Protein AF-A0A970QQC2-F1 (afdb_monomer)

Secondary structure (DSSP, 8-state):
--HHHHHHHHHHHHTT-------------TT-EEE--SS--HHHHHHHHHHHHHHHHHHHTTTEEEEEEEEEEEEEEEETTEEEEEEEEEEEEEE-S-GGGSHHHHHHHHHGGG---HHHHHHHHHHHHHHHHHHHHHTBT-EEEEEEEEEEEEE-S-GGGS-GGG---EEEEEEE-SSS-EEEEE--S----------SSSPPPP--TTEEEE----SS----EEE-TT--EEE--TT--EEEETTEEPTT---EEETTEEE-SBHHHHHHHTT-EEEEETTTTEEEEE-SS-EEEEETT-SEEEETTEEEE-SS--EEETTEEE--HHHHHHHTT-EEEEE-S--TTS--SSTTS-EEEEE---TTPPPPPHHHHHHHHHHHHHHHHHHHHSS--PPPTT----TT-HHHHHHHHHHS----EE-SSEEEEESSSEEEEETTT--EEEEEESSSEEEEE--TTSTTTT----

Solvent-accessible surface area (backbone atoms only — not comparable to full-atom values): 27345 Å² total; per-residue (Å²): 139,67,60,79,61,53,56,55,53,55,57,56,57,63,77,68,68,78,82,75,81,70,87,72,80,87,72,99,54,100,78,41,70,44,76,67,44,90,61,53,46,73,63,34,51,49,47,55,48,51,55,54,49,51,49,50,43,62,54,40,46,88,45,29,46,76,45,79,68,30,39,35,36,35,81,65,44,79,55,97,82,24,43,33,34,34,36,38,39,34,29,31,42,20,37,65,53,55,61,69,72,34,60,68,46,46,50,60,59,56,54,47,76,76,47,83,51,68,66,62,36,48,56,52,50,54,52,53,49,52,50,37,50,49,45,48,73,71,39,46,76,38,74,40,88,42,76,48,49,30,32,36,38,31,75,73,91,53,64,68,80,47,58,50,88,72,68,67,70,50,48,22,46,42,45,75,78,49,100,86,44,72,48,75,45,79,59,72,86,83,69,66,57,65,77,76,50,80,57,70,82,52,80,75,78,62,62,40,44,54,26,35,38,38,83,59,91,59,95,70,92,59,78,33,33,36,34,39,60,86,68,50,75,46,81,50,59,98,79,52,44,48,39,29,49,54,67,15,65,51,77,91,42,71,44,43,78,57,94,96,36,59,26,30,38,50,57,51,68,57,37,45,75,70,70,19,49,71,46,78,39,81,90,76,41,31,41,38,38,39,45,98,87,37,42,37,38,40,30,58,80,34,40,60,28,27,52,69,85,42,80,44,78,47,94,56,59,21,38,78,55,97,94,22,54,25,37,49,46,62,62,55,38,48,65,67,73,24,49,77,49,78,45,82,32,72,70,82,89,56,61,67,93,54,82,73,44,27,29,39,41,38,40,68,77,53,93,84,67,70,61,63,51,74,67,55,48,50,47,53,53,35,56,39,51,47,48,25,41,34,75,78,73,38,86,85,69,71,62,56,100,86,60,75,58,54,96,87,34,66,70,45,42,50,30,48,50,58,69,66,66,52,75,79,43,58,47,102,52,31,40,31,32,72,69,99,44,37,33,35,27,32,32,68,82,61,49,49,29,39,37,41,87,58,79,56,30,36,29,32,64,62,52,37,82,46,95,54,55,81,60,74,87,127

Mean predicted aligned error: 17.83 Å

pLDDT: mean 73.66, std 17.45, range [25.41, 96.31]

Foldseek 3Di:
DPQLVVLVVVVVVVVVPDPPPPPDDDDPDPPLEAEPDPLADPLLQVVVVVVVVVLCCLACVVFWDKADKHKHWDDWDDDPQKTKIKIKIKIWIAGADQPCNPLLLVVLLVCLVVDPDPVVSVVSVVVSVVVSVVCCVPGHRDTDIDMFIKMKIARDDCRHVDDSVPGDIWIWRWDCPDPPDIDTHTDDDDDRPPPPSVCLPDQDDAFAAFKKWQQDDDPDDDFGWIQGPVRDIDTDDNQDAWEAESNYTDPPQVWDDDPNFTWGLDPQSVLVSLSWDWDADPVQQWIWIDHSPWIKIAHAPAQWIDISNHIDGHPDGFHQDPNGTIDGSCVSLVSSVKDKDWDPLPPPQADDDAHNHTYIYIYDTNPPFAFDDQVRLLVLVLVLLQLLLCVAPNHQDADDPPDDDDPPCLNNLSSPCSVDWGFPHDDPFWTWTDDLFTWTQGRRPRFIWTWDRPSMTTIHGQDSPDNCSVVRDD

Structure (mmCIF, N/CA/C/O backbone):
data_AF-A0A970QQC2-F1
#
_entry.id   AF-A0A970QQC2-F1
#
loop_
_atom_site.group_PDB
_atom_site.id
_atom_site.type_symbol
_atom_site.label_atom_id
_atom_site.label_alt_id
_atom_site.label_comp_id
_atom_site.label_asym_id
_atom_site.label_entity_id
_atom_site.label_seq_id
_atom_site.pdbx_PDB_ins_code
_atom_site.Cartn_x
_atom_site.Cartn_y
_atom_site.Cartn_z
_atom_site.occupancy
_atom_site.B_iso_or_equiv
_atom_site.auth_seq_id
_atom_site.auth_comp_id
_atom_site.auth_asym_id
_atom_site.auth_atom_id
_atom_site.pdbx_PDB_model_num
ATOM 1 N N . MET A 1 1 ? -35.175 1.188 -4.633 1.00 39.47 1 MET A N 1
ATOM 2 C CA . MET A 1 1 ? -35.489 2.617 -4.401 1.00 39.47 1 MET A CA 1
ATOM 3 C C . MET A 1 1 ? -35.553 3.059 -2.930 1.00 39.47 1 MET A C 1
ATOM 5 O O . MET A 1 1 ? -35.596 4.253 -2.715 1.00 39.47 1 MET A O 1
ATOM 9 N N . SER A 1 2 ? -35.462 2.190 -1.910 1.00 32.16 2 SER A N 1
ATOM 10 C CA . SER A 1 2 ? -35.438 2.630 -0.490 1.00 32.16 2 SER A CA 1
ATOM 11 C C . SER A 1 2 ? -34.073 2.454 0.217 1.00 32.16 2 SER A C 1
ATOM 13 O O . SER A 1 2 ? -33.828 3.091 1.236 1.00 32.16 2 SER A O 1
ATOM 15 N N . ASN A 1 3 ? -33.134 1.686 -0.360 1.00 29.58 3 ASN A N 1
ATOM 16 C CA . ASN A 1 3 ? -31.903 1.265 0.335 1.00 29.58 3 ASN A CA 1
ATOM 17 C C . ASN A 1 3 ? -30.687 2.206 0.179 1.00 29.58 3 ASN A C 1
ATOM 19 O O . ASN A 1 3 ? -29.822 2.189 1.044 1.00 29.58 3 ASN A O 1
ATOM 23 N N . LYS A 1 4 ? -30.632 3.066 -0.854 1.00 31.12 4 LYS A N 1
ATOM 24 C CA . LYS A 1 4 ? -29.569 4.093 -1.019 1.00 31.12 4 LYS A CA 1
ATOM 25 C C . LYS A 1 4 ? -29.758 5.311 -0.095 1.00 31.12 4 LYS A C 1
ATOM 27 O O . LYS A 1 4 ? -28.847 6.108 0.124 1.00 31.12 4 LYS A O 1
ATOM 32 N N . ILE A 1 5 ? -30.975 5.494 0.419 1.00 30.55 5 ILE A N 1
ATOM 33 C CA . ILE A 1 5 ? -31.318 6.621 1.291 1.00 30.55 5 ILE A CA 1
ATOM 34 C C . ILE A 1 5 ? -31.060 6.243 2.756 1.00 30.55 5 ILE A C 1
ATOM 36 O O . ILE A 1 5 ? -30.467 7.044 3.475 1.00 30.55 5 ILE A O 1
ATOM 40 N N . LEU A 1 6 ? -31.382 5.001 3.150 1.00 26.06 6 LEU A N 1
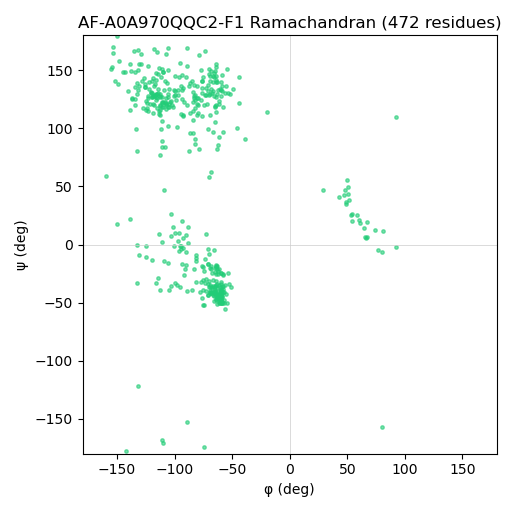ATOM 41 C CA . LEU A 1 6 ? -31.102 4.464 4.488 1.00 26.06 6 LEU A CA 1
ATOM 42 C C . LEU A 1 6 ? -29.601 4.277 4.769 1.00 26.06 6 LEU A C 1
ATOM 44 O O . LEU A 1 6 ? -29.173 4.531 5.890 1.00 26.06 6 LEU A O 1
ATOM 48 N N . SER A 1 7 ? -28.798 3.882 3.771 1.00 27.86 7 SER A N 1
ATOM 49 C CA . SER A 1 7 ? -27.346 3.709 3.942 1.00 27.86 7 SER A CA 1
ATOM 50 C C . SER A 1 7 ? -26.635 5.023 4.282 1.00 27.86 7 SER A C 1
ATOM 52 O O . SER A 1 7 ? -25.765 5.031 5.143 1.00 27.86 7 SER A O 1
ATOM 54 N N . LEU A 1 8 ? -27.062 6.151 3.700 1.00 27.84 8 LEU A N 1
ATOM 55 C CA . LEU A 1 8 ? -26.509 7.465 4.051 1.00 27.84 8 LEU A CA 1
ATOM 56 C C . LEU A 1 8 ? -26.993 7.960 5.424 1.00 27.84 8 LEU A C 1
ATOM 58 O O . LEU A 1 8 ? -26.246 8.628 6.122 1.00 27.84 8 LEU A O 1
ATOM 62 N N . ALA A 1 9 ? -28.224 7.629 5.834 1.00 25.84 9 ALA A N 1
ATOM 63 C CA . ALA A 1 9 ? -28.755 8.050 7.134 1.00 25.84 9 ALA A CA 1
ATOM 64 C C . ALA A 1 9 ? -28.073 7.327 8.314 1.00 25.84 9 ALA A C 1
ATOM 66 O O . ALA A 1 9 ? -27.912 7.906 9.384 1.00 25.84 9 ALA A O 1
ATOM 67 N N . VAL A 1 10 ? -27.629 6.079 8.122 1.00 25.73 10 VAL A N 1
ATOM 68 C CA . VAL A 1 10 ? -26.916 5.305 9.158 1.00 25.73 10 VAL A CA 1
ATOM 69 C C . VAL A 1 10 ? -25.456 5.761 9.307 1.00 25.73 10 VAL A C 1
ATOM 71 O O . VAL A 1 10 ? -24.944 5.779 10.425 1.00 25.73 10 VAL A O 1
ATOM 74 N N . VAL A 1 11 ? -24.815 6.215 8.222 1.00 27.03 11 VAL A N 1
ATOM 75 C CA . VAL A 1 11 ? -23.474 6.839 8.258 1.00 27.03 11 VAL A CA 1
ATOM 76 C C . VAL A 1 11 ? -23.502 8.186 9.001 1.00 27.03 11 VAL A C 1
ATOM 78 O O . VAL A 1 11 ? -22.584 8.488 9.759 1.00 27.03 11 VAL A O 1
ATOM 81 N N . VAL A 1 12 ? -24.592 8.950 8.865 1.00 30.00 12 VAL A N 1
ATOM 82 C CA . VAL A 1 12 ? -24.794 10.249 9.539 1.00 30.00 12 VAL A CA 1
ATOM 83 C C . VAL A 1 12 ? -25.028 10.102 11.054 1.00 30.00 12 VAL A C 1
ATOM 85 O O . VAL A 1 12 ? -24.527 10.909 11.830 1.00 30.00 12 VAL A O 1
ATOM 88 N N . ILE A 1 13 ? -25.690 9.032 11.517 1.00 25.97 13 ILE A N 1
ATOM 89 C CA . ILE A 1 13 ? -25.919 8.806 12.961 1.00 25.97 13 ILE A CA 1
ATOM 90 C C . ILE A 1 13 ? -24.630 8.390 13.698 1.00 25.97 13 ILE A C 1
ATOM 92 O O . ILE A 1 13 ? -24.466 8.720 14.871 1.00 25.97 13 ILE A O 1
ATOM 96 N N . MET A 1 14 ? -23.684 7.712 13.035 1.00 26.39 14 MET A N 1
ATOM 97 C CA . MET A 1 14 ? -22.466 7.204 13.692 1.00 26.39 14 MET A CA 1
ATOM 98 C C . MET A 1 14 ? -21.341 8.242 13.828 1.00 26.39 14 MET A C 1
ATOM 100 O O . MET A 1 14 ? -20.512 8.112 14.726 1.00 26.39 14 MET A O 1
ATOM 104 N N . LEU A 1 15 ? -21.347 9.305 13.013 1.00 28.41 15 LEU A N 1
ATOM 105 C CA . LEU A 1 15 ? -20.484 10.480 13.216 1.00 28.41 15 LEU A CA 1
ATOM 106 C C . LEU A 1 15 ? -20.951 11.365 14.392 1.00 28.41 15 LEU A C 1
ATOM 108 O O . LEU A 1 15 ? -20.189 12.211 14.850 1.00 28.41 15 LEU A O 1
ATOM 112 N N . MET A 1 16 ? -22.163 11.147 14.921 1.00 30.88 16 MET A N 1
ATOM 113 C CA . MET A 1 16 ? -22.750 11.941 16.012 1.00 30.88 16 MET A CA 1
ATOM 114 C C . MET A 1 16 ? -22.733 11.293 17.401 1.00 30.88 16 MET A C 1
ATOM 116 O O . MET A 1 16 ? -23.296 11.859 18.337 1.00 30.88 16 MET A O 1
ATOM 120 N N . THR A 1 17 ? -22.084 10.148 17.613 1.00 29.73 17 THR A N 1
ATOM 121 C CA . THR A 1 17 ? -22.030 9.567 18.965 1.00 29.73 17 THR A CA 1
ATOM 122 C C . THR A 1 17 ? -20.630 9.141 19.356 1.00 29.73 17 THR A C 1
ATOM 124 O O . THR A 1 17 ? -20.325 7.960 19.315 1.00 29.73 17 THR A O 1
ATOM 127 N N . PHE A 1 18 ? -19.815 10.105 19.784 1.00 29.45 18 PHE A N 1
ATOM 128 C CA . PHE A 1 18 ? -19.012 10.003 21.010 1.00 29.45 18 PHE A CA 1
ATOM 129 C C . PHE A 1 18 ? -18.600 11.404 21.490 1.00 29.45 18 PHE A C 1
ATOM 131 O O . PHE A 1 18 ? -17.430 11.699 21.690 1.00 29.45 18 PHE A O 1
ATOM 138 N N . SER A 1 19 ? -19.579 12.271 21.764 1.00 26.47 19 SER A N 1
ATOM 139 C CA . SER A 1 19 ? -19.379 13.284 22.803 1.00 26.47 19 SER A CA 1
ATOM 140 C C . SER A 1 19 ? -19.585 12.588 24.146 1.00 26.47 19 SER A C 1
ATOM 142 O O . SER A 1 19 ? -20.672 12.628 24.722 1.00 26.47 19 SER A O 1
ATOM 144 N N . PHE A 1 20 ? -18.563 11.900 24.658 1.00 25.41 20 PHE A N 1
ATOM 145 C CA . PHE A 1 20 ? -18.519 11.722 26.104 1.00 25.41 20 PHE A CA 1
ATOM 146 C C . PHE A 1 20 ? -18.179 13.086 26.689 1.00 25.41 20 PHE A C 1
ATOM 148 O O . PHE A 1 20 ? -17.023 13.497 26.718 1.00 25.41 20 PHE A O 1
ATOM 155 N N . SER A 1 21 ? -19.202 13.797 27.161 1.00 26.61 21 SER A N 1
ATOM 156 C CA . SER A 1 21 ? -19.009 14.859 28.138 1.00 26.61 21 SER A CA 1
ATOM 157 C C . SER A 1 21 ? -18.439 14.223 29.405 1.00 26.61 21 SER A C 1
ATOM 159 O O . SER A 1 21 ? -19.175 13.845 30.315 1.00 26.61 21 SER A O 1
ATOM 161 N N . VAL A 1 22 ? -17.119 14.069 29.472 1.00 28.17 22 VAL A N 1
ATOM 162 C CA . VAL A 1 22 ? -16.445 13.971 30.761 1.00 28.17 22 VAL A CA 1
ATOM 163 C C . VAL A 1 22 ? -16.396 15.394 31.290 1.00 28.17 22 VAL A C 1
ATOM 165 O O . VAL A 1 22 ? -15.722 16.258 30.737 1.00 28.17 22 VAL A O 1
ATOM 168 N N . SER A 1 23 ? -17.174 15.649 32.339 1.00 27.31 23 SER A N 1
ATOM 169 C CA . SER A 1 23 ? -17.044 16.852 33.154 1.00 27.31 23 SER A CA 1
ATOM 170 C C . SER A 1 23 ? -15.618 16.891 33.708 1.00 27.31 23 SER A C 1
ATOM 172 O O . SER A 1 23 ? -15.297 16.214 34.682 1.00 27.31 23 SER A O 1
ATOM 174 N N . ALA A 1 24 ? -14.739 17.639 33.044 1.00 29.94 24 ALA A N 1
ATOM 175 C CA . ALA A 1 24 ? -13.429 17.965 33.570 1.00 29.94 24 ALA A CA 1
ATOM 176 C C . ALA A 1 24 ? -13.592 19.178 34.487 1.00 29.94 24 ALA A C 1
ATOM 178 O O . ALA A 1 24 ? -13.980 20.264 34.062 1.00 29.94 24 ALA A O 1
ATOM 179 N N . GLN A 1 25 ? -13.337 18.965 35.771 1.00 27.36 25 GLN A N 1
ATOM 180 C CA . GLN A 1 25 ? -13.273 20.023 36.762 1.00 27.36 25 GLN A CA 1
ATOM 181 C C . GLN A 1 25 ? -12.079 20.930 36.420 1.00 27.36 25 GLN A C 1
ATOM 183 O O . GLN A 1 25 ? -10.937 20.463 36.368 1.00 27.36 25 GLN A O 1
ATOM 188 N N . GLU A 1 26 ? -12.347 22.209 36.145 1.00 28.22 26 GLU A N 1
ATOM 189 C CA . GLU A 1 26 ? -11.313 23.224 35.939 1.00 28.22 26 GLU A CA 1
ATOM 190 C C . GLU A 1 26 ? -10.425 23.306 37.185 1.00 28.22 26 GLU A C 1
ATOM 192 O O . GLU A 1 26 ? -10.877 23.625 38.286 1.00 28.22 26 GLU A O 1
ATOM 197 N N . THR A 1 27 ? -9.139 23.017 37.009 1.00 29.89 27 THR A N 1
ATOM 198 C CA . THR A 1 27 ? -8.111 23.296 38.008 1.00 29.89 27 THR A CA 1
ATOM 199 C C . THR A 1 27 ? -7.208 24.382 37.448 1.00 29.89 27 THR A C 1
ATOM 201 O O . THR A 1 27 ? -6.496 24.146 36.473 1.00 29.89 27 THR A O 1
ATOM 204 N N . ASN A 1 28 ? -7.278 25.560 38.069 1.00 31.02 28 ASN A N 1
ATOM 205 C CA . ASN A 1 28 ? -6.446 26.735 37.817 1.00 31.02 28 ASN A CA 1
ATOM 206 C C . ASN A 1 28 ? -4.970 26.444 38.132 1.00 31.02 28 ASN A C 1
ATOM 208 O O . ASN A 1 28 ? -4.497 26.796 39.211 1.00 31.02 28 ASN A O 1
ATOM 212 N N . ASP A 1 29 ? -4.245 25.823 37.204 1.00 36.22 29 ASP A N 1
ATOM 213 C CA . ASP A 1 29 ? -2.783 25.810 37.238 1.00 36.22 29 ASP A CA 1
ATOM 214 C C . ASP A 1 29 ? -2.238 26.371 35.920 1.00 36.22 29 ASP A C 1
ATOM 216 O O . ASP A 1 29 ? -2.509 25.863 34.830 1.00 36.22 29 ASP A O 1
ATOM 220 N N . SER A 1 30 ? -1.522 27.488 36.021 1.00 38.56 30 SER A N 1
ATOM 221 C CA . SER A 1 30 ? -1.182 28.415 34.933 1.00 38.56 30 SER A CA 1
ATOM 222 C C . SER A 1 30 ? -0.128 27.893 33.947 1.00 38.56 30 SER A C 1
ATOM 224 O O . SER A 1 30 ? 0.330 28.644 33.088 1.00 38.56 30 SER A O 1
ATOM 226 N N . SER A 1 31 ? 0.245 26.615 34.044 1.00 49.06 31 SER A N 1
ATOM 227 C CA . SER A 1 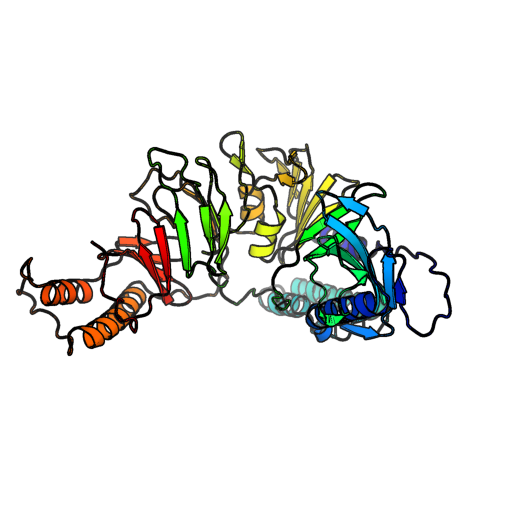31 ? 1.166 25.934 33.127 1.00 49.06 31 SER A CA 1
ATOM 228 C C . SER A 1 31 ? 0.473 24.965 32.163 1.00 49.06 31 SER A C 1
ATOM 230 O O . SER A 1 31 ? 1.083 24.566 31.177 1.00 49.06 31 SER A O 1
ATOM 232 N N . GLY A 1 32 ? -0.784 24.576 32.418 1.00 63.88 32 GLY A N 1
ATOM 233 C CA . GLY A 1 32 ? -1.499 23.587 31.601 1.00 63.88 32 GLY A CA 1
ATOM 234 C C . GLY A 1 32 ? -0.940 22.155 31.676 1.00 63.88 32 GLY A C 1
ATOM 235 O O . GLY A 1 32 ? -1.424 21.299 30.939 1.00 63.88 32 GLY A O 1
ATOM 236 N N . ILE A 1 33 ? 0.037 21.880 32.553 1.00 70.88 33 ILE A N 1
ATOM 237 C CA . ILE A 1 33 ? 0.703 20.576 32.708 1.00 70.88 33 ILE A CA 1
ATOM 238 C C . ILE A 1 33 ? 0.188 19.865 33.964 1.00 70.88 33 ILE A C 1
ATOM 240 O O . ILE A 1 33 ? 0.357 20.350 35.082 1.00 70.88 33 ILE A O 1
ATOM 244 N N . LYS A 1 34 ? -0.357 18.659 33.802 1.00 87.94 34 LYS A N 1
ATOM 245 C CA . LYS A 1 34 ? -0.690 17.726 34.886 1.00 87.94 34 LYS A CA 1
ATOM 246 C C . LYS A 1 34 ? 0.246 16.524 34.825 1.00 87.94 34 LYS A C 1
ATOM 248 O O . LYS A 1 34 ? -0.043 15.537 34.160 1.00 87.94 34 LYS A O 1
ATOM 253 N N . ASN A 1 35 ? 1.391 16.601 35.493 1.00 87.06 35 ASN A N 1
ATOM 254 C CA . ASN A 1 35 ? 2.381 15.525 35.469 1.00 87.06 35 ASN A CA 1
ATOM 255 C C . ASN A 1 35 ? 2.264 14.618 36.705 1.00 87.06 35 ASN A C 1
ATOM 257 O O . ASN A 1 35 ? 2.757 14.969 37.777 1.00 87.06 35 ASN A O 1
ATOM 261 N N . ALA A 1 36 ? 1.638 13.446 36.560 1.00 88.19 36 ALA A N 1
ATOM 262 C CA . ALA A 1 36 ? 1.589 12.429 37.614 1.00 88.19 36 ALA A CA 1
ATOM 263 C C . ALA A 1 36 ? 2.723 11.383 37.519 1.00 88.19 36 ALA A C 1
ATOM 265 O O . ALA A 1 36 ? 2.727 10.420 38.290 1.00 88.19 36 ALA A O 1
ATOM 266 N N . SER A 1 37 ? 3.678 11.546 36.593 1.00 84.56 37 SER A N 1
ATOM 267 C CA . SER A 1 37 ? 4.794 10.612 36.408 1.00 84.56 37 SER A CA 1
ATOM 268 C C . SER A 1 37 ? 5.804 10.680 37.560 1.00 84.56 37 SER A C 1
ATOM 270 O O . SER A 1 37 ? 6.211 11.753 38.023 1.00 84.56 37 SER A O 1
ATOM 272 N N . LYS A 1 38 ? 6.263 9.507 38.006 1.00 84.88 38 LYS A N 1
ATOM 273 C CA . LYS A 1 38 ? 7.371 9.369 38.961 1.00 84.88 38 LYS A CA 1
ATOM 274 C C . LYS A 1 38 ? 8.719 9.272 38.250 1.00 84.88 38 LYS A C 1
ATOM 276 O O . LYS A 1 38 ? 9.731 9.577 38.883 1.00 84.88 38 LYS A O 1
ATOM 281 N N . SER A 1 39 ? 8.739 8.964 36.958 1.00 84.19 39 SER A N 1
ATOM 282 C CA . SER A 1 39 ? 9.966 8.875 36.157 1.00 84.19 39 SER A CA 1
ATOM 283 C C . SER A 1 39 ? 10.333 10.161 35.409 1.00 84.19 39 SER A C 1
ATOM 285 O O . SER A 1 39 ? 11.496 10.332 35.059 1.00 84.19 39 SER A O 1
ATOM 287 N N . LEU A 1 40 ? 9.407 11.113 35.234 1.00 84.38 40 LEU A N 1
ATOM 288 C CA . LEU A 1 40 ? 9.659 12.362 34.500 1.00 84.38 40 LEU A CA 1
ATOM 289 C C . LEU A 1 40 ? 9.545 13.630 35.347 1.00 84.38 40 LEU A C 1
ATOM 291 O O . LEU A 1 40 ? 8.656 13.776 36.192 1.00 84.38 40 LEU A O 1
ATOM 295 N N . THR A 1 41 ? 10.437 14.591 35.095 1.00 85.81 41 THR A N 1
ATOM 296 C CA . THR A 1 41 ? 10.318 15.963 35.614 1.00 85.81 41 THR A CA 1
ATOM 297 C C . THR A 1 41 ? 9.320 16.783 34.788 1.00 85.81 41 THR A C 1
ATOM 299 O O . THR A 1 41 ? 8.985 16.422 33.663 1.00 85.81 41 THR A O 1
ATOM 302 N N . ASN A 1 42 ? 8.849 17.915 35.324 1.00 84.06 42 ASN A N 1
ATOM 303 C CA . ASN A 1 42 ? 7.966 18.816 34.570 1.00 84.06 42 ASN A CA 1
ATOM 304 C C . ASN A 1 42 ? 8.657 19.421 33.339 1.00 84.06 42 ASN A C 1
ATOM 306 O O . ASN A 1 42 ? 7.995 19.656 32.338 1.00 84.06 42 ASN A O 1
ATOM 310 N N . GLU A 1 43 ? 9.975 19.634 33.388 1.00 80.00 43 GLU A N 1
ATOM 311 C CA . GLU A 1 43 ? 10.745 20.128 32.240 1.00 80.00 43 GLU A CA 1
ATOM 312 C C . GLU A 1 43 ? 10.812 19.082 31.119 1.00 80.00 43 GLU A C 1
ATOM 314 O O . GLU A 1 43 ? 10.595 19.412 29.959 1.00 80.00 43 GLU A O 1
ATOM 319 N N . GLN A 1 44 ? 11.022 17.807 31.458 1.00 81.25 44 GLN A N 1
ATOM 320 C CA . GLN A 1 44 ? 10.989 16.704 30.488 1.00 81.25 44 GLN A CA 1
ATOM 321 C C . GLN A 1 44 ? 9.594 16.499 29.905 1.00 81.25 44 GLN A C 1
ATOM 323 O O . GLN A 1 44 ? 9.431 16.363 28.697 1.00 81.25 44 GLN A O 1
ATOM 328 N N . ALA A 1 45 ? 8.575 16.528 30.763 1.00 84.94 45 ALA A N 1
ATOM 329 C CA . ALA A 1 45 ? 7.185 16.447 30.343 1.00 84.94 45 ALA A CA 1
ATOM 330 C C . ALA A 1 45 ? 6.825 17.594 29.373 1.00 84.94 45 ALA A C 1
ATOM 332 O O . ALA A 1 45 ? 6.104 17.368 28.406 1.00 84.94 45 ALA A O 1
ATOM 333 N N . GLN A 1 46 ? 7.378 18.796 29.578 1.00 79.94 46 GLN A N 1
ATOM 334 C CA . GLN A 1 46 ? 7.185 19.941 28.684 1.00 79.94 46 GLN A CA 1
ATOM 335 C C . GLN A 1 46 ? 7.830 19.745 27.302 1.00 79.94 46 GLN A C 1
ATOM 337 O O . GLN A 1 46 ? 7.244 20.177 26.310 1.00 79.94 46 GLN A O 1
ATOM 342 N N . VAL A 1 47 ? 9.002 19.104 27.224 1.00 76.06 47 VAL A N 1
ATOM 343 C CA . VAL A 1 47 ? 9.643 18.757 25.940 1.00 76.06 47 VAL A CA 1
ATOM 344 C C . VAL A 1 47 ? 8.759 17.782 25.162 1.00 76.06 47 VAL A C 1
ATOM 346 O O . VAL A 1 47 ? 8.357 18.084 24.044 1.00 76.06 47 VAL A O 1
ATOM 349 N N . ILE A 1 48 ? 8.334 16.690 25.806 1.00 80.88 48 ILE A N 1
ATOM 350 C CA . ILE A 1 48 ? 7.449 15.678 25.203 1.00 80.88 48 ILE A CA 1
ATOM 351 C C . ILE A 1 48 ? 6.128 16.302 24.737 1.00 80.88 48 ILE A C 1
ATOM 353 O O . ILE A 1 48 ? 5.628 16.003 23.655 1.00 80.88 48 ILE A O 1
ATOM 357 N N . PHE A 1 49 ? 5.552 17.195 25.543 1.00 83.00 49 PHE A N 1
ATOM 358 C CA . PHE A 1 49 ? 4.361 17.937 25.149 1.00 83.00 49 PHE A CA 1
ATOM 359 C C . PHE A 1 49 ? 4.596 18.783 23.894 1.00 83.00 49 PHE A C 1
ATOM 361 O O . PHE A 1 49 ? 3.731 18.803 23.019 1.00 83.00 49 PHE A O 1
ATOM 368 N N . GLY A 1 50 ? 5.738 19.469 23.800 1.00 70.81 50 GLY A N 1
ATOM 369 C CA . GLY A 1 50 ? 6.128 20.243 22.621 1.00 70.81 50 GLY A CA 1
ATOM 370 C C . GLY A 1 50 ? 6.156 19.384 21.361 1.00 70.81 50 GLY A C 1
ATOM 371 O O . GLY A 1 50 ? 5.487 19.728 20.386 1.00 70.81 50 GLY A O 1
ATOM 372 N N . ASP A 1 51 ? 6.826 18.237 21.433 1.00 74.31 51 ASP A N 1
ATOM 373 C CA . ASP A 1 51 ? 6.970 17.304 20.315 1.00 74.31 51 ASP A CA 1
ATOM 374 C C . ASP A 1 51 ? 5.606 16.774 19.844 1.00 74.31 51 ASP A C 1
ATOM 376 O O . ASP A 1 51 ? 5.262 16.856 18.665 1.00 74.31 51 ASP A O 1
ATOM 380 N N . ILE A 1 52 ? 4.770 16.277 20.762 1.00 80.62 52 ILE A N 1
ATOM 381 C CA . ILE A 1 52 ? 3.451 15.725 20.405 1.00 80.62 52 ILE A CA 1
ATOM 382 C C . ILE A 1 52 ? 2.502 16.840 19.933 1.00 80.62 52 ILE A C 1
ATOM 384 O O . ILE A 1 52 ? 1.705 16.642 19.013 1.00 80.62 52 ILE A O 1
ATOM 388 N N . LYS A 1 53 ? 2.575 18.039 20.522 1.00 78.88 53 LYS A N 1
ATOM 389 C CA . LYS A 1 53 ? 1.805 19.196 20.050 1.00 78.88 53 LYS A CA 1
ATOM 390 C C . LYS A 1 53 ? 2.184 19.550 18.614 1.00 78.88 53 LYS A C 1
ATOM 392 O O . LYS A 1 53 ? 1.292 19.789 17.803 1.00 78.88 53 LYS A O 1
ATOM 397 N N . GLU A 1 54 ? 3.474 19.585 18.296 1.00 70.94 54 GLU A N 1
ATOM 398 C CA . GLU A 1 54 ? 3.946 19.822 16.933 1.00 70.94 54 GLU A CA 1
ATOM 399 C C . GLU A 1 54 ? 3.412 18.750 15.976 1.00 70.94 54 GLU A C 1
ATOM 401 O O . GLU A 1 54 ? 2.884 19.098 14.921 1.00 70.94 54 GLU A O 1
ATOM 406 N N . GLN A 1 55 ? 3.400 17.476 16.381 1.00 69.25 55 GLN A N 1
ATOM 407 C CA . GLN A 1 55 ? 2.788 16.398 15.593 1.00 69.25 55 GLN A CA 1
ATOM 408 C C . GLN A 1 55 ? 1.298 16.626 15.320 1.00 69.25 55 GLN A C 1
ATOM 410 O O . GLN A 1 55 ? 0.850 16.465 14.185 1.00 69.25 55 GLN A O 1
ATOM 415 N N . ILE A 1 56 ? 0.522 17.032 16.329 1.00 70.12 56 ILE A N 1
ATOM 416 C CA . ILE A 1 56 ? -0.908 17.348 16.167 1.00 70.12 56 ILE A CA 1
ATOM 417 C C . ILE A 1 56 ? -1.088 18.490 15.160 1.00 70.12 56 ILE A C 1
ATOM 419 O O . ILE A 1 56 ? -1.948 18.408 14.282 1.00 70.12 56 ILE A O 1
ATOM 423 N N . LEU A 1 57 ? -0.268 19.537 15.255 1.00 68.56 57 LEU A N 1
ATOM 424 C CA . LEU A 1 57 ? -0.333 20.686 14.351 1.00 68.56 57 LEU A CA 1
ATOM 425 C C . LEU A 1 57 ? 0.087 20.324 12.924 1.00 68.56 57 LEU A C 1
ATOM 427 O O . LEU A 1 57 ? -0.585 20.734 11.983 1.00 68.56 57 LEU A O 1
ATOM 431 N N . ILE A 1 58 ? 1.137 19.521 12.749 1.00 61.22 58 ILE A N 1
ATOM 432 C CA . ILE A 1 58 ? 1.549 19.007 11.436 1.00 61.22 58 ILE A CA 1
ATOM 433 C C . ILE A 1 58 ? 0.429 18.163 10.818 1.00 61.22 58 ILE A C 1
ATOM 435 O O . ILE A 1 58 ? 0.159 18.272 9.625 1.00 61.22 58 ILE A O 1
ATOM 439 N N . LYS A 1 59 ? -0.231 17.332 11.629 1.00 61.69 59 LYS A N 1
ATOM 440 C CA . LYS A 1 59 ? -1.247 16.377 11.181 1.00 61.69 59 LYS A CA 1
ATOM 441 C C . LYS A 1 59 ? -2.593 17.019 10.844 1.00 61.69 59 LYS A C 1
ATOM 443 O O . LYS A 1 59 ? -3.257 16.589 9.906 1.00 61.69 59 LYS A O 1
ATOM 448 N N . TYR A 1 60 ? -3.020 18.009 11.622 1.00 68.12 60 TYR A N 1
ATOM 449 C CA . TYR A 1 60 ? -4.387 18.538 11.560 1.00 68.12 60 TYR A CA 1
ATOM 450 C C . TYR A 1 60 ? -4.460 20.051 11.319 1.00 68.12 60 TYR A C 1
ATOM 452 O O . TYR A 1 60 ? -5.548 20.562 11.053 1.00 68.12 60 TYR A O 1
ATOM 460 N N . GLY A 1 61 ? -3.343 20.778 11.401 1.00 66.38 61 GLY A N 1
ATOM 461 C CA . GLY A 1 61 ? -3.308 22.245 11.407 1.00 66.38 61 GLY A CA 1
ATOM 462 C C . GLY A 1 61 ? -3.713 22.918 10.094 1.00 66.38 61 GLY A C 1
ATOM 463 O O . GLY A 1 61 ? -4.087 24.086 10.103 1.00 66.38 61 GLY A O 1
ATOM 464 N N . GLU A 1 62 ? -3.700 22.199 8.968 1.00 66.06 62 GLU A N 1
ATOM 465 C CA . GLU A 1 62 ? -4.252 22.714 7.704 1.00 66.06 62 GLU A CA 1
ATOM 466 C C . GLU A 1 62 ? -5.790 22.717 7.688 1.00 66.06 62 GLU A C 1
ATOM 468 O O . GLU A 1 62 ? -6.417 23.469 6.941 1.00 66.06 62 GLU A O 1
ATOM 473 N N . ILE A 1 63 ? -6.415 21.873 8.515 1.00 60.72 63 ILE A N 1
ATOM 474 C CA . ILE A 1 63 ? -7.865 21.643 8.525 1.00 60.72 63 ILE A CA 1
ATOM 475 C C . ILE A 1 63 ? -8.513 22.331 9.730 1.00 60.72 63 ILE A C 1
ATOM 477 O O . ILE A 1 63 ? -9.610 22.892 9.616 1.00 60.72 63 ILE A O 1
ATOM 481 N N . TYR A 1 64 ? -7.834 22.296 10.874 1.00 72.94 64 TYR A N 1
ATOM 482 C CA . TYR A 1 64 ? -8.339 22.748 12.159 1.00 72.94 64 TYR A CA 1
ATOM 483 C C . TYR A 1 64 ? -7.448 23.830 12.767 1.00 72.94 64 TYR A C 1
ATOM 485 O O . TYR A 1 64 ? -6.223 23.738 12.750 1.00 72.94 64 TYR A O 1
ATOM 493 N N . LEU A 1 65 ? -8.085 24.832 13.370 1.00 69.25 65 LEU A N 1
ATOM 494 C CA . LEU A 1 65 ? -7.431 25.729 14.315 1.00 69.25 65 LEU A CA 1
ATOM 495 C C . LEU A 1 65 ? -7.452 25.088 15.699 1.00 69.25 65 LEU A C 1
ATOM 497 O O . LEU A 1 65 ? -8.455 24.485 16.089 1.00 69.25 65 LEU A O 1
ATOM 501 N N . PHE A 1 66 ? -6.359 25.250 16.436 1.00 77.44 66 PHE A N 1
ATOM 502 C CA . PHE A 1 66 ? -6.214 24.707 17.777 1.00 77.44 66 PHE A CA 1
ATOM 503 C C . PHE A 1 66 ? -5.954 25.804 18.799 1.00 77.44 66 PHE A C 1
ATOM 505 O O . PHE A 1 66 ? -5.024 26.591 18.627 1.00 77.44 66 PHE A O 1
ATOM 512 N N . ASP A 1 67 ? -6.706 25.775 19.897 1.00 75.38 67 ASP A N 1
ATOM 513 C CA . ASP A 1 67 ? -6.586 26.717 21.008 1.00 75.38 67 ASP A CA 1
ATOM 514 C C . ASP A 1 67 ? -6.526 25.997 22.362 1.00 75.38 67 ASP A C 1
ATOM 516 O O . ASP A 1 67 ? -7.042 24.892 22.535 1.00 75.38 67 ASP A O 1
ATOM 520 N N . ASN A 1 68 ? -5.919 26.663 23.350 1.00 79.06 68 ASN A N 1
ATOM 521 C CA . ASN A 1 68 ? -5.844 26.240 24.756 1.00 79.06 68 ASN A CA 1
ATOM 522 C C . ASN A 1 68 ? -5.386 24.789 24.954 1.00 79.06 68 ASN A C 1
ATOM 524 O O . ASN A 1 68 ? -6.063 23.994 25.609 1.00 79.06 68 ASN A O 1
ATOM 528 N N . PHE A 1 69 ? -4.220 24.453 24.401 1.00 81.31 69 PHE A N 1
ATOM 529 C CA . PHE A 1 69 ? -3.620 23.156 24.673 1.00 81.31 69 PHE A CA 1
ATOM 530 C C . PHE A 1 69 ? -3.337 22.978 26.171 1.00 81.31 69 PHE A C 1
ATOM 532 O O . PHE A 1 69 ? -2.735 23.849 26.803 1.00 81.31 69 PHE A O 1
ATOM 539 N N . SER A 1 70 ? -3.704 21.823 26.709 1.00 81.50 70 SER A N 1
ATOM 540 C CA . SER A 1 70 ? -3.261 21.341 28.013 1.00 81.50 70 SER A CA 1
ATOM 541 C C . SER A 1 70 ? -2.864 19.874 27.925 1.00 81.50 70 SER A C 1
ATOM 543 O O . SER A 1 70 ? -3.096 19.203 26.918 1.00 81.50 70 SER A O 1
ATOM 545 N N . PHE A 1 71 ? -2.193 19.385 28.955 1.00 86.12 71 PHE A N 1
ATOM 546 C CA . PHE A 1 71 ? -1.426 18.158 28.862 1.00 86.12 71 PHE A CA 1
ATOM 547 C C . PHE A 1 71 ? -1.396 17.420 30.192 1.00 86.12 71 PHE A C 1
ATOM 549 O O . PHE A 1 71 ? -1.242 18.030 31.248 1.00 86.12 71 PHE A O 1
ATOM 556 N N . GLU A 1 72 ? -1.541 16.100 30.145 1.00 90.94 72 GLU A N 1
ATOM 557 C CA . GLU A 1 72 ? -1.585 15.236 31.319 1.00 90.94 72 GLU A CA 1
ATOM 558 C C . GLU A 1 72 ? -0.752 13.970 31.101 1.00 90.94 72 GLU A C 1
ATOM 560 O O . GLU A 1 72 ? -0.998 13.234 30.147 1.00 90.94 72 GLU A O 1
ATOM 565 N N . LEU A 1 73 ? 0.181 13.691 32.016 1.00 89.56 73 LEU A N 1
ATOM 566 C CA . LEU A 1 73 ? 0.835 12.386 32.152 1.00 89.56 73 LEU A CA 1
ATOM 567 C C . LEU A 1 73 ? 0.171 11.618 33.281 1.00 89.56 73 LEU A C 1
ATOM 569 O O . LEU A 1 73 ? 0.045 12.143 34.392 1.00 89.56 73 LEU A O 1
ATOM 573 N N . LYS A 1 74 ? -0.176 10.360 33.032 1.00 90.00 74 LYS A N 1
ATOM 574 C CA . LYS A 1 74 ? -0.790 9.471 34.022 1.00 90.00 74 LYS A CA 1
ATOM 575 C C . LYS A 1 74 ? -0.438 8.007 33.774 1.00 90.00 74 LYS A C 1
ATOM 577 O O . LYS A 1 74 ? 0.278 7.682 32.835 1.00 90.00 74 LYS A O 1
ATOM 582 N N . ASN A 1 75 ? -0.953 7.135 34.643 1.00 87.50 75 ASN A N 1
ATOM 583 C CA . ASN A 1 75 ? -0.914 5.675 34.491 1.00 87.50 75 ASN A CA 1
ATOM 584 C C . ASN A 1 75 ? 0.482 5.109 34.174 1.00 87.50 75 ASN A C 1
ATOM 586 O O . ASN A 1 75 ? 0.640 4.245 33.310 1.00 87.50 75 ASN A O 1
ATOM 590 N N . GLU A 1 76 ? 1.495 5.613 34.881 1.00 90.25 76 GLU A N 1
ATOM 591 C CA . GLU A 1 76 ? 2.857 5.106 34.762 1.00 90.25 76 GLU A CA 1
ATOM 592 C C . GLU A 1 76 ? 2.932 3.646 35.219 1.00 90.25 76 GLU A C 1
ATOM 594 O O . GLU A 1 76 ? 2.472 3.300 36.314 1.00 90.25 76 GLU A O 1
ATOM 599 N N . ARG A 1 77 ? 3.526 2.801 34.379 1.00 88.81 77 ARG A N 1
ATOM 600 C CA . ARG A 1 77 ? 3.661 1.362 34.607 1.00 88.81 77 ARG A CA 1
ATOM 601 C C . ARG A 1 77 ? 4.946 0.829 33.990 1.00 88.81 77 ARG A C 1
ATOM 603 O O . ARG A 1 77 ? 5.505 1.435 33.083 1.00 88.81 77 ARG A O 1
ATOM 610 N N . ILE A 1 78 ? 5.409 -0.308 34.496 1.00 85.44 78 ILE A N 1
ATOM 611 C CA . ILE A 1 78 ? 6.605 -0.984 33.993 1.00 85.44 78 ILE A CA 1
ATOM 612 C C . ILE A 1 78 ? 6.157 -2.236 33.244 1.00 85.44 78 ILE A C 1
ATOM 614 O O . ILE A 1 78 ? 5.541 -3.113 33.847 1.00 85.44 78 ILE A O 1
ATOM 618 N N . GLU A 1 79 ? 6.495 -2.331 31.961 1.00 81.00 79 GLU A N 1
ATOM 619 C CA . GLU A 1 79 ? 6.253 -3.512 31.120 1.00 81.00 79 GLU A CA 1
ATOM 620 C C . GLU A 1 79 ? 7.523 -3.809 30.313 1.00 81.00 79 GLU A C 1
ATOM 622 O O . GLU A 1 79 ? 8.175 -2.893 29.812 1.00 81.00 79 GLU A O 1
ATOM 627 N N . ASP A 1 80 ? 7.929 -5.079 30.241 1.00 75.12 80 ASP A N 1
ATOM 628 C CA . ASP A 1 80 ? 9.098 -5.543 29.473 1.00 75.12 80 ASP A CA 1
ATOM 629 C C . ASP A 1 80 ? 10.401 -4.746 29.706 1.00 75.12 80 ASP A C 1
ATOM 631 O O . ASP A 1 80 ? 11.205 -4.516 28.800 1.00 75.12 80 ASP A O 1
ATOM 635 N N . GLY A 1 81 ? 10.623 -4.310 30.952 1.00 75.81 81 GLY A N 1
ATOM 636 C CA . GLY A 1 81 ? 11.809 -3.539 31.345 1.00 75.81 81 GLY A CA 1
ATOM 637 C C . GLY A 1 81 ? 11.804 -2.080 30.877 1.00 75.81 81 GLY A C 1
ATOM 638 O O . GLY A 1 81 ? 12.838 -1.414 30.945 1.00 75.81 81 GLY A O 1
ATOM 639 N N . ARG A 1 82 ? 10.659 -1.577 30.408 1.00 83.25 82 ARG A N 1
ATOM 640 C CA . ARG A 1 82 ? 10.441 -0.188 29.999 1.00 83.25 82 ARG A CA 1
ATOM 641 C C . ARG A 1 82 ? 9.413 0.466 30.909 1.00 83.25 82 ARG A C 1
ATOM 643 O O . ARG A 1 82 ? 8.468 -0.181 31.356 1.00 83.25 82 ARG A O 1
ATOM 650 N N . THR A 1 83 ? 9.578 1.761 31.138 1.00 87.31 83 THR A N 1
ATOM 651 C CA . THR A 1 83 ? 8.588 2.575 31.839 1.00 87.31 83 THR A CA 1
ATOM 652 C C . THR A 1 83 ? 7.660 3.208 30.812 1.00 87.31 83 THR A C 1
ATOM 654 O O . THR A 1 83 ? 8.079 4.056 30.023 1.00 87.31 83 THR A O 1
ATOM 657 N N . LEU A 1 84 ? 6.407 2.763 30.809 1.00 88.81 84 LEU A N 1
ATOM 658 C CA . LEU A 1 84 ? 5.320 3.284 29.989 1.00 88.81 84 LEU A CA 1
ATOM 659 C C . LEU A 1 84 ? 4.555 4.355 30.753 1.00 88.81 84 LEU A C 1
ATOM 661 O O . LEU A 1 84 ? 4.207 4.159 31.918 1.00 88.81 84 LEU A O 1
ATOM 665 N N . ILE A 1 85 ? 4.264 5.472 30.094 1.00 90.69 85 ILE A N 1
ATOM 666 C CA . ILE A 1 85 ? 3.490 6.573 30.670 1.00 90.69 85 ILE A CA 1
ATOM 667 C C . ILE A 1 85 ? 2.422 6.995 29.670 1.00 90.69 85 ILE A C 1
ATOM 669 O O . ILE A 1 85 ? 2.719 7.258 28.506 1.00 90.69 85 ILE A O 1
ATOM 673 N N . ASP A 1 86 ? 1.180 7.083 30.128 1.00 91.75 86 ASP A N 1
ATOM 674 C CA . ASP A 1 86 ? 0.068 7.547 29.310 1.00 91.75 86 ASP A CA 1
ATOM 675 C C . ASP A 1 86 ? 0.063 9.069 29.249 1.00 91.75 86 ASP A C 1
ATOM 677 O O . ASP A 1 86 ? 0.212 9.753 30.262 1.00 91.75 86 ASP A O 1
ATOM 681 N N . VAL A 1 87 ? -0.162 9.593 28.052 1.00 89.88 87 VAL A N 1
ATOM 682 C CA . VAL A 1 87 ? -0.154 11.016 27.749 1.00 89.88 87 VAL A CA 1
ATOM 683 C C . VAL A 1 87 ? -1.495 11.408 27.138 1.00 89.88 87 VAL A C 1
ATOM 685 O O . VAL A 1 87 ? -1.937 10.819 26.155 1.00 89.88 87 VAL A O 1
ATOM 688 N N . ASN A 1 88 ? -2.153 12.414 27.702 1.00 88.44 88 ASN A N 1
ATOM 689 C CA . ASN A 1 88 ? -3.331 13.040 27.114 1.00 88.44 88 ASN A CA 1
ATOM 690 C C . ASN A 1 88 ? -3.025 14.500 26.784 1.00 88.44 88 ASN A C 1
ATOM 692 O O . ASN A 1 88 ? -2.621 15.258 27.664 1.00 88.44 88 ASN A O 1
ATOM 696 N N . ILE A 1 89 ? -3.270 14.902 25.539 1.00 82.38 89 ILE A N 1
ATOM 697 C CA . ILE A 1 89 ? -3.292 16.306 25.130 1.00 82.38 89 ILE A CA 1
ATOM 698 C C . ILE A 1 89 ? -4.733 16.727 24.922 1.00 82.38 89 ILE A C 1
ATOM 700 O O . ILE A 1 89 ? -5.465 16.101 24.164 1.00 82.38 89 ILE A O 1
ATOM 704 N N . TYR A 1 90 ? -5.124 17.811 25.568 1.00 82.12 90 TYR A N 1
ATOM 705 C CA . TYR A 1 90 ? -6.432 18.417 25.416 1.00 82.12 90 TYR A CA 1
ATOM 706 C C . TYR A 1 90 ? -6.285 19.702 24.616 1.00 82.12 90 TYR A C 1
ATOM 708 O O . TYR A 1 90 ? -5.345 20.455 24.852 1.00 82.12 90 TYR A O 1
ATOM 716 N N . ALA A 1 91 ? -7.197 19.973 23.693 1.00 80.19 91 ALA A N 1
ATOM 717 C CA . ALA A 1 91 ? -7.239 21.241 22.972 1.00 80.19 91 ALA A CA 1
ATOM 718 C C . ALA A 1 91 ? -8.657 21.524 22.486 1.00 80.19 91 ALA A C 1
ATOM 720 O O . ALA A 1 91 ? -9.422 20.597 22.209 1.00 80.19 91 ALA A O 1
ATOM 721 N N . TYR A 1 92 ? -8.993 22.800 22.321 1.00 73.31 92 TYR A N 1
ATOM 722 C CA . TYR A 1 92 ? -10.128 23.158 21.481 1.00 73.31 92 TYR A CA 1
ATOM 723 C C . TYR A 1 92 ? -9.707 23.036 20.028 1.00 73.31 92 TYR A C 1
ATOM 725 O O . TYR A 1 92 ? -8.735 23.659 19.607 1.00 73.31 92 TYR A O 1
ATOM 733 N N . MET A 1 93 ? -10.448 22.239 19.276 1.00 79.19 93 MET A N 1
ATOM 734 C CA . MET A 1 93 ? -10.252 22.017 17.857 1.00 79.19 93 MET A CA 1
ATOM 735 C C . MET A 1 93 ? -11.421 22.657 17.109 1.00 79.19 93 MET A C 1
ATOM 737 O O . MET A 1 93 ? -12.579 22.327 17.351 1.00 79.19 93 MET A O 1
ATOM 741 N N . THR A 1 94 ? -11.131 23.594 16.211 1.00 70.75 94 THR A N 1
ATOM 742 C CA . THR A 1 94 ? -12.145 24.320 15.436 1.00 70.75 94 THR A CA 1
ATOM 743 C C . THR A 1 94 ? -11.947 24.040 13.959 1.00 70.75 94 THR A C 1
ATOM 745 O O . THR A 1 94 ? -10.892 24.356 13.411 1.00 70.75 94 THR A O 1
ATOM 748 N N . LEU A 1 95 ? -12.955 23.477 13.288 1.00 74.06 95 LEU A N 1
ATOM 749 C CA . LEU A 1 95 ? -12.883 23.240 11.846 1.00 74.06 95 LEU A CA 1
ATOM 750 C C . LEU A 1 95 ? -12.782 24.580 11.102 1.00 74.06 95 LEU A C 1
ATOM 752 O O . LEU A 1 95 ? -13.716 25.388 11.129 1.00 74.06 95 LEU A O 1
ATOM 756 N N . ALA A 1 96 ? -11.642 24.804 10.449 1.00 75.75 96 ALA A N 1
ATOM 757 C CA . ALA A 1 96 ? -11.297 26.052 9.771 1.00 75.75 96 ALA A CA 1
ATOM 758 C C . ALA A 1 96 ? -11.573 25.985 8.268 1.00 75.75 96 ALA A C 1
ATOM 760 O O . ALA A 1 96 ? -12.003 26.970 7.659 1.00 75.75 96 ALA A O 1
ATOM 761 N N . ARG A 1 97 ? -11.363 24.803 7.680 1.00 77.50 97 ARG A N 1
ATOM 762 C CA . ARG A 1 97 ? -11.700 24.511 6.288 1.00 77.50 97 ARG A CA 1
ATOM 763 C C . ARG A 1 97 ? -13.216 24.459 6.124 1.00 77.50 97 ARG A C 1
ATOM 765 O O . ARG A 1 97 ? -13.900 23.758 6.866 1.00 77.50 97 ARG A O 1
ATOM 772 N N . HIS A 1 98 ? -13.736 25.195 5.146 1.00 85.44 98 HIS A N 1
ATOM 773 C CA . HIS A 1 98 ? -15.155 25.146 4.817 1.00 85.44 98 HIS A CA 1
ATOM 774 C C . HIS A 1 98 ? -15.550 23.716 4.406 1.00 85.44 98 HIS A C 1
ATOM 776 O O . HIS A 1 98 ? -14.777 23.079 3.684 1.00 85.44 98 HIS A O 1
ATOM 782 N N . PRO A 1 99 ? -16.716 23.179 4.811 1.00 75.88 99 PRO A N 1
ATOM 783 C CA . PRO A 1 99 ? -17.081 21.805 4.470 1.00 75.88 99 PRO A CA 1
ATOM 784 C C . PRO A 1 99 ? -17.107 21.568 2.960 1.00 75.88 99 PRO A C 1
ATOM 786 O O . PRO A 1 99 ? -16.579 20.559 2.506 1.00 75.88 99 PRO A O 1
ATOM 789 N N . SER A 1 100 ? -17.582 22.535 2.165 1.00 78.50 100 SER A N 1
ATOM 790 C CA . SER A 1 100 ? -17.539 22.451 0.693 1.00 78.50 100 SER A CA 1
ATOM 791 C C . SER A 1 100 ? -16.129 22.388 0.097 1.00 78.50 100 SER A C 1
ATOM 793 O O . SER A 1 100 ? -15.956 21.918 -1.025 1.00 78.50 100 SER A O 1
ATOM 795 N N . ASP A 1 101 ? -15.119 22.872 0.823 1.00 76.50 101 ASP A N 1
ATOM 796 C CA . ASP A 1 101 ? -13.723 22.798 0.399 1.00 76.50 101 ASP A CA 1
ATOM 797 C C . ASP A 1 101 ? -13.079 21.448 0.693 1.00 76.50 101 ASP A C 1
ATOM 799 O O . ASP A 1 101 ? -11.978 21.187 0.197 1.00 76.50 101 ASP A O 1
ATOM 803 N N . SER A 1 102 ? -13.772 20.589 1.445 1.00 70.75 102 SER A N 1
ATOM 804 C CA . SER A 1 102 ? -13.371 19.209 1.667 1.00 70.75 102 SER A CA 1
ATOM 805 C C . SER A 1 102 ? -13.217 18.480 0.327 1.00 70.75 102 SER A C 1
ATOM 807 O O . SER A 1 102 ? -14.148 18.498 -0.487 1.00 70.75 102 SER A O 1
ATOM 809 N N . PRO A 1 103 ? -12.091 17.781 0.105 1.00 54.53 103 PRO A N 1
ATOM 810 C CA . PRO A 1 103 ? -11.894 16.938 -1.072 1.00 54.53 103 PRO A CA 1
ATOM 811 C C . PRO A 1 103 ? -13.049 15.953 -1.304 1.00 54.53 103 PRO A C 1
ATOM 813 O O . PRO A 1 103 ? -13.469 15.762 -2.440 1.00 54.53 103 PRO A O 1
ATOM 816 N N . PHE A 1 104 ? -13.636 15.416 -0.228 1.00 57.28 104 PHE A N 1
ATOM 817 C CA . PHE A 1 104 ? -14.805 14.533 -0.290 1.00 57.28 104 PHE A CA 1
ATOM 818 C C . PHE A 1 104 ? -16.032 15.215 -0.916 1.00 57.28 104 PHE A C 1
ATOM 820 O O . PHE A 1 104 ? -16.664 14.661 -1.813 1.00 57.28 104 PHE A O 1
ATOM 827 N N . ILE A 1 105 ? -16.351 16.448 -0.497 1.00 69.88 105 ILE A N 1
ATOM 828 C CA . ILE A 1 105 ? -17.466 17.204 -1.087 1.00 69.88 105 ILE A CA 1
ATOM 829 C C . ILE A 1 105 ? -17.169 17.545 -2.546 1.00 69.88 105 ILE A C 1
ATOM 831 O O . ILE A 1 105 ? -18.051 17.426 -3.393 1.00 69.88 105 ILE A O 1
ATOM 835 N N . LYS A 1 106 ? -15.928 17.929 -2.860 1.00 67.94 106 LYS A N 1
ATOM 836 C CA . LYS A 1 106 ? -15.514 18.226 -4.238 1.00 67.94 106 LYS A CA 1
ATOM 837 C C . LYS A 1 106 ? -15.662 17.007 -5.151 1.00 67.94 106 LYS A C 1
ATOM 839 O O . LYS A 1 106 ? -16.167 17.169 -6.260 1.00 67.94 106 LYS A O 1
ATOM 844 N N . GLY A 1 107 ? -15.311 15.812 -4.672 1.00 56.75 107 GLY A N 1
ATOM 845 C CA . GLY A 1 107 ? -15.543 14.545 -5.373 1.00 56.75 107 GLY A CA 1
ATOM 846 C C . GLY A 1 107 ? -17.028 14.294 -5.641 1.00 56.75 107 GLY A C 1
ATOM 847 O O . GLY A 1 107 ? -17.427 14.108 -6.790 1.00 56.75 107 GLY A O 1
ATOM 848 N N . MET A 1 108 ? -17.879 14.421 -4.616 1.00 65.94 108 MET A N 1
ATOM 849 C CA . MET A 1 108 ? -19.335 14.282 -4.783 1.00 65.94 108 MET A CA 1
ATOM 850 C C . MET A 1 108 ? -19.935 15.315 -5.748 1.00 65.94 108 MET A C 1
ATOM 852 O O . MET A 1 108 ? -20.858 15.009 -6.496 1.00 65.94 108 MET A O 1
ATOM 856 N N . VAL A 1 109 ? -19.434 16.552 -5.753 1.00 72.06 109 VAL A N 1
ATOM 857 C CA . VAL A 1 109 ? -19.893 17.582 -6.698 1.00 72.06 109 VAL A CA 1
ATOM 858 C C . VAL A 1 109 ? -19.429 17.263 -8.123 1.00 72.06 109 VAL A C 1
ATOM 860 O O . VAL A 1 109 ? -20.184 17.494 -9.067 1.00 72.06 109 VAL A O 1
ATOM 863 N N . LYS A 1 110 ? -18.222 16.710 -8.297 1.00 71.50 110 LYS A N 1
ATOM 864 C CA . LYS A 1 110 ? -17.688 16.283 -9.600 1.00 71.50 110 LYS A CA 1
ATOM 865 C C . LYS A 1 110 ? -18.519 15.141 -10.199 1.00 71.50 110 LYS A C 1
ATOM 867 O O . LYS A 1 110 ? -18.857 15.220 -11.381 1.00 71.50 110 LYS A O 1
ATOM 872 N N . SER A 1 111 ? -18.925 14.154 -9.396 1.00 71.62 111 SER A N 1
ATOM 873 C CA . SER A 1 111 ? -19.726 13.009 -9.866 1.00 71.62 111 SER A CA 1
ATOM 874 C C . SER A 1 111 ? -21.123 13.391 -10.371 1.00 71.62 111 SER A C 1
ATOM 876 O O . SER A 1 111 ? -21.690 12.691 -11.205 1.00 71.62 111 SER A O 1
ATOM 878 N N . LEU A 1 112 ? -21.659 14.560 -9.992 1.00 72.56 112 LEU A N 1
ATOM 879 C CA . LEU A 1 112 ? -22.896 15.090 -10.588 1.00 72.56 112 LEU A CA 1
ATOM 880 C C . LEU A 1 112 ? -22.791 15.278 -12.111 1.00 72.56 112 LEU A C 1
ATOM 882 O O . LEU A 1 112 ? -23.814 15.292 -12.795 1.00 72.56 112 LEU A O 1
ATOM 886 N N . SER A 1 113 ? -21.581 15.469 -12.651 1.00 73.38 113 SER A N 1
ATOM 887 C CA . SER A 1 113 ? -21.362 15.609 -14.097 1.00 73.38 113 SER A CA 1
ATOM 888 C C . SER A 1 113 ? -21.559 14.309 -14.883 1.00 73.38 113 SER A C 1
ATOM 890 O O . SER A 1 113 ? -21.774 14.376 -16.089 1.00 73.38 113 SER A O 1
ATOM 892 N N . GLU A 1 114 ? -21.559 13.163 -14.200 1.00 78.62 114 GLU A N 1
ATOM 893 C CA . GLU A 1 114 ? -21.716 11.822 -14.778 1.00 78.62 114 GLU A CA 1
ATOM 894 C C . GLU A 1 114 ? -23.175 11.334 -14.738 1.00 78.62 114 GLU A C 1
ATOM 896 O O . GLU A 1 114 ? -23.498 10.262 -15.245 1.00 78.62 114 GLU A O 1
ATOM 901 N N . ILE A 1 115 ? -24.072 12.121 -14.133 1.00 81.56 115 ILE A N 1
ATOM 902 C CA . ILE A 1 115 ? -25.504 11.828 -14.061 1.00 81.56 115 ILE A CA 1
ATOM 903 C C . ILE A 1 115 ? -26.208 12.500 -15.244 1.00 81.56 115 ILE A C 1
ATOM 905 O O . ILE A 1 115 ? -26.333 13.728 -15.284 1.00 81.56 115 ILE A O 1
ATOM 909 N N . ASP A 1 116 ? -26.696 11.680 -16.177 1.00 79.94 116 ASP A N 1
ATOM 910 C CA . ASP A 1 116 ? -27.444 12.129 -17.360 1.00 79.94 116 ASP A CA 1
ATOM 911 C C . ASP A 1 116 ? -28.889 12.551 -17.031 1.00 79.94 116 ASP A C 1
ATOM 913 O O . ASP A 1 116 ? -29.456 13.421 -17.694 1.00 79.94 116 ASP A O 1
ATOM 917 N N . ASP A 1 117 ? -29.508 11.940 -16.014 1.00 90.50 117 ASP A N 1
ATOM 918 C CA . ASP A 1 117 ? -30.876 12.267 -15.604 1.00 90.50 117 ASP A CA 1
ATOM 919 C C . ASP A 1 117 ? -30.906 13.531 -14.729 1.00 90.50 117 ASP A C 1
ATOM 921 O O . ASP A 1 117 ? -30.453 13.545 -13.583 1.00 90.50 117 ASP A O 1
ATOM 925 N N . GLU A 1 118 ? -31.467 14.615 -15.268 1.00 88.19 118 GLU A N 1
ATOM 926 C CA . GLU A 1 118 ? -31.502 15.925 -14.602 1.00 88.19 118 GLU A CA 1
ATOM 927 C C . GLU A 1 118 ? -32.323 15.936 -13.299 1.00 88.19 118 GLU A C 1
ATOM 929 O O . GLU A 1 118 ? -32.055 16.739 -12.401 1.00 88.19 118 GLU A O 1
ATOM 934 N N . VAL A 1 119 ? -33.303 15.037 -13.149 1.00 81.69 119 VAL A N 1
ATOM 935 C CA . VAL A 1 119 ? -34.100 14.939 -11.917 1.00 81.69 119 VAL A CA 1
ATOM 936 C C . VAL A 1 119 ? -33.290 14.247 -10.820 1.00 81.69 119 VAL A C 1
ATOM 938 O O . VAL A 1 119 ? -33.229 14.742 -9.692 1.00 81.69 119 VAL A O 1
ATOM 941 N N . GLU A 1 120 ? -32.621 13.141 -11.142 1.00 69.44 120 GLU A N 1
ATOM 942 C CA . GLU A 1 120 ? -31.717 12.430 -10.234 1.00 69.44 120 GLU A CA 1
ATOM 943 C C . GLU A 1 120 ? -30.542 13.317 -9.812 1.00 69.44 120 GLU A C 1
ATOM 945 O O . GLU A 1 120 ? -30.244 13.431 -8.620 1.00 69.44 120 GLU A O 1
ATOM 950 N N . LYS A 1 121 ? -29.938 14.032 -10.762 1.00 75.94 121 LYS A N 1
ATOM 951 C CA . LYS A 1 121 ? -28.864 14.997 -10.507 1.00 75.94 121 LYS A CA 1
ATOM 952 C C . LYS A 1 121 ? -29.289 16.100 -9.538 1.00 75.94 121 LYS A C 1
ATOM 954 O O . LYS A 1 121 ? -28.522 16.455 -8.641 1.00 75.94 121 LYS A O 1
ATOM 959 N N . GLY A 1 122 ? -30.517 16.607 -9.676 1.00 77.81 122 GLY A N 1
ATOM 960 C CA . GLY A 1 122 ? -31.107 17.568 -8.741 1.00 77.81 122 GLY A CA 1
ATOM 961 C C . GLY A 1 122 ? -31.209 17.019 -7.315 1.00 77.81 122 GLY A C 1
ATOM 962 O O . GLY A 1 122 ? -30.742 17.659 -6.374 1.00 77.81 122 GLY A O 1
ATOM 963 N N . LEU A 1 123 ? -31.725 15.797 -7.152 1.00 71.81 123 LEU A N 1
ATOM 964 C CA . LEU A 1 123 ? -31.875 15.157 -5.837 1.00 71.81 123 LEU A CA 1
ATOM 965 C C . LEU A 1 123 ? -30.530 14.871 -5.153 1.00 71.81 123 LEU A C 1
ATOM 967 O O . LEU A 1 123 ? -30.405 15.033 -3.936 1.00 71.81 123 LEU A O 1
ATOM 971 N N . VAL A 1 124 ? -29.516 14.444 -5.911 1.00 65.62 124 VAL A N 1
ATOM 972 C CA . VAL A 1 124 ? -28.167 14.209 -5.370 1.00 65.62 124 VAL A CA 1
ATOM 973 C C . VAL A 1 124 ? -27.524 15.530 -4.951 1.00 65.62 124 VAL A C 1
ATOM 975 O O . VAL A 1 124 ? -26.937 15.607 -3.870 1.00 65.62 124 VAL A O 1
ATOM 978 N N . LYS A 1 125 ? -27.694 16.591 -5.745 1.00 82.94 125 LYS A N 1
ATOM 979 C CA . LYS A 1 125 ? -27.205 17.931 -5.405 1.00 82.94 125 LYS A CA 1
ATOM 980 C C . LYS A 1 125 ? -27.825 18.458 -4.109 1.00 82.94 125 LYS A C 1
ATOM 982 O O . LYS A 1 125 ? -27.091 18.937 -3.247 1.00 82.94 125 LYS A O 1
ATOM 987 N N . ASP A 1 126 ? -29.138 18.321 -3.936 1.00 81.50 126 ASP A N 1
ATOM 988 C CA . ASP A 1 126 ? -29.825 18.736 -2.705 1.00 81.50 126 ASP A CA 1
ATOM 989 C C . ASP A 1 126 ? -29.318 17.963 -1.481 1.00 81.50 126 ASP A C 1
ATOM 991 O O . ASP A 1 126 ? -29.174 18.525 -0.396 1.00 81.50 126 ASP A O 1
ATOM 995 N N . ARG A 1 127 ? -28.970 16.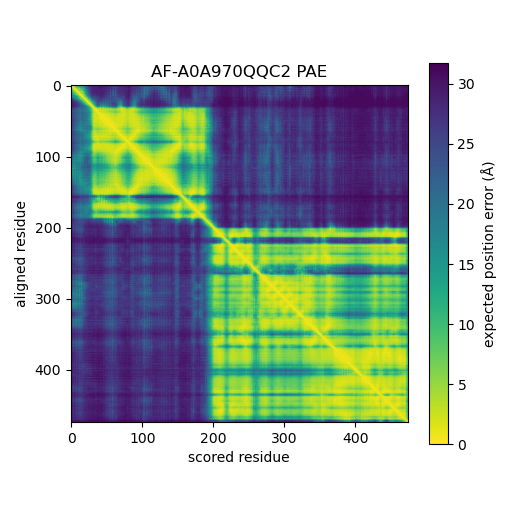684 -1.656 1.00 73.19 127 ARG A N 1
ATOM 996 C CA . ARG A 1 127 ? -28.396 15.854 -0.593 1.00 73.19 127 ARG A CA 1
ATOM 997 C C . ARG A 1 127 ? -26.985 16.282 -0.195 1.00 73.19 127 ARG A C 1
ATOM 999 O O . ARG A 1 127 ? -26.682 16.312 0.994 1.00 73.19 127 ARG A O 1
ATOM 1006 N N . ILE A 1 128 ? -26.141 16.612 -1.174 1.00 73.12 128 ILE A N 1
ATOM 1007 C CA . ILE A 1 128 ? -24.795 17.149 -0.931 1.00 73.12 128 ILE A CA 1
ATOM 1008 C C . ILE A 1 128 ? -24.900 18.477 -0.178 1.00 73.12 128 ILE A C 1
ATOM 1010 O O . ILE A 1 128 ? -24.217 18.656 0.827 1.00 73.12 128 ILE A O 1
ATOM 1014 N N . ASN A 1 129 ? -25.790 19.370 -0.617 1.00 84.12 129 ASN A N 1
ATOM 1015 C CA . ASN A 1 129 ? -26.020 20.649 0.054 1.00 84.12 129 ASN A CA 1
ATOM 1016 C C . ASN A 1 129 ? -26.508 20.449 1.492 1.00 84.12 129 ASN A C 1
ATOM 1018 O O . ASN A 1 129 ? -25.938 21.033 2.402 1.00 84.12 129 ASN A O 1
ATOM 1022 N N . GLY A 1 130 ? -27.477 19.556 1.718 1.00 77.44 130 GLY A N 1
ATOM 1023 C CA . GLY A 1 130 ? -27.957 19.258 3.069 1.00 77.44 130 GLY A CA 1
ATOM 1024 C C . GLY A 1 130 ? -26.862 18.725 4.001 1.00 77.44 130 GLY A C 1
ATOM 1025 O O . GLY A 1 130 ? -26.857 19.043 5.185 1.00 77.44 130 GLY A O 1
ATOM 1026 N N . TYR A 1 131 ? -25.904 17.960 3.472 1.00 69.31 131 TYR A N 1
ATOM 1027 C CA . TYR A 1 131 ? -24.754 17.481 4.242 1.00 69.31 131 TYR A CA 1
ATOM 1028 C C . TYR A 1 131 ? -23.739 18.594 4.552 1.00 69.31 131 TYR A C 1
ATOM 1030 O O . TYR A 1 131 ? -23.216 18.661 5.664 1.00 69.31 131 TYR A O 1
ATOM 1038 N N . ILE A 1 132 ? -23.480 19.492 3.594 1.00 76.12 132 ILE A N 1
ATOM 1039 C CA . ILE A 1 132 ? -22.676 20.700 3.830 1.00 76.12 132 ILE A CA 1
ATOM 1040 C C . ILE A 1 132 ? -23.331 21.538 4.934 1.00 76.12 132 ILE A C 1
ATOM 1042 O O . ILE A 1 132 ? -22.662 21.859 5.915 1.00 76.12 132 ILE A O 1
ATOM 1046 N N . ASP A 1 133 ? -24.635 21.799 4.824 1.00 84.44 133 ASP A N 1
ATOM 1047 C CA . ASP A 1 133 ? -25.412 22.581 5.790 1.00 84.44 133 ASP A CA 1
ATOM 1048 C C . ASP A 1 133 ? -25.379 21.955 7.192 1.00 84.44 133 ASP A C 1
ATOM 1050 O O . ASP A 1 133 ? -25.259 22.665 8.192 1.00 84.44 133 ASP A O 1
ATOM 1054 N N . GLU A 1 134 ? -25.458 20.626 7.293 1.00 74.75 134 GLU A N 1
ATOM 1055 C CA . GLU A 1 134 ? -25.372 19.902 8.563 1.00 74.75 134 GLU A CA 1
ATOM 1056 C C . GLU A 1 134 ? -23.998 20.079 9.224 1.00 74.75 134 GLU A C 1
ATOM 1058 O O . GLU A 1 134 ? -23.923 20.439 10.403 1.00 74.75 134 GLU A O 1
ATOM 1063 N N . ILE A 1 135 ? -22.905 19.904 8.473 1.00 70.00 135 ILE A N 1
ATOM 1064 C CA . ILE A 1 135 ? -21.550 20.102 9.008 1.00 70.00 135 ILE A CA 1
ATOM 1065 C C . ILE A 1 135 ? -21.314 21.566 9.365 1.00 70.00 135 ILE A C 1
ATOM 1067 O O . ILE A 1 135 ? -20.724 21.858 10.409 1.00 70.00 135 ILE A O 1
ATOM 1071 N N . GLU A 1 136 ? -21.772 22.492 8.528 1.00 80.25 136 GLU A N 1
ATOM 1072 C CA . GLU A 1 136 ? -21.686 23.919 8.814 1.00 80.25 136 GLU A CA 1
ATOM 1073 C C . GLU A 1 136 ? -22.415 24.273 10.105 1.00 80.25 136 GLU A C 1
ATOM 1075 O O . GLU A 1 136 ? -21.888 24.980 10.967 1.00 80.25 136 GLU A O 1
ATOM 1080 N N . THR A 1 137 ? -23.611 23.717 10.266 1.00 76.75 137 THR A N 1
ATOM 1081 C CA . THR A 1 137 ? -24.456 23.956 11.428 1.00 76.75 137 THR A CA 1
ATOM 1082 C C . THR A 1 137 ? -23.872 23.337 12.685 1.00 76.75 137 THR A C 1
ATOM 1084 O O . THR A 1 137 ? -24.036 23.918 13.755 1.00 76.75 137 THR A O 1
ATOM 1087 N N . LEU A 1 138 ? -23.210 22.185 12.620 1.00 67.31 138 LEU A N 1
ATOM 1088 C CA . LEU A 1 138 ? -22.789 21.457 13.819 1.00 67.31 138 LEU A CA 1
ATOM 1089 C C . LEU A 1 138 ? -21.320 21.664 14.193 1.00 67.31 138 LEU A C 1
ATOM 1091 O O . LEU A 1 138 ? -21.022 21.717 15.385 1.00 67.31 138 LEU A O 1
ATOM 1095 N N . TYR A 1 139 ? -20.429 21.849 13.218 1.00 69.88 139 TYR A N 1
ATOM 1096 C CA . TYR A 1 139 ? -18.981 21.735 13.433 1.00 69.88 139 TYR A CA 1
ATOM 1097 C C . TYR A 1 139 ? -18.156 22.888 12.843 1.00 69.88 139 TYR A C 1
ATOM 1099 O O . TYR A 1 139 ? -17.121 23.253 13.404 1.00 69.88 139 TYR A O 1
ATOM 1107 N N . TYR A 1 140 ? -18.567 23.483 11.719 1.00 77.94 140 TYR A N 1
ATOM 1108 C CA . TYR A 1 140 ? -17.767 24.528 11.072 1.00 77.94 140 TYR A CA 1
ATOM 1109 C C . TYR A 1 140 ? -17.661 25.781 11.943 1.00 77.94 140 TYR A C 1
ATOM 1111 O O . TYR A 1 140 ? -18.669 26.324 12.396 1.00 77.94 140 TYR A O 1
ATOM 1119 N N . LYS A 1 141 ? -16.429 26.257 12.173 1.00 81.69 141 LYS A N 1
ATOM 1120 C CA . LYS A 1 141 ? -16.134 27.398 13.061 1.00 81.69 141 LYS A CA 1
ATOM 1121 C C . LYS A 1 141 ? -16.691 27.256 14.484 1.00 81.69 141 LYS A C 1
ATOM 1123 O O . LYS A 1 141 ? -16.820 28.255 15.192 1.00 81.69 141 LYS A O 1
ATOM 1128 N N . LYS A 1 142 ? -17.003 26.033 14.915 1.00 75.62 142 LYS A N 1
ATOM 1129 C CA . LYS A 1 142 ? -17.432 25.736 16.279 1.00 75.62 142 LYS A CA 1
ATOM 1130 C C . LYS A 1 142 ? -16.295 25.018 17.004 1.00 75.62 142 LYS A C 1
ATOM 1132 O O . LYS A 1 142 ? -15.864 23.972 16.526 1.00 75.62 142 LYS A O 1
ATOM 1137 N N . PRO A 1 143 ? -15.776 25.583 18.105 1.00 72.81 143 PRO A N 1
ATOM 1138 C CA . PRO A 1 143 ? -14.730 24.931 18.875 1.00 72.81 143 PRO A CA 1
ATOM 1139 C C . PRO A 1 143 ? -15.297 23.699 19.579 1.00 72.81 143 PRO A C 1
ATOM 1141 O O . PRO A 1 143 ? -16.311 23.798 20.273 1.00 72.81 143 PRO A O 1
ATOM 1144 N N . ASP A 1 144 ? -14.621 22.564 19.426 1.00 69.94 144 ASP A N 1
ATOM 1145 C CA . ASP A 1 144 ? -14.931 21.323 20.130 1.00 69.94 144 ASP A CA 1
ATOM 1146 C C . ASP A 1 144 ? -13.759 20.900 21.018 1.00 69.94 144 ASP A C 1
ATOM 1148 O O . ASP A 1 144 ? -12.594 20.982 20.620 1.00 69.94 144 ASP A O 1
ATOM 1152 N N . TYR A 1 145 ? -14.055 20.473 22.241 1.00 73.62 145 TYR A N 1
ATOM 1153 C CA . TYR A 1 145 ? -13.026 20.107 23.208 1.00 73.62 145 TYR A CA 1
ATOM 1154 C C . TYR A 1 145 ? -12.579 18.666 22.969 1.00 73.62 145 TYR A C 1
ATOM 1156 O O . TYR A 1 145 ? -13.304 17.715 23.256 1.00 73.62 145 TYR A O 1
ATOM 1164 N N . SER A 1 146 ? -11.374 18.514 22.428 1.00 74.88 146 SER A N 1
ATOM 1165 C CA . SER A 1 146 ? -10.838 17.243 21.945 1.00 74.88 146 SER A CA 1
ATOM 1166 C C . SER A 1 146 ? -9.710 16.730 22.830 1.00 74.88 146 SER A C 1
ATOM 1168 O O . SER A 1 146 ? -8.936 17.511 23.388 1.00 74.88 146 SER A O 1
ATOM 1170 N N . VAL A 1 147 ? -9.594 15.402 22.919 1.00 78.00 147 VAL A N 1
ATOM 1171 C CA . VAL A 1 147 ? -8.513 14.714 23.637 1.00 78.00 147 VAL A CA 1
ATOM 1172 C C . VAL A 1 147 ? -7.741 13.834 22.665 1.00 78.00 147 VAL A C 1
ATOM 1174 O O . VAL A 1 147 ? -8.322 12.987 21.991 1.00 78.00 147 VAL A O 1
ATOM 1177 N N . PHE A 1 148 ? -6.427 14.010 22.627 1.00 79.12 148 PHE A N 1
ATOM 1178 C CA . PHE A 1 148 ? -5.494 13.169 21.894 1.00 79.12 148 PHE A CA 1
ATOM 1179 C C . PHE A 1 148 ? -4.752 12.279 22.886 1.00 79.12 148 PHE A C 1
ATOM 1181 O O . PHE A 1 148 ? -4.093 12.778 23.802 1.00 79.12 148 PHE A O 1
ATOM 1188 N N . SER A 1 149 ? -4.878 10.967 22.717 1.00 83.44 149 SER A N 1
ATOM 1189 C CA . SER A 1 149 ? -4.336 9.976 23.643 1.00 83.44 149 SER A CA 1
ATOM 1190 C C . SER A 1 149 ? -3.132 9.257 23.049 1.00 83.44 149 SER A C 1
ATOM 1192 O O . SER A 1 149 ? -3.188 8.683 21.962 1.00 83.44 149 SER A O 1
ATOM 1194 N N . TYR A 1 150 ? -2.042 9.285 23.803 1.00 85.88 150 TYR A N 1
ATOM 1195 C CA . TYR A 1 150 ? -0.768 8.666 23.479 1.00 85.88 150 TYR A CA 1
ATOM 1196 C C . TYR A 1 150 ? -0.259 7.866 24.684 1.00 85.88 150 TYR A C 1
ATOM 1198 O O . TYR A 1 150 ? -0.753 8.019 25.809 1.00 85.88 150 TYR A O 1
ATOM 1206 N N . SER A 1 151 ? 0.750 7.037 24.453 1.00 88.81 151 SER A N 1
ATOM 1207 C CA . SER A 1 151 ? 1.653 6.557 25.500 1.00 88.81 151 SER A CA 1
ATOM 1208 C C . SER A 1 151 ? 3.088 6.730 25.029 1.00 88.81 151 SER A C 1
ATOM 1210 O O . SER A 1 151 ? 3.372 6.674 23.835 1.00 88.81 151 SER A O 1
ATOM 1212 N N . ILE A 1 152 ? 3.994 6.932 25.973 1.00 88.56 152 ILE A N 1
ATOM 1213 C CA . ILE A 1 152 ? 5.436 6.948 25.735 1.00 88.56 152 ILE A CA 1
ATOM 1214 C C . ILE A 1 152 ? 6.082 5.770 26.452 1.00 88.56 152 ILE A C 1
ATOM 1216 O O . ILE A 1 152 ? 5.632 5.401 27.536 1.00 88.56 152 ILE A O 1
ATOM 1220 N N . ALA A 1 153 ? 7.144 5.209 25.883 1.00 87.38 153 ALA A N 1
ATOM 1221 C CA . ALA A 1 153 ? 7.987 4.221 26.546 1.00 87.38 153 ALA A CA 1
ATOM 1222 C C . ALA A 1 153 ? 9.412 4.757 26.716 1.00 87.38 153 ALA A C 1
ATOM 1224 O O . ALA A 1 153 ? 10.045 5.195 25.755 1.00 87.38 153 ALA A O 1
ATOM 1225 N N . ILE A 1 154 ? 9.929 4.685 27.940 1.00 84.50 154 ILE A N 1
ATOM 1226 C CA . ILE A 1 154 ? 11.271 5.139 28.320 1.00 84.50 154 ILE A CA 1
ATOM 1227 C C . ILE A 1 154 ? 12.078 3.927 28.794 1.00 84.50 154 ILE A C 1
ATOM 1229 O O . ILE A 1 154 ? 11.571 3.075 29.528 1.00 84.50 154 ILE A O 1
ATOM 1233 N N . LYS A 1 155 ? 13.348 3.833 28.389 1.00 69.06 155 LYS A N 1
ATOM 1234 C CA . LYS A 1 155 ? 14.279 2.791 28.860 1.00 69.06 155 LYS A CA 1
ATOM 1235 C C . LYS A 1 155 ? 14.948 3.277 30.157 1.00 69.06 155 LYS A C 1
ATOM 1237 O O . LYS A 1 155 ? 15.681 4.262 30.120 1.00 69.06 155 LYS A O 1
ATOM 1242 N N . ASP A 1 156 ? 14.682 2.637 31.300 1.00 61.25 156 ASP A N 1
ATOM 1243 C CA . ASP A 1 156 ? 15.218 3.073 32.609 1.00 61.25 156 ASP A CA 1
ATOM 1244 C C . ASP A 1 156 ? 16.703 2.694 32.790 1.00 61.25 156 ASP A C 1
ATOM 1246 O O . ASP A 1 156 ? 17.155 1.651 32.321 1.00 61.25 156 ASP A O 1
ATOM 1250 N N . ASN A 1 157 ? 17.551 3.544 33.393 1.00 50.19 157 ASN A N 1
ATOM 1251 C CA . ASN A 1 157 ? 17.589 3.750 34.853 1.00 50.19 157 ASN A CA 1
ATOM 1252 C C . ASN A 1 157 ? 18.029 5.169 35.315 1.00 50.19 157 ASN A C 1
ATOM 1254 O O . ASN A 1 157 ? 18.476 5.332 36.450 1.00 50.19 157 ASN A O 1
ATOM 1258 N N . ILE A 1 158 ? 18.005 6.193 34.447 1.00 53.62 158 ILE A N 1
ATOM 1259 C CA . ILE A 1 158 ? 18.537 7.546 34.764 1.00 53.62 158 ILE A CA 1
ATOM 1260 C C . ILE A 1 158 ? 17.617 8.674 34.234 1.00 53.62 158 ILE A C 1
ATOM 1262 O O . ILE A 1 158 ? 18.048 9.807 34.056 1.00 53.62 158 ILE A O 1
ATOM 1266 N N . SER A 1 159 ? 16.327 8.411 33.991 1.00 59.06 159 SER A N 1
ATOM 1267 C CA . SER A 1 159 ? 15.417 9.371 33.335 1.00 59.06 159 SER A CA 1
ATOM 1268 C C . SER A 1 159 ? 15.375 10.750 34.020 1.00 59.06 159 SER A C 1
ATOM 1270 O O . SER A 1 159 ? 15.653 11.740 33.356 1.00 59.06 159 SER A O 1
ATOM 1272 N N . ARG A 1 160 ? 15.183 10.862 35.344 1.00 60.31 160 ARG A N 1
ATOM 1273 C CA . ARG A 1 160 ? 15.156 12.183 36.032 1.00 60.31 160 ARG A CA 1
ATOM 1274 C C . ARG A 1 160 ? 16.501 12.918 36.144 1.00 60.31 160 ARG A C 1
ATOM 1276 O O . ARG A 1 160 ? 16.485 14.098 36.484 1.00 60.31 160 ARG A O 1
ATOM 1283 N N . ALA A 1 161 ? 17.644 12.255 35.947 1.00 58.56 161 ALA A N 1
ATOM 1284 C CA . ALA A 1 161 ? 18.958 12.906 36.068 1.00 58.56 161 ALA A CA 1
ATOM 1285 C C . ALA A 1 161 ? 19.524 13.385 34.720 1.00 58.56 161 ALA A C 1
ATOM 1287 O O . ALA A 1 161 ? 20.566 14.038 34.695 1.00 58.56 161 ALA A O 1
ATOM 1288 N N . LEU A 1 162 ? 18.843 13.070 33.614 1.00 60.75 162 LEU A N 1
ATOM 1289 C CA . LEU A 1 162 ? 19.124 13.630 32.294 1.00 60.75 162 LEU A CA 1
ATOM 1290 C C . LEU A 1 162 ? 18.575 15.057 32.190 1.00 60.75 162 LEU A C 1
ATOM 1292 O O . LEU A 1 162 ? 17.545 15.378 32.789 1.00 60.75 162 LEU A O 1
ATOM 1296 N N . ASN A 1 163 ? 19.223 15.903 31.386 1.00 65.88 163 ASN A N 1
ATOM 1297 C CA . ASN A 1 163 ? 18.627 17.188 31.027 1.00 65.88 163 ASN A CA 1
ATOM 1298 C C . ASN A 1 163 ? 17.346 16.958 30.219 1.00 65.88 163 ASN A C 1
ATOM 1300 O O . ASN A 1 163 ? 17.199 15.942 29.539 1.00 65.88 163 ASN A O 1
ATOM 1304 N N . ALA A 1 164 ? 16.433 17.930 30.249 1.00 60.84 164 ALA A N 1
ATOM 1305 C CA . ALA A 1 164 ? 15.141 17.817 29.577 1.00 60.84 164 ALA A CA 1
ATOM 1306 C C . ALA A 1 164 ? 15.245 17.516 28.070 1.00 60.84 164 ALA A C 1
ATOM 1308 O O . ALA A 1 164 ? 14.441 16.748 27.559 1.00 60.84 164 ALA A O 1
ATOM 1309 N N . ASN A 1 165 ? 16.261 18.053 27.388 1.00 64.94 165 ASN A N 1
ATOM 1310 C CA . ASN A 1 165 ? 16.472 17.861 25.947 1.00 64.94 165 ASN A CA 1
ATOM 1311 C C . ASN A 1 165 ? 17.162 16.536 25.582 1.00 64.94 165 ASN A C 1
ATOM 1313 O O . ASN A 1 165 ? 17.205 16.181 24.410 1.00 64.94 165 ASN A O 1
ATOM 1317 N N . ASP A 1 166 ? 17.712 15.817 26.564 1.00 65.56 166 ASP A N 1
ATOM 1318 C CA . ASP A 1 166 ? 18.471 14.580 26.335 1.00 65.56 166 ASP A CA 1
ATOM 1319 C C . ASP A 1 166 ? 17.595 13.328 26.529 1.00 65.56 166 ASP A C 1
ATOM 1321 O O . ASP A 1 166 ? 18.082 12.196 26.466 1.00 65.56 166 ASP A O 1
ATOM 1325 N N . ILE A 1 167 ? 16.297 13.511 26.800 1.00 69.25 167 ILE A N 1
ATOM 1326 C CA . ILE A 1 167 ? 15.362 12.407 26.993 1.00 69.25 167 ILE A CA 1
ATOM 1327 C C . ILE A 1 167 ? 15.125 11.655 25.681 1.00 69.25 167 ILE A C 1
ATOM 1329 O O . ILE A 1 167 ? 14.886 12.246 24.634 1.00 69.25 167 ILE A O 1
ATOM 1333 N N . GLN A 1 168 ? 15.179 10.327 25.752 1.00 74.69 168 GLN A N 1
ATOM 1334 C CA . GLN A 1 168 ? 14.865 9.436 24.640 1.00 74.69 168 GLN A CA 1
ATOM 1335 C C . GLN A 1 168 ? 13.629 8.621 25.010 1.00 74.69 168 GLN A C 1
ATOM 1337 O O . GLN A 1 168 ? 13.599 7.982 26.066 1.00 74.69 168 GLN A O 1
ATOM 1342 N N . TYR A 1 169 ? 12.615 8.647 24.151 1.00 79.44 169 TYR A N 1
ATOM 1343 C CA . TYR A 1 169 ? 11.366 7.925 24.351 1.00 79.44 169 TYR A CA 1
ATOM 1344 C C . TYR A 1 169 ? 10.816 7.420 23.016 1.00 79.44 169 TYR A C 1
ATOM 1346 O O . TYR A 1 169 ? 11.021 8.030 21.971 1.00 79.44 169 TYR A O 1
ATOM 1354 N N . GLU A 1 170 ? 10.123 6.287 23.060 1.00 82.12 170 GLU A N 1
ATOM 1355 C CA . GLU A 1 170 ? 9.326 5.774 21.943 1.00 82.12 170 GLU A CA 1
ATOM 1356 C C . GLU A 1 170 ? 7.880 6.256 22.134 1.00 82.12 170 GLU A C 1
ATOM 1358 O O . GLU A 1 170 ? 7.372 6.219 23.257 1.00 82.12 170 GLU A O 1
ATOM 1363 N N . LEU A 1 171 ? 7.221 6.733 21.075 1.00 80.94 171 LEU A N 1
ATOM 1364 C CA . LEU A 1 171 ? 5.866 7.291 21.132 1.00 80.94 171 LEU A CA 1
ATOM 1365 C C . LEU A 1 171 ? 4.855 6.339 20.478 1.00 80.94 171 LEU A C 1
ATOM 1367 O O . LEU A 1 171 ? 5.134 5.739 19.442 1.00 80.94 171 LEU A O 1
ATOM 1371 N N . PHE A 1 172 ? 3.669 6.224 21.072 1.00 75.94 172 PHE A N 1
ATOM 1372 C CA . PHE A 1 172 ? 2.601 5.330 20.631 1.00 75.94 172 PHE A CA 1
ATOM 1373 C C . PHE A 1 172 ? 1.262 6.069 20.590 1.00 75.94 172 PHE A C 1
ATOM 1375 O O . PHE A 1 172 ? 0.938 6.814 21.521 1.00 75.94 172 PHE A O 1
ATOM 1382 N N . TYR A 1 173 ? 0.448 5.826 19.561 1.00 75.69 173 TYR A N 1
ATOM 1383 C CA . TYR A 1 173 ? -0.979 6.136 19.623 1.00 75.69 173 TYR A CA 1
ATOM 1384 C C . TYR A 1 173 ? -1.634 5.198 20.634 1.00 75.69 173 TYR A C 1
ATOM 1386 O O . TYR A 1 173 ? -1.431 3.982 20.576 1.00 75.69 173 TYR A O 1
ATOM 1394 N N . ARG A 1 174 ? -2.424 5.760 21.553 1.00 78.62 174 ARG A N 1
ATOM 1395 C CA . ARG A 1 174 ? -3.110 4.995 22.596 1.00 78.62 174 ARG A CA 1
ATOM 1396 C C . ARG A 1 174 ? -4.601 4.942 22.311 1.00 78.62 174 ARG A C 1
ATOM 1398 O O . ARG A 1 174 ? -5.256 5.981 22.237 1.00 78.62 174 ARG A O 1
ATOM 1405 N N . THR A 1 175 ? -5.135 3.730 22.206 1.00 69.38 175 THR A N 1
ATOM 1406 C CA . THR A 1 175 ? -6.581 3.491 22.151 1.00 69.38 175 THR A CA 1
ATOM 1407 C C . THR A 1 175 ? -7.019 2.749 23.405 1.00 69.38 175 THR A C 1
ATOM 1409 O O . THR A 1 175 ? -6.644 1.595 23.613 1.00 69.38 175 THR A O 1
ATOM 1412 N N . ASP A 1 176 ? -7.842 3.407 24.218 1.00 68.06 176 ASP A N 1
ATOM 1413 C CA . ASP A 1 176 ? -8.441 2.824 25.418 1.00 68.06 176 ASP A CA 1
ATOM 1414 C C . ASP A 1 176 ? -9.704 2.043 24.996 1.00 68.06 176 ASP A C 1
ATOM 1416 O O . ASP A 1 176 ? -10.768 2.628 24.779 1.00 68.06 176 ASP A O 1
ATOM 1420 N N . VAL A 1 177 ? -9.585 0.725 24.797 1.00 52.62 177 VAL A N 1
ATOM 1421 C CA . VAL A 1 177 ? -10.693 -0.134 24.322 1.00 52.62 177 VAL A CA 1
ATOM 1422 C C . VAL A 1 177 ? -11.655 -0.448 25.465 1.00 52.62 177 VAL A C 1
ATOM 1424 O O . VAL A 1 177 ? -12.878 -0.415 25.295 1.00 52.62 177 VAL A O 1
ATOM 1427 N N . THR A 1 178 ? -11.103 -0.724 26.645 1.00 59.66 178 THR A N 1
ATOM 1428 C CA . THR A 1 178 ? -11.831 -0.866 27.910 1.00 59.66 178 THR A CA 1
ATOM 1429 C C . THR A 1 178 ? -11.009 -0.256 29.050 1.00 59.66 178 THR A C 1
ATOM 1431 O O . THR A 1 178 ? -9.926 0.272 28.826 1.00 59.66 178 THR A O 1
ATOM 1434 N N . ALA A 1 179 ? -11.502 -0.335 30.291 1.00 57.97 179 ALA A N 1
ATOM 1435 C CA . ALA A 1 179 ? -10.731 0.100 31.459 1.00 57.97 179 ALA A CA 1
ATOM 1436 C C . ALA A 1 179 ? -9.443 -0.721 31.689 1.00 57.97 179 ALA A C 1
ATOM 1438 O O . ALA A 1 179 ? -8.563 -0.259 32.409 1.00 57.97 179 ALA A O 1
ATOM 1439 N N . GLU A 1 180 ? -9.341 -1.921 31.105 1.00 53.25 180 GLU A N 1
ATOM 1440 C CA . GLU A 1 180 ? -8.222 -2.855 31.305 1.00 53.25 180 GLU A CA 1
ATOM 1441 C C . GLU A 1 180 ? -7.472 -3.182 30.001 1.00 53.25 180 GLU A C 1
ATOM 1443 O O . GLU A 1 180 ? -6.376 -3.733 30.044 1.00 53.25 180 GLU A O 1
ATOM 1448 N N . GLU A 1 181 ? -8.036 -2.832 28.841 1.00 60.94 181 GLU A N 1
ATOM 1449 C CA . GLU A 1 181 ? -7.473 -3.133 27.524 1.00 60.94 181 GLU A CA 1
ATOM 1450 C C . GLU A 1 181 ? -7.054 -1.842 26.816 1.00 60.94 181 GLU A C 1
ATOM 1452 O O . GLU A 1 181 ? -7.896 -1.026 26.424 1.00 60.94 181 GLU A O 1
ATOM 1457 N N . ILE A 1 182 ? -5.741 -1.686 26.643 1.00 65.81 182 ILE A N 1
ATOM 1458 C CA . ILE A 1 182 ? -5.109 -0.561 25.956 1.00 65.81 182 ILE A CA 1
ATOM 1459 C C . ILE A 1 182 ? -4.357 -1.108 24.743 1.00 65.81 182 ILE A C 1
ATOM 1461 O O . ILE A 1 182 ? -3.533 -2.013 24.875 1.00 65.81 182 ILE A O 1
ATOM 1465 N N . ILE A 1 183 ? -4.620 -0.540 23.568 1.00 62.53 183 ILE A N 1
ATOM 1466 C CA . ILE A 1 183 ? -3.868 -0.828 22.343 1.00 62.53 183 ILE A CA 1
ATOM 1467 C C . ILE A 1 183 ? -2.859 0.298 22.122 1.00 62.53 183 ILE A C 1
ATOM 1469 O O . ILE A 1 183 ? -3.233 1.475 22.122 1.00 62.53 183 ILE A O 1
ATOM 1473 N N . LEU A 1 184 ? -1.594 -0.079 21.922 1.00 65.75 184 LEU A N 1
ATOM 1474 C CA . LEU A 1 184 ? -0.491 0.827 21.612 1.00 65.75 184 LEU A CA 1
ATOM 1475 C C . LEU A 1 184 ? 0.000 0.580 20.185 1.00 65.75 184 LEU A C 1
ATOM 1477 O O . LEU A 1 184 ? 0.521 -0.492 19.882 1.00 65.75 184 LEU A O 1
ATOM 1481 N N . GLU A 1 185 ? -0.150 1.578 19.318 1.00 61.94 185 GLU A N 1
ATOM 1482 C CA . GLU A 1 185 ? 0.364 1.544 17.945 1.00 61.94 185 GLU A CA 1
ATOM 1483 C C . GLU A 1 185 ? 1.613 2.442 17.861 1.00 61.94 185 GLU A C 1
ATOM 1485 O O . GLU A 1 185 ? 1.501 3.637 18.148 1.00 61.94 185 GLU A O 1
ATOM 1490 N N . PRO A 1 186 ? 2.807 1.916 17.522 1.00 67.88 186 PRO A N 1
ATOM 1491 C CA . PRO A 1 186 ? 4.031 2.714 17.482 1.00 67.88 186 PRO A CA 1
ATOM 1492 C C . PRO A 1 186 ? 3.949 3.816 16.425 1.00 67.88 186 PRO A C 1
ATOM 1494 O O . PRO A 1 186 ? 3.467 3.599 15.313 1.00 67.88 186 PRO A O 1
ATOM 1497 N N . ILE A 1 187 ? 4.458 4.995 16.771 1.00 65.06 187 ILE A N 1
ATOM 1498 C CA . ILE A 1 187 ? 4.574 6.137 15.867 1.00 65.06 187 ILE A CA 1
ATOM 1499 C C . ILE A 1 187 ? 5.984 6.105 15.264 1.00 65.06 187 ILE A C 1
ATOM 1501 O O . ILE A 1 187 ? 6.967 6.246 15.988 1.00 65.06 187 ILE A O 1
ATOM 1505 N N . GLY A 1 188 ? 6.077 5.849 13.953 1.00 56.16 188 GLY A N 1
ATOM 1506 C CA . GLY A 1 188 ? 7.334 5.907 13.190 1.00 56.16 188 GLY A CA 1
ATOM 1507 C C . GLY A 1 188 ? 7.805 7.342 12.912 1.00 56.16 188 GLY A C 1
ATOM 1508 O O . GLY A 1 188 ? 7.184 8.297 13.382 1.00 56.16 188 GLY A O 1
ATOM 1509 N N . ASP A 1 189 ? 8.881 7.496 12.124 1.00 41.06 189 ASP A N 1
ATOM 1510 C CA . ASP A 1 189 ? 9.323 8.808 11.630 1.00 41.06 189 ASP A CA 1
ATOM 1511 C C . ASP A 1 189 ? 8.160 9.518 10.924 1.00 41.06 189 ASP A C 1
ATOM 1513 O O . ASP A 1 189 ? 7.443 8.933 10.110 1.00 41.06 189 ASP A O 1
ATOM 1517 N N . LEU A 1 190 ? 7.939 10.777 11.301 1.00 38.44 190 LEU A N 1
ATOM 1518 C CA . LEU A 1 190 ? 6.754 11.548 10.944 1.00 38.44 190 LEU A CA 1
ATOM 1519 C C . LEU A 1 190 ? 6.700 11.828 9.441 1.00 38.44 190 LEU A C 1
ATOM 1521 O O . LEU A 1 190 ? 7.234 12.829 8.961 1.00 38.44 190 LEU A O 1
ATOM 1525 N N . GLU A 1 191 ? 5.965 11.008 8.699 1.00 31.66 191 GLU A N 1
ATOM 1526 C CA . GLU A 1 191 ? 5.325 11.498 7.489 1.00 31.66 191 GLU A CA 1
ATOM 1527 C C . GLU A 1 191 ? 4.191 12.436 7.915 1.00 31.66 191 GLU A C 1
ATOM 1529 O O . GLU A 1 191 ? 3.390 12.124 8.806 1.00 31.66 191 GLU A O 1
ATOM 1534 N N . LYS A 1 192 ? 4.129 13.621 7.288 1.00 26.41 192 LYS A N 1
ATOM 1535 C CA . LYS A 1 192 ? 2.911 14.436 7.303 1.00 26.41 192 LYS A CA 1
ATOM 1536 C C . LYS A 1 192 ? 1.740 13.491 7.046 1.00 26.41 192 LYS A C 1
ATOM 1538 O O . LYS A 1 192 ? 1.855 12.594 6.212 1.00 26.41 192 LYS A O 1
ATOM 1543 N N . VAL A 1 193 ? 0.593 13.737 7.677 1.00 33.47 193 VAL A N 1
ATOM 1544 C CA . VAL A 1 193 ? -0.639 13.357 6.992 1.00 33.47 193 VAL A CA 1
ATOM 1545 C C . VAL A 1 193 ? -0.619 14.190 5.719 1.00 33.47 193 VAL A C 1
ATOM 1547 O O . VAL A 1 193 ? -0.996 15.358 5.725 1.00 33.47 193 VAL A O 1
ATOM 1550 N N . GLU A 1 194 ? -0.073 13.611 4.640 1.00 29.19 194 GLU A N 1
ATOM 1551 C CA . GLU A 1 194 ? -0.571 13.911 3.314 1.00 29.19 194 GLU A CA 1
ATOM 1552 C C . GLU A 1 194 ? -2.078 13.861 3.516 1.00 29.19 194 GLU A C 1
ATOM 1554 O O . GLU A 1 194 ? -2.607 12.887 4.064 1.00 29.19 194 GLU A O 1
ATOM 1559 N N . ASP A 1 195 ? -2.747 14.971 3.210 1.00 27.19 195 ASP A N 1
ATOM 1560 C CA . ASP A 1 195 ? -4.167 14.943 2.955 1.00 27.19 195 ASP A CA 1
ATOM 1561 C C . ASP A 1 195 ? -4.319 13.742 2.018 1.00 27.19 195 ASP A C 1
ATOM 1563 O O . ASP A 1 195 ? -4.042 13.838 0.820 1.00 27.19 195 ASP A O 1
ATOM 1567 N N . TYR A 1 196 ? -4.748 12.592 2.548 1.00 34.38 196 TYR A N 1
ATOM 1568 C CA . TYR A 1 196 ? -5.439 11.597 1.761 1.00 34.38 196 TYR A CA 1
ATOM 1569 C C . TYR A 1 196 ? -6.776 12.277 1.427 1.00 34.38 196 TYR A C 1
ATOM 1571 O O . TYR A 1 196 ? -7.861 11.821 1.784 1.00 34.38 196 TYR A O 1
ATOM 1579 N N . THR A 1 197 ? -6.704 13.405 0.696 1.00 29.11 197 THR A N 1
ATOM 1580 C CA . THR A 1 197 ? -7.296 13.468 -0.618 1.00 29.11 197 THR A CA 1
ATOM 1581 C C . THR A 1 197 ? -7.450 12.029 -1.055 1.00 29.11 197 THR A C 1
ATOM 1583 O O . THR A 1 197 ? -6.493 11.260 -1.160 1.00 29.11 197 THR A O 1
ATOM 1586 N N . LEU A 1 198 ? -8.706 11.640 -1.191 1.00 35.69 198 LEU A N 1
ATOM 1587 C CA . LEU A 1 198 ? -9.074 10.773 -2.276 1.00 35.69 198 LEU A CA 1
ATOM 1588 C C . LEU A 1 198 ? -8.267 11.264 -3.480 1.00 35.69 198 LEU A C 1
ATOM 1590 O O . LEU A 1 198 ? -8.663 12.191 -4.184 1.00 35.69 198 LEU A O 1
ATOM 1594 N N . ALA A 1 199 ? -7.077 10.705 -3.658 1.00 37.84 199 ALA A N 1
ATOM 1595 C CA . ALA A 1 199 ? -6.335 10.720 -4.887 1.00 37.84 199 ALA A CA 1
ATOM 1596 C C . ALA A 1 199 ? -7.118 9.799 -5.822 1.00 37.84 199 ALA A C 1
ATOM 1598 O O . ALA A 1 199 ? -6.617 8.796 -6.306 1.00 37.84 199 ALA A O 1
ATOM 1599 N N . GLU A 1 200 ? -8.389 10.128 -6.049 1.00 43.59 200 GLU A N 1
ATOM 1600 C CA . GLU A 1 200 ? -9.231 9.479 -7.040 1.00 43.59 200 GLU A CA 1
ATOM 1601 C C . GLU A 1 200 ? -8.712 9.765 -8.450 1.00 43.59 200 GLU A C 1
ATOM 1603 O O . GLU A 1 200 ? -9.196 9.170 -9.397 1.00 43.59 200 GLU A O 1
ATOM 1608 N N . ASP A 1 201 ? -7.680 10.605 -8.597 1.00 47.56 201 ASP A N 1
ATOM 1609 C CA . ASP A 1 201 ? -7.066 10.914 -9.885 1.00 47.56 201 ASP A CA 1
ATOM 1610 C C . ASP A 1 201 ? -5.525 10.848 -9.897 1.00 47.56 201 ASP A C 1
ATOM 1612 O O . ASP A 1 201 ? -4.934 11.090 -10.951 1.00 47.56 201 ASP A O 1
ATOM 1616 N N . THR A 1 202 ? -4.829 10.544 -8.788 1.00 58.47 202 THR A N 1
ATOM 1617 C CA . THR A 1 202 ? -3.357 10.415 -8.825 1.00 58.47 202 THR A CA 1
ATOM 1618 C C . THR A 1 202 ? -2.926 8.968 -8.656 1.00 58.47 202 THR A C 1
ATOM 1620 O O . THR A 1 202 ? -3.429 8.218 -7.825 1.00 58.47 202 THR A O 1
ATOM 1623 N N . MET A 1 203 ? -2.007 8.549 -9.523 1.00 72.19 203 MET A N 1
ATOM 1624 C CA . MET A 1 203 ? -1.492 7.190 -9.523 1.00 72.19 203 MET A CA 1
ATOM 1625 C C . MET A 1 203 ? -0.843 6.878 -8.166 1.00 72.19 203 MET A C 1
ATOM 1627 O O . MET A 1 203 ? 0.048 7.630 -7.758 1.00 72.19 203 MET A O 1
ATOM 1631 N N . PRO A 1 204 ? -1.213 5.771 -7.493 1.00 69.94 204 PRO A N 1
ATOM 1632 C CA . PRO A 1 204 ? -0.541 5.352 -6.274 1.00 69.94 204 PRO A CA 1
ATOM 1633 C C . PRO A 1 204 ? 0.975 5.272 -6.476 1.00 69.94 204 PRO A C 1
ATOM 1635 O O . PRO A 1 204 ? 1.452 4.657 -7.444 1.00 69.94 204 PRO A O 1
ATOM 1638 N N . LYS A 1 205 ? 1.718 5.906 -5.562 1.00 69.06 205 LYS A N 1
ATOM 1639 C CA . LYS A 1 205 ? 3.177 5.794 -5.491 1.00 69.06 205 LYS A CA 1
ATOM 1640 C C . LYS A 1 205 ? 3.562 4.362 -5.115 1.00 69.06 205 LYS A C 1
ATOM 1642 O O . LYS A 1 205 ? 2.894 3.713 -4.311 1.00 69.06 205 LYS A O 1
ATOM 1647 N N . THR A 1 206 ? 4.664 3.895 -5.681 1.00 79.25 206 THR A N 1
ATOM 1648 C CA . THR A 1 206 ? 5.275 2.603 -5.368 1.00 79.25 206 THR A CA 1
ATOM 1649 C C . THR A 1 206 ? 6.395 2.803 -4.351 1.00 79.25 206 THR A C 1
ATOM 1651 O O . THR A 1 206 ? 7.284 3.629 -4.537 1.00 79.25 206 THR A O 1
ATOM 1654 N N . ASN A 1 207 ? 6.367 2.032 -3.266 1.00 79.88 207 ASN A N 1
ATOM 1655 C CA . ASN A 1 207 ? 7.444 1.962 -2.282 1.00 79.88 207 ASN A CA 1
ATOM 1656 C C . ASN A 1 207 ? 8.075 0.569 -2.343 1.00 79.88 207 ASN A C 1
ATOM 1658 O O . ASN A 1 207 ? 7.750 -0.325 -1.561 1.00 79.88 207 ASN A O 1
ATOM 1662 N N . ILE A 1 208 ? 8.898 0.368 -3.372 1.00 86.50 208 ILE A N 1
ATOM 1663 C CA . ILE A 1 208 ? 9.619 -0.889 -3.607 1.00 86.50 208 ILE A CA 1
ATOM 1664 C C . ILE A 1 208 ? 11.114 -0.671 -3.877 1.00 86.50 208 ILE A C 1
ATOM 1666 O O . ILE A 1 208 ? 11.881 -1.631 -3.880 1.00 86.50 208 ILE A O 1
ATOM 1670 N N . ASP A 1 209 ? 11.538 0.584 -4.056 1.00 86.44 209 ASP A N 1
ATOM 1671 C CA . ASP A 1 209 ? 12.952 0.940 -4.171 1.00 86.44 209 ASP A CA 1
ATOM 1672 C C . ASP A 1 209 ? 13.729 0.503 -2.919 1.00 86.44 209 ASP A C 1
ATOM 1674 O O . ASP A 1 209 ? 13.194 0.510 -1.807 1.00 86.44 209 ASP A O 1
ATOM 1678 N N . LYS A 1 210 ? 14.991 0.111 -3.110 1.00 85.88 210 LYS A N 1
ATOM 1679 C CA . LYS A 1 210 ? 15.912 -0.371 -2.069 1.00 85.88 210 LYS A CA 1
ATOM 1680 C C . LYS A 1 210 ? 15.370 -1.531 -1.232 1.00 85.88 210 LYS A C 1
ATOM 1682 O O . LYS A 1 210 ? 15.802 -1.740 -0.098 1.00 85.88 210 LYS A O 1
ATOM 1687 N N . THR A 1 211 ? 14.454 -2.322 -1.787 1.00 89.56 211 THR A N 1
ATOM 1688 C CA . THR A 1 211 ? 13.934 -3.510 -1.105 1.00 89.56 211 THR A CA 1
ATOM 1689 C C . THR A 1 211 ? 14.880 -4.682 -1.323 1.00 89.56 211 THR A C 1
ATOM 1691 O O . THR A 1 211 ? 15.218 -5.011 -2.459 1.00 89.56 211 THR A O 1
ATOM 1694 N N . SER A 1 212 ? 15.293 -5.336 -0.239 1.00 89.06 212 SER A N 1
ATOM 1695 C CA . SER A 1 212 ? 16.111 -6.550 -0.269 1.00 89.06 212 SER A CA 1
ATOM 1696 C C . SER A 1 212 ? 15.407 -7.681 0.467 1.00 89.06 212 SER A C 1
ATOM 1698 O O . SER A 1 212 ? 15.006 -7.526 1.618 1.00 89.06 212 SER A O 1
ATOM 1700 N N . ILE A 1 213 ? 15.272 -8.828 -0.184 1.00 87.31 213 ILE A N 1
ATOM 1701 C CA . ILE A 1 213 ? 14.612 -10.016 0.354 1.00 87.31 213 ILE A CA 1
ATOM 1702 C C . ILE A 1 213 ? 15.661 -11.117 0.460 1.00 87.31 213 ILE A C 1
ATOM 1704 O O . ILE A 1 213 ? 16.369 -11.407 -0.509 1.00 87.31 213 ILE A O 1
ATOM 1708 N N . PHE A 1 214 ? 15.741 -11.741 1.634 1.00 84.31 214 PHE A N 1
ATOM 1709 C CA . PHE A 1 214 ? 16.710 -12.788 1.954 1.00 84.31 214 PHE A CA 1
ATOM 1710 C C . PHE A 1 214 ? 15.980 -14.134 2.107 1.00 84.31 214 PHE A C 1
ATOM 1712 O O . PHE A 1 214 ? 15.619 -14.512 3.222 1.00 84.31 214 PHE A O 1
ATOM 1719 N N . PRO A 1 215 ? 15.708 -14.858 1.000 1.00 65.69 215 PRO A N 1
ATOM 1720 C CA . PRO A 1 215 ? 14.857 -16.050 1.010 1.00 65.69 215 PRO A CA 1
ATOM 1721 C C . PRO A 1 215 ? 15.613 -17.374 1.264 1.00 65.69 215 PRO A C 1
ATOM 1723 O O . PRO A 1 215 ? 15.039 -18.438 1.041 1.00 65.69 215 PRO A O 1
ATOM 1726 N N . TYR A 1 216 ? 16.907 -17.358 1.610 1.00 61.75 216 TYR A N 1
ATOM 1727 C CA . TYR A 1 216 ? 17.784 -18.508 1.344 1.00 61.75 216 TYR A CA 1
ATOM 1728 C C . TYR A 1 216 ? 17.945 -19.528 2.488 1.00 61.75 216 TYR A C 1
ATOM 1730 O O . TYR A 1 216 ? 18.292 -19.182 3.612 1.00 61.75 216 TYR A O 1
ATOM 1738 N N . GLU A 1 217 ? 17.818 -20.812 2.125 1.00 51.47 217 GLU A N 1
ATOM 1739 C CA . GLU A 1 217 ? 18.183 -22.002 2.907 1.00 51.47 217 GLU A CA 1
ATOM 1740 C C . GLU A 1 217 ? 19.690 -22.325 2.780 1.00 51.47 217 GLU A C 1
ATOM 1742 O O . GLU A 1 217 ? 20.117 -23.080 1.901 1.00 51.47 217 GLU A O 1
ATOM 1747 N N . GLY A 1 218 ? 20.522 -21.778 3.669 1.00 49.38 218 GLY A N 1
ATOM 1748 C CA . GLY A 1 218 ? 21.891 -22.261 3.909 1.00 49.38 218 GLY A CA 1
ATOM 1749 C C . GLY A 1 218 ? 21.957 -23.237 5.091 1.00 49.38 218 GLY A C 1
ATOM 1750 O O . GLY A 1 218 ? 21.094 -23.204 5.963 1.00 49.38 218 GLY A O 1
ATOM 1751 N N . ARG A 1 219 ? 22.977 -24.116 5.138 1.00 47.22 219 ARG A N 1
ATOM 1752 C CA . ARG A 1 219 ? 23.267 -24.937 6.334 1.00 47.22 219 ARG A CA 1
ATOM 1753 C C . ARG A 1 219 ? 23.678 -23.985 7.465 1.00 47.22 219 ARG A C 1
ATOM 1755 O O . ARG A 1 219 ? 24.689 -23.317 7.303 1.00 47.22 219 ARG A O 1
ATOM 1762 N N . ASP A 1 220 ? 22.918 -23.985 8.553 1.00 49.47 220 ASP A N 1
ATOM 1763 C CA . ASP A 1 220 ? 23.046 -23.164 9.770 1.00 49.47 220 ASP A CA 1
ATOM 1764 C C . ASP A 1 220 ? 22.246 -21.845 9.751 1.00 49.47 220 ASP A C 1
ATOM 1766 O O . ASP A 1 220 ? 22.555 -20.914 9.009 1.00 49.47 220 ASP A O 1
ATOM 1770 N N . ASP A 1 221 ? 21.189 -21.821 10.579 1.00 51.03 221 ASP A N 1
ATOM 1771 C CA . ASP A 1 221 ? 20.507 -20.681 11.226 1.00 51.03 221 ASP A CA 1
ATOM 1772 C C . ASP A 1 221 ? 20.521 -19.316 10.507 1.00 51.03 221 ASP A C 1
ATOM 1774 O O . ASP A 1 221 ? 20.755 -18.269 11.113 1.00 51.03 221 ASP A O 1
ATOM 1778 N N . THR A 1 222 ? 20.229 -19.289 9.207 1.00 53.38 222 THR A N 1
ATOM 1779 C CA . THR A 1 222 ? 20.075 -18.034 8.463 1.00 53.38 222 THR A CA 1
ATOM 1780 C C . THR A 1 222 ? 18.685 -17.453 8.724 1.00 53.38 222 THR A C 1
ATOM 1782 O O . THR A 1 222 ? 17.668 -18.043 8.365 1.00 53.38 222 THR A O 1
ATOM 1785 N N . GLU A 1 223 ? 18.633 -16.301 9.400 1.00 62.38 223 GLU A N 1
ATOM 1786 C CA . GLU A 1 223 ? 17.397 -15.541 9.602 1.00 62.38 223 GLU A CA 1
ATOM 1787 C C . GLU A 1 223 ? 16.833 -15.119 8.238 1.00 62.38 223 GLU A C 1
ATOM 1789 O O . GLU A 1 223 ? 17.517 -14.444 7.467 1.00 62.38 223 GLU A O 1
ATOM 1794 N N . TYR A 1 224 ? 15.586 -15.484 7.940 1.00 79.12 224 TYR A N 1
ATOM 1795 C CA . TYR A 1 224 ? 14.868 -14.919 6.802 1.00 79.12 224 TYR A CA 1
ATOM 1796 C C . TYR A 1 224 ? 14.421 -13.509 7.186 1.00 79.12 224 TYR A C 1
ATOM 1798 O O . TYR A 1 224 ? 13.834 -13.313 8.252 1.00 79.12 224 TYR A O 1
ATOM 1806 N N . TYR A 1 225 ? 14.676 -12.514 6.342 1.00 86.31 225 TYR A N 1
ATOM 1807 C CA . TYR A 1 225 ? 14.189 -11.156 6.580 1.00 86.31 225 TYR A CA 1
ATOM 1808 C C . TYR A 1 225 ? 14.020 -10.361 5.287 1.00 86.31 225 TYR A C 1
ATOM 1810 O O . TYR A 1 225 ? 14.546 -10.719 4.228 1.00 86.31 225 TYR A O 1
ATOM 1818 N N . ILE A 1 226 ? 13.289 -9.257 5.400 1.00 87.38 226 ILE A N 1
ATOM 1819 C CA . ILE A 1 226 ? 13.164 -8.221 4.377 1.00 87.38 226 ILE A CA 1
ATOM 1820 C C . ILE A 1 226 ? 13.786 -6.942 4.928 1.00 87.38 226 ILE A C 1
ATOM 1822 O O . ILE A 1 226 ? 13.541 -6.578 6.078 1.00 87.38 226 ILE A O 1
ATOM 1826 N N . ILE A 1 227 ? 14.603 -6.273 4.119 1.00 86.81 227 ILE A N 1
ATOM 1827 C CA . ILE A 1 227 ? 15.006 -4.883 4.339 1.00 86.81 227 ILE A CA 1
ATOM 1828 C C . ILE A 1 227 ? 14.194 -4.028 3.374 1.00 86.81 227 ILE A C 1
ATOM 1830 O O . ILE A 1 227 ? 14.226 -4.263 2.166 1.00 86.81 227 ILE A O 1
ATOM 1834 N N . TYR A 1 228 ? 13.463 -3.056 3.904 1.00 85.50 228 TYR A N 1
ATOM 1835 C CA . TYR A 1 228 ? 12.669 -2.119 3.110 1.00 85.50 228 TYR A CA 1
ATOM 1836 C C . TYR A 1 228 ? 13.482 -0.883 2.721 1.00 85.50 228 TYR A C 1
ATOM 1838 O O . TYR A 1 228 ? 14.557 -0.640 3.268 1.00 85.50 228 TYR A O 1
ATOM 1846 N N . GLY A 1 229 ? 12.947 -0.061 1.813 1.00 76.44 229 GLY A N 1
ATOM 1847 C CA . GLY A 1 229 ? 13.650 1.130 1.332 1.00 76.44 229 GLY A CA 1
ATOM 1848 C C . GLY A 1 229 ? 13.974 2.180 2.401 1.00 76.44 229 GLY A C 1
ATOM 1849 O O . GLY A 1 229 ? 14.924 2.945 2.242 1.00 76.44 229 GLY A O 1
ATOM 1850 N N . ASP A 1 230 ? 13.260 2.170 3.527 1.00 80.31 230 ASP A N 1
ATOM 1851 C CA . ASP A 1 230 ? 13.555 2.981 4.716 1.00 80.31 230 ASP A CA 1
ATOM 1852 C C . ASP A 1 230 ? 14.526 2.299 5.699 1.00 80.31 230 ASP A C 1
ATOM 1854 O O . ASP A 1 230 ? 14.659 2.710 6.846 1.00 80.31 230 ASP A O 1
ATOM 1858 N N . SER A 1 231 ? 15.218 1.246 5.258 1.00 81.12 231 SER A N 1
ATOM 1859 C CA . SER A 1 231 ? 16.198 0.469 6.031 1.00 81.12 231 SER A CA 1
ATOM 1860 C C . SER A 1 231 ? 15.634 -0.317 7.219 1.00 81.12 231 SER A C 1
ATOM 1862 O O . SER A 1 231 ? 16.399 -0.948 7.952 1.00 81.12 231 SER A O 1
ATOM 1864 N N . THR A 1 232 ? 14.313 -0.341 7.414 1.00 81.69 232 THR A N 1
ATOM 1865 C CA . THR A 1 232 ? 13.702 -1.211 8.428 1.00 81.69 232 THR A CA 1
ATOM 1866 C C . THR A 1 232 ? 13.883 -2.683 8.055 1.00 81.69 232 THR A C 1
ATOM 1868 O O . THR A 1 232 ? 13.768 -3.058 6.886 1.00 81.69 232 THR A O 1
ATOM 1871 N N . LY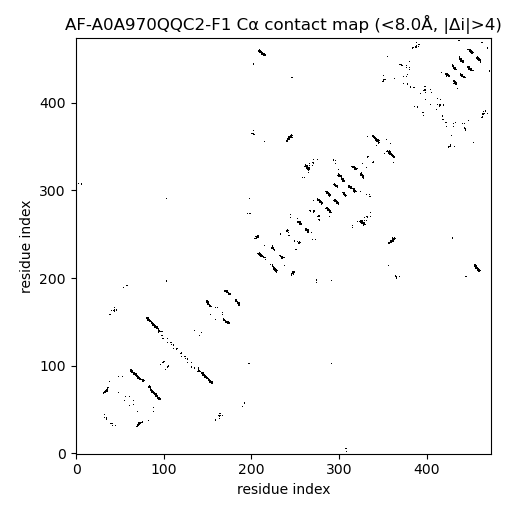S A 1 233 ? 14.174 -3.519 9.060 1.00 84.50 233 LYS A N 1
ATOM 1872 C CA . LYS A 1 233 ? 14.351 -4.971 8.921 1.00 84.50 233 LYS A CA 1
ATOM 1873 C C . LYS A 1 233 ? 13.145 -5.692 9.522 1.00 84.50 233 LYS A C 1
ATOM 1875 O O . LYS A 1 233 ? 12.888 -5.550 10.716 1.00 84.50 233 LYS A O 1
ATOM 1880 N N . GLU A 1 234 ? 12.454 -6.497 8.723 1.00 83.81 234 GLU A N 1
ATOM 1881 C CA . GLU A 1 234 ? 11.375 -7.382 9.174 1.00 83.81 234 GLU A CA 1
ATOM 1882 C C . GLU A 1 234 ? 11.849 -8.835 9.137 1.00 83.81 234 GLU A C 1
ATOM 1884 O O . GLU A 1 234 ? 12.163 -9.333 8.052 1.00 83.81 234 GLU A O 1
ATOM 1889 N N . PRO A 1 235 ? 11.925 -9.529 10.285 1.00 82.81 235 PRO A N 1
ATOM 1890 C CA . PRO A 1 235 ? 12.144 -10.966 10.287 1.00 82.81 235 PRO A CA 1
ATOM 1891 C C . PRO A 1 235 ? 10.919 -11.664 9.688 1.00 82.81 235 PRO A C 1
ATOM 1893 O O . PRO A 1 235 ? 9.786 -11.397 10.083 1.00 82.81 235 PRO A O 1
ATOM 1896 N N . ILE A 1 236 ? 11.150 -12.584 8.759 1.00 81.31 236 ILE A N 1
ATOM 1897 C CA . ILE A 1 236 ? 10.105 -13.394 8.130 1.00 81.31 236 ILE A CA 1
ATOM 1898 C C . ILE A 1 236 ? 10.339 -14.879 8.436 1.00 81.31 236 ILE A C 1
ATOM 1900 O O . ILE A 1 236 ? 11.379 -15.275 8.961 1.00 81.31 236 ILE A O 1
ATOM 1904 N N . SER A 1 237 ? 9.355 -15.725 8.136 1.00 77.50 237 SER A N 1
ATOM 1905 C CA . SER A 1 237 ? 9.482 -17.181 8.253 1.00 77.50 237 SER A CA 1
ATOM 1906 C C . SER A 1 237 ? 9.611 -17.832 6.875 1.00 77.50 237 SER A C 1
ATOM 1908 O O . SER A 1 237 ? 9.339 -17.216 5.846 1.00 77.50 237 SER A O 1
ATOM 1910 N N . LYS A 1 238 ? 9.954 -19.124 6.848 1.00 73.31 238 LYS A N 1
ATOM 1911 C CA . LYS A 1 238 ? 9.956 -19.927 5.615 1.00 73.31 238 LYS A CA 1
ATOM 1912 C C . LYS A 1 238 ? 8.574 -20.010 4.941 1.00 73.31 238 LYS A C 1
ATOM 1914 O O . LYS A 1 238 ? 8.487 -20.243 3.740 1.00 73.31 238 LYS A O 1
ATOM 1919 N N . GLU A 1 239 ? 7.501 -19.835 5.708 1.00 76.19 239 GLU A N 1
ATOM 1920 C CA . GLU A 1 239 ? 6.114 -19.879 5.225 1.00 76.19 239 GLU A CA 1
ATOM 1921 C C . GLU A 1 239 ? 5.553 -18.481 4.921 1.00 76.19 239 GLU A C 1
ATOM 1923 O O . GLU A 1 239 ? 4.353 -18.330 4.695 1.00 76.19 239 GLU A O 1
ATOM 1928 N N . PHE A 1 240 ? 6.404 -17.450 4.924 1.00 82.62 240 PHE A N 1
ATOM 1929 C CA . PHE A 1 240 ? 5.993 -16.077 4.668 1.00 82.62 240 PHE A CA 1
ATOM 1930 C C . PHE A 1 240 ? 5.343 -15.927 3.290 1.00 82.62 240 PHE A C 1
ATOM 1932 O O . PHE A 1 240 ? 5.877 -16.363 2.267 1.00 82.62 240 PHE A O 1
ATOM 1939 N N . ILE A 1 241 ? 4.190 -15.260 3.274 1.00 85.25 241 ILE A N 1
ATOM 1940 C CA . ILE A 1 241 ? 3.494 -14.856 2.058 1.00 85.25 241 ILE A CA 1
ATOM 1941 C C . ILE A 1 241 ? 3.592 -13.337 1.977 1.00 85.25 241 ILE A C 1
ATOM 1943 O O . ILE A 1 241 ? 3.068 -12.636 2.841 1.00 85.25 241 ILE A O 1
ATOM 1947 N N . GLY A 1 242 ? 4.237 -12.829 0.930 1.00 86.38 242 GLY A N 1
ATOM 1948 C CA . GLY A 1 242 ? 4.326 -11.390 0.703 1.00 86.38 242 GLY A CA 1
ATOM 1949 C C . GLY A 1 242 ? 2.962 -10.782 0.380 1.00 86.38 242 GLY A C 1
ATOM 1950 O O . GLY A 1 242 ? 2.144 -11.393 -0.310 1.00 86.38 242 GLY A O 1
ATOM 1951 N N . LEU A 1 243 ? 2.725 -9.555 0.833 1.00 86.44 243 LEU A N 1
ATOM 1952 C CA . LEU A 1 243 ? 1.567 -8.759 0.441 1.00 86.44 243 LEU A CA 1
ATOM 1953 C C . LEU A 1 243 ? 2.037 -7.566 -0.381 1.00 86.44 243 LEU A C 1
ATOM 1955 O O . LEU A 1 243 ? 2.775 -6.724 0.126 1.00 86.44 243 LEU A O 1
ATOM 1959 N N . PHE A 1 244 ? 1.573 -7.473 -1.621 1.00 88.06 244 PHE A N 1
ATOM 1960 C CA . PHE A 1 244 ? 1.810 -6.324 -2.479 1.00 88.06 244 PHE A CA 1
ATOM 1961 C C . PHE A 1 244 ? 0.505 -5.584 -2.737 1.00 88.06 244 PHE A C 1
ATOM 1963 O O . PHE A 1 244 ? -0.476 -6.199 -3.155 1.00 88.06 244 PHE A O 1
ATOM 1970 N N . ILE A 1 245 ? 0.502 -4.269 -2.527 1.00 86.56 245 ILE A N 1
ATOM 1971 C CA . ILE A 1 245 ? -0.630 -3.395 -2.845 1.00 86.56 245 ILE A CA 1
ATOM 1972 C C . ILE A 1 245 ? -0.139 -2.288 -3.762 1.00 86.56 245 ILE A C 1
ATOM 1974 O O . ILE A 1 245 ? 0.813 -1.582 -3.437 1.00 86.56 245 ILE A O 1
ATOM 1978 N N . ASN A 1 246 ? -0.761 -2.165 -4.932 1.00 86.44 246 ASN A N 1
ATOM 1979 C CA . ASN A 1 246 ? -0.434 -1.159 -5.942 1.00 86.44 246 ASN A CA 1
ATOM 1980 C C . ASN A 1 246 ? 1.051 -1.120 -6.356 1.00 86.44 246 ASN A C 1
ATOM 1982 O O . ASN A 1 246 ? 1.524 -0.110 -6.863 1.00 86.44 246 ASN A O 1
ATOM 1986 N N . GLY A 1 247 ? 1.767 -2.241 -6.214 1.00 85.31 247 GLY A N 1
ATOM 1987 C CA . GLY A 1 247 ? 3.193 -2.362 -6.536 1.00 85.31 247 GLY A CA 1
ATOM 1988 C C . GLY A 1 247 ? 4.144 -2.098 -5.363 1.00 85.31 247 GLY A C 1
ATOM 1989 O O . GLY A 1 247 ? 5.345 -2.261 -5.545 1.00 85.31 247 GLY A O 1
ATOM 1990 N N . SER A 1 248 ? 3.627 -1.753 -4.181 1.00 85.69 248 SER A N 1
ATOM 1991 C CA . SER A 1 248 ? 4.384 -1.608 -2.929 1.00 85.69 248 SER A CA 1
ATOM 1992 C C . SER A 1 248 ? 4.299 -2.880 -2.093 1.00 85.69 248 SER A C 1
ATOM 1994 O O . SER A 1 248 ? 3.241 -3.509 -2.049 1.00 85.69 248 SER A O 1
ATOM 1996 N N . ILE A 1 249 ? 5.377 -3.244 -1.400 1.00 86.50 249 ILE A N 1
ATOM 1997 C CA . ILE A 1 249 ? 5.360 -4.339 -0.422 1.00 86.50 249 ILE A CA 1
ATOM 1998 C C . ILE A 1 249 ? 4.855 -3.829 0.933 1.00 86.50 249 ILE A C 1
ATOM 2000 O O . ILE A 1 249 ? 5.310 -2.804 1.436 1.00 86.50 249 ILE A O 1
ATOM 2004 N N . ILE A 1 250 ? 3.903 -4.539 1.534 1.00 83.62 250 ILE A N 1
ATOM 2005 C CA . ILE A 1 250 ? 3.323 -4.170 2.827 1.00 83.62 250 ILE A CA 1
ATOM 2006 C C . ILE A 1 250 ? 4.087 -4.858 3.954 1.00 83.62 250 ILE A C 1
ATOM 2008 O O . ILE A 1 250 ? 4.168 -6.088 4.012 1.00 83.62 250 ILE A O 1
ATOM 2012 N N . LYS A 1 251 ? 4.608 -4.039 4.868 1.00 80.12 251 LYS A N 1
ATOM 2013 C CA . LYS A 1 251 ? 5.305 -4.473 6.082 1.00 80.12 251 LYS A CA 1
ATOM 2014 C C . LYS A 1 251 ? 4.358 -5.104 7.087 1.00 80.12 251 LYS A C 1
ATOM 2016 O O . LYS A 1 251 ? 3.189 -4.716 7.173 1.00 80.12 251 LYS A O 1
ATOM 2021 N N . ASN A 1 252 ? 4.886 -6.023 7.885 1.00 72.69 252 ASN A N 1
ATOM 2022 C CA . ASN A 1 252 ? 4.212 -6.717 8.978 1.00 72.69 252 ASN A CA 1
ATOM 2023 C C . ASN A 1 252 ? 2.856 -7.285 8.546 1.00 72.69 252 ASN A C 1
ATOM 2025 O O . ASN A 1 252 ? 1.887 -7.299 9.311 1.00 72.69 252 ASN A O 1
ATOM 2029 N N . SER A 1 253 ? 2.777 -7.727 7.286 1.00 68.38 253 SER A N 1
ATOM 2030 C CA . SER A 1 253 ? 1.527 -8.188 6.687 1.00 68.38 253 SER A CA 1
ATOM 2031 C C . SER A 1 253 ? 1.032 -9.483 7.320 1.00 68.38 253 SER A C 1
ATOM 2033 O O . SER A 1 253 ? -0.171 -9.713 7.287 1.00 68.38 253 SER A O 1
ATOM 2035 N N . ASN A 1 254 ? 1.933 -10.286 7.914 1.00 66.31 254 ASN A N 1
ATOM 2036 C CA . ASN A 1 254 ? 1.645 -11.433 8.787 1.00 66.31 254 ASN A CA 1
ATOM 2037 C C . ASN A 1 254 ? 0.490 -12.323 8.278 1.00 66.31 254 ASN A C 1
ATOM 2039 O O . ASN A 1 254 ? -0.375 -12.761 9.038 1.00 66.31 254 ASN A O 1
ATOM 2043 N N . LEU A 1 255 ? 0.453 -12.553 6.963 1.00 65.12 255 LEU A N 1
ATOM 2044 C CA . LEU A 1 255 ? -0.606 -13.304 6.302 1.00 65.12 255 LEU A CA 1
ATOM 2045 C C . LEU A 1 255 ? -0.606 -14.764 6.784 1.00 65.12 255 LEU A C 1
ATOM 2047 O O . LEU A 1 255 ? 0.408 -15.450 6.678 1.00 65.12 255 LEU A O 1
ATOM 2051 N N . ILE A 1 256 ? -1.751 -15.271 7.242 1.00 61.78 256 ILE A N 1
ATOM 2052 C CA . ILE A 1 256 ? -1.944 -16.699 7.544 1.00 61.78 256 ILE A CA 1
ATOM 2053 C C . ILE A 1 256 ? -2.799 -17.349 6.458 1.00 61.78 256 ILE A C 1
ATOM 2055 O O . ILE A 1 256 ? -3.649 -16.691 5.869 1.00 61.78 256 ILE A O 1
ATOM 2059 N N . THR A 1 257 ? -2.619 -18.640 6.186 1.00 55.81 257 THR A N 1
ATOM 2060 C CA . THR A 1 257 ? -3.498 -19.373 5.257 1.00 55.81 257 THR A CA 1
ATOM 2061 C C . THR A 1 257 ? -4.428 -20.300 6.031 1.00 55.81 257 THR A C 1
ATOM 2063 O O . THR A 1 257 ? -3.978 -21.080 6.865 1.00 55.81 257 THR A O 1
ATOM 2066 N N . GLU A 1 258 ? -5.728 -20.237 5.752 1.00 50.62 258 GLU A N 1
ATOM 2067 C CA . GLU A 1 258 ? -6.746 -21.131 6.307 1.00 50.62 258 GLU A CA 1
ATOM 2068 C C . GLU A 1 258 ? -7.720 -21.552 5.198 1.00 50.62 258 GLU A C 1
ATOM 2070 O O . GLU A 1 258 ? -8.299 -20.701 4.524 1.00 50.62 258 GLU A O 1
ATOM 2075 N N . ASN A 1 259 ? -7.906 -22.863 5.001 1.00 50.22 259 ASN A N 1
ATOM 2076 C CA . ASN A 1 259 ? -8.763 -23.438 3.947 1.00 50.22 259 ASN A CA 1
ATOM 2077 C C . ASN A 1 259 ? -8.471 -22.874 2.537 1.00 50.22 259 ASN A C 1
ATOM 2079 O O . ASN A 1 259 ? -9.384 -22.414 1.853 1.00 50.22 259 ASN A O 1
ATOM 2083 N N . ASP A 1 260 ? -7.197 -22.860 2.130 1.00 57.94 260 ASP A N 1
ATOM 2084 C CA . ASP A 1 260 ? -6.717 -22.297 0.853 1.00 57.94 260 ASP A CA 1
ATOM 2085 C C . ASP A 1 260 ? -7.001 -20.795 0.665 1.00 57.94 260 ASP A C 1
ATOM 2087 O O . ASP A 1 260 ? -7.002 -20.273 -0.454 1.00 57.94 260 ASP A O 1
ATOM 2091 N N . ARG A 1 261 ? -7.232 -20.067 1.765 1.00 43.28 261 ARG A N 1
ATOM 2092 C CA . ARG A 1 261 ? -7.420 -18.615 1.753 1.00 43.28 261 ARG A CA 1
ATOM 2093 C C . ARG A 1 261 ? -6.422 -17.905 2.625 1.00 43.28 261 ARG A C 1
ATOM 2095 O O . ARG A 1 261 ? -6.232 -18.256 3.782 1.00 43.28 261 ARG A O 1
ATOM 2102 N N . THR A 1 262 ? -5.857 -16.844 2.079 1.00 49.69 262 THR A N 1
ATOM 2103 C CA . THR A 1 262 ? -4.948 -15.967 2.801 1.00 49.69 262 THR A CA 1
ATOM 2104 C C . THR A 1 262 ? -5.739 -14.955 3.638 1.00 49.69 262 THR A C 1
ATOM 2106 O O . THR A 1 262 ? -6.643 -14.284 3.136 1.00 49.69 262 THR A O 1
ATOM 2109 N N . LEU A 1 263 ? -5.410 -14.862 4.921 1.00 48.06 263 LEU A N 1
ATOM 2110 C CA . LEU A 1 263 ? -6.002 -13.985 5.920 1.00 48.06 263 LEU A CA 1
ATOM 2111 C C . LEU A 1 263 ? -4.917 -13.035 6.462 1.00 48.06 263 LEU A C 1
ATOM 2113 O O . LEU A 1 263 ? -3.989 -13.487 7.126 1.00 48.06 263 LEU A O 1
ATOM 2117 N N . PRO A 1 264 ? -5.004 -11.728 6.204 1.00 52.03 264 PRO A N 1
ATOM 2118 C CA . PRO A 1 264 ? -4.200 -10.704 6.860 1.00 52.03 264 PRO A CA 1
ATOM 2119 C C . PRO A 1 264 ? -4.697 -10.451 8.292 1.00 52.03 264 PRO A C 1
ATOM 2121 O O . PRO A 1 264 ? -5.911 -10.428 8.484 1.00 52.03 264 PRO A O 1
ATOM 2124 N N . PRO A 1 265 ? -3.815 -10.168 9.267 1.00 47.47 265 PRO A N 1
ATOM 2125 C CA . PRO A 1 265 ? -4.176 -9.762 10.629 1.00 47.47 265 PRO A CA 1
ATOM 2126 C C . PRO A 1 265 ? -4.810 -8.369 10.693 1.00 47.47 265 PRO A C 1
ATOM 2128 O O . PRO A 1 265 ? -5.494 -8.031 11.657 1.00 47.47 265 PRO A O 1
ATOM 2131 N N . CYS A 1 266 ? -4.578 -7.539 9.676 1.00 52.09 266 CYS A N 1
ATOM 2132 C CA . CYS A 1 266 ? -5.004 -6.150 9.670 1.00 52.09 266 CYS A CA 1
ATOM 2133 C C . CYS A 1 266 ? -5.664 -5.820 8.341 1.00 52.09 266 CYS A C 1
ATOM 2135 O O . CYS A 1 266 ? -4.990 -5.495 7.363 1.00 52.09 266 CYS A O 1
ATOM 2137 N N . VAL A 1 267 ? -6.999 -5.820 8.313 1.00 64.81 267 VAL A N 1
ATOM 2138 C CA . VAL A 1 267 ? -7.713 -5.234 7.172 1.00 64.81 267 VAL A CA 1
ATOM 2139 C C . VAL A 1 267 ? -7.373 -3.759 6.988 1.00 64.81 267 VAL A C 1
ATOM 2141 O O . VAL A 1 267 ? -7.473 -3.256 5.878 1.00 64.81 267 VAL A O 1
ATOM 2144 N N . ARG A 1 268 ? -6.948 -3.087 8.067 1.00 64.50 268 ARG A N 1
ATOM 2145 C CA . ARG A 1 268 ? -6.571 -1.677 8.078 1.00 64.50 268 ARG A CA 1
ATOM 2146 C C . ARG A 1 268 ? -5.479 -1.379 7.055 1.00 64.50 268 ARG A C 1
ATOM 2148 O O . ARG A 1 268 ? -5.738 -0.613 6.142 1.00 64.50 268 ARG A O 1
ATOM 2155 N N . ASN A 1 269 ? -4.341 -2.073 7.115 1.00 65.31 269 ASN A N 1
ATOM 2156 C CA . ASN A 1 269 ? -3.220 -1.825 6.201 1.00 65.31 269 ASN A CA 1
ATOM 2157 C C . ASN A 1 269 ? -3.628 -1.996 4.732 1.00 65.31 269 ASN A C 1
ATOM 2159 O O . ASN A 1 269 ? -3.161 -1.256 3.874 1.00 65.31 269 ASN A O 1
ATOM 2163 N N . ILE A 1 270 ? -4.514 -2.952 4.439 1.00 71.38 270 ILE A N 1
ATOM 2164 C CA . ILE A 1 270 ? -4.998 -3.196 3.077 1.00 71.38 270 ILE A CA 1
ATOM 2165 C C . ILE A 1 270 ? -6.002 -2.139 2.639 1.00 71.38 270 ILE A C 1
ATOM 2167 O O . ILE A 1 270 ? -5.842 -1.546 1.580 1.00 71.38 270 ILE A O 1
ATOM 2171 N N . ALA A 1 271 ? -7.032 -1.913 3.446 1.00 72.31 271 ALA A N 1
ATOM 2172 C CA . ALA A 1 271 ? -8.096 -0.971 3.154 1.00 72.31 271 ALA A CA 1
ATOM 2173 C C . ALA A 1 271 ? -7.557 0.462 3.041 1.00 72.31 271 ALA A C 1
ATOM 2175 O O . ALA A 1 271 ? -7.851 1.133 2.058 1.00 72.31 271 ALA A O 1
ATOM 2176 N N . GLU A 1 272 ? -6.703 0.896 3.969 1.00 70.62 272 GLU A N 1
ATOM 2177 C CA . GLU A 1 272 ? -6.093 2.231 3.953 1.00 70.62 272 GLU A CA 1
ATOM 2178 C C . GLU A 1 272 ? -5.163 2.415 2.752 1.00 70.62 272 GLU A C 1
ATOM 2180 O O . GLU A 1 272 ? -5.253 3.433 2.070 1.00 70.62 272 GLU A O 1
ATOM 2185 N N . SER A 1 273 ? -4.367 1.397 2.397 1.00 73.25 273 SER A N 1
ATOM 2186 C CA . SER A 1 273 ? -3.547 1.425 1.170 1.00 73.25 273 SER A CA 1
ATOM 2187 C C . SER A 1 273 ? -4.382 1.485 -0.120 1.00 73.25 273 SER A C 1
ATOM 2189 O O . SER A 1 273 ? -3.859 1.822 -1.182 1.00 73.25 273 SER A O 1
ATOM 2191 N N . LEU A 1 274 ? -5.672 1.146 -0.046 1.00 77.06 274 LEU A N 1
ATOM 2192 C CA . LEU A 1 274 ? -6.649 1.246 -1.135 1.00 77.06 274 LEU A CA 1
ATOM 2193 C C . LEU A 1 274 ? -7.539 2.498 -1.028 1.00 77.06 274 LEU A C 1
ATOM 2195 O O . LEU A 1 274 ? -8.526 2.598 -1.761 1.00 77.06 274 LEU A O 1
ATOM 2199 N N . GLY A 1 275 ? -7.209 3.433 -0.130 1.00 71.50 275 GLY A N 1
ATOM 2200 C CA . GLY A 1 275 ? -7.938 4.689 0.071 1.00 71.50 275 GLY A CA 1
ATOM 2201 C C . GLY A 1 275 ? -9.202 4.574 0.931 1.00 71.50 275 GLY A C 1
ATOM 2202 O O . GLY A 1 275 ? -9.996 5.511 0.977 1.00 71.50 275 GLY A O 1
ATOM 2203 N N . ALA A 1 276 ? -9.411 3.444 1.609 1.00 73.12 276 ALA A N 1
ATOM 2204 C CA . ALA A 1 276 ? -10.569 3.192 2.460 1.00 73.12 276 ALA A CA 1
ATOM 2205 C C . ALA A 1 276 ? -10.246 3.398 3.949 1.00 73.12 276 ALA A C 1
ATOM 2207 O O . ALA A 1 276 ? -9.170 3.057 4.431 1.00 73.12 276 ALA A O 1
ATOM 2208 N N . LYS A 1 277 ? -11.210 3.902 4.718 1.00 68.81 277 LYS A N 1
ATOM 2209 C CA . LYS A 1 277 ? -11.126 4.037 6.179 1.00 68.81 277 LYS A CA 1
ATOM 2210 C C . LYS A 1 277 ? -11.664 2.794 6.863 1.00 68.81 277 LYS A C 1
ATOM 2212 O O . LYS A 1 277 ? -12.655 2.225 6.411 1.00 68.81 277 LYS A O 1
ATOM 2217 N N . VAL A 1 278 ? -11.062 2.414 7.986 1.00 67.06 278 VAL A N 1
ATOM 2218 C CA . VAL A 1 278 ? -11.489 1.249 8.771 1.00 67.06 278 VAL A CA 1
ATOM 2219 C C . VAL A 1 278 ? -11.884 1.657 10.181 1.00 67.06 278 VAL A C 1
ATOM 2221 O O . VAL A 1 278 ? -11.121 2.298 10.896 1.00 67.06 278 VAL A O 1
ATOM 2224 N N . TYR A 1 279 ? -13.059 1.206 10.604 1.00 68.56 279 TYR A N 1
ATOM 2225 C CA . TYR A 1 279 ? -13.616 1.411 11.933 1.00 68.56 279 TYR A CA 1
ATOM 2226 C C . TYR A 1 279 ? -13.851 0.066 12.612 1.00 68.56 279 TYR A C 1
ATOM 2228 O O . TYR A 1 279 ? -14.308 -0.892 11.987 1.00 68.56 279 TYR A O 1
ATOM 2236 N N . TRP A 1 280 ? -13.565 0.009 13.907 1.00 69.56 280 TRP A N 1
ATOM 2237 C CA . TRP A 1 280 ? -13.820 -1.154 14.746 1.00 69.56 280 TRP A CA 1
ATOM 2238 C C . TRP A 1 280 ? -14.824 -0.795 15.839 1.00 69.56 280 TRP A C 1
ATOM 2240 O O . TRP A 1 280 ? -14.631 0.178 16.564 1.00 69.56 280 TRP A O 1
ATOM 2250 N N . ASP A 1 281 ? -15.880 -1.594 15.964 1.00 67.00 281 ASP A N 1
ATOM 2251 C CA . ASP A 1 281 ? -16.827 -1.543 17.076 1.00 67.00 281 ASP A CA 1
ATOM 2252 C C . ASP A 1 281 ? -16.666 -2.807 17.924 1.00 67.00 281 ASP A C 1
ATOM 2254 O O . ASP A 1 281 ? -17.099 -3.899 17.542 1.00 67.00 281 ASP A O 1
ATOM 2258 N N . SER A 1 282 ? -16.055 -2.649 19.098 1.00 65.56 282 SER A N 1
ATOM 2259 C CA . SER A 1 282 ? -15.809 -3.743 20.038 1.00 65.56 282 SER A CA 1
ATOM 2260 C C . SER A 1 282 ? -17.093 -4.323 20.636 1.00 65.56 282 SER A C 1
ATOM 2262 O O . SER A 1 282 ? -17.146 -5.523 20.908 1.00 65.56 282 SER A O 1
ATOM 2264 N N . LYS A 1 283 ? -18.157 -3.522 20.795 1.00 65.94 283 LYS A N 1
ATOM 2265 C CA . LYS A 1 283 ? -19.426 -3.973 21.394 1.00 65.94 283 LYS A CA 1
ATOM 2266 C C . LYS A 1 283 ? -20.165 -4.915 20.464 1.00 65.94 283 LYS A C 1
ATOM 2268 O O . LYS A 1 283 ? -20.714 -5.922 20.905 1.00 65.94 283 LYS A O 1
ATOM 2273 N N . THR A 1 284 ? -20.198 -4.569 19.181 1.00 75.75 284 THR A N 1
ATOM 2274 C CA . THR A 1 284 ? -20.870 -5.380 18.159 1.00 75.75 284 THR A CA 1
ATOM 2275 C C . THR A 1 284 ? -19.924 -6.346 17.450 1.00 75.75 284 THR A C 1
ATOM 2277 O O . THR A 1 284 ? -20.372 -7.128 16.613 1.00 75.75 284 THR A O 1
ATOM 2280 N N . ARG A 1 285 ? -18.630 -6.320 17.807 1.00 77.62 285 ARG A N 1
ATOM 2281 C CA . ARG A 1 285 ? -17.539 -7.062 17.161 1.00 77.62 285 ARG A CA 1
ATOM 2282 C C . ARG A 1 285 ? -17.585 -6.898 15.639 1.00 77.62 285 ARG A C 1
ATOM 2284 O O . ARG A 1 285 ? -17.516 -7.876 14.889 1.00 77.62 285 ARG A O 1
ATOM 2291 N N . LYS A 1 286 ? -17.755 -5.650 15.198 1.00 79.12 286 LYS A N 1
ATOM 2292 C CA . LYS A 1 286 ? -17.989 -5.275 13.802 1.00 79.12 286 LYS A CA 1
ATOM 2293 C C . LYS A 1 286 ? -16.831 -4.449 13.261 1.00 79.12 286 LYS A C 1
ATOM 2295 O O . LYS A 1 286 ? -16.450 -3.441 13.850 1.00 79.12 286 LYS A O 1
ATOM 2300 N N . VAL A 1 287 ? -16.315 -4.853 12.108 1.00 77.75 287 VAL A N 1
ATOM 2301 C CA . VAL A 1 287 ? -15.377 -4.066 11.307 1.00 77.75 287 VAL A CA 1
ATOM 2302 C C . VAL A 1 287 ? -16.165 -3.380 10.195 1.00 77.75 287 VAL A C 1
ATOM 2304 O O . VAL A 1 287 ? -16.845 -4.054 9.422 1.00 77.75 287 VAL A O 1
ATOM 2307 N N . THR A 1 288 ? -16.062 -2.059 10.099 1.00 76.00 288 THR A N 1
ATOM 2308 C CA . THR A 1 288 ? -16.656 -1.267 9.017 1.00 76.00 288 THR A CA 1
ATOM 2309 C C . THR A 1 288 ? -15.544 -0.672 8.165 1.00 76.00 288 THR A C 1
ATOM 2311 O O . THR A 1 288 ? -14.653 -0.019 8.698 1.00 76.00 288 THR A O 1
ATOM 2314 N N . ILE A 1 289 ? -15.594 -0.868 6.853 1.00 77.25 289 ILE A N 1
ATOM 2315 C CA . ILE A 1 289 ? -14.623 -0.341 5.891 1.00 77.25 289 ILE A CA 1
ATOM 2316 C C . ILE A 1 289 ? -15.370 0.561 4.919 1.00 77.25 289 ILE A C 1
ATOM 2318 O O . ILE A 1 289 ? -16.414 0.161 4.406 1.00 77.25 289 ILE A O 1
ATOM 2322 N N . ILE A 1 290 ? -14.873 1.773 4.698 1.00 71.75 290 ILE A N 1
ATOM 2323 C CA . ILE A 1 290 ? -15.566 2.796 3.911 1.00 71.75 290 ILE A CA 1
ATOM 2324 C C . ILE A 1 290 ? -14.585 3.439 2.937 1.00 71.75 290 ILE A C 1
ATOM 2326 O O . ILE A 1 290 ? -13.614 4.048 3.378 1.00 71.75 290 ILE A O 1
ATOM 2330 N N . ASP A 1 291 ? -14.855 3.349 1.639 1.00 73.12 291 ASP A N 1
ATOM 2331 C CA . ASP A 1 291 ? -14.242 4.219 0.628 1.00 73.12 291 ASP A CA 1
ATOM 2332 C C . ASP A 1 291 ? -15.293 5.172 0.030 1.00 73.12 291 ASP A C 1
ATOM 2334 O O . ASP A 1 291 ? -16.386 5.326 0.580 1.00 73.12 291 ASP A O 1
ATOM 2338 N N . ALA A 1 292 ? -14.959 5.860 -1.062 1.00 68.31 292 ALA A N 1
ATOM 2339 C CA . ALA A 1 292 ? -15.878 6.797 -1.705 1.00 68.31 292 ALA A CA 1
ATOM 2340 C C . ALA A 1 292 ? -17.166 6.149 -2.248 1.00 68.31 292 ALA A C 1
ATOM 2342 O O . ALA A 1 292 ? -18.195 6.820 -2.340 1.00 68.31 292 ALA A O 1
ATOM 2343 N N . GLU A 1 293 ? -17.138 4.855 -2.575 1.00 72.31 293 GLU A N 1
ATOM 2344 C CA . GLU A 1 293 ? -18.217 4.161 -3.287 1.00 72.31 293 GLU A CA 1
ATOM 2345 C C . GLU A 1 293 ? -18.911 3.088 -2.435 1.00 72.31 293 GLU A C 1
ATOM 2347 O O . GLU A 1 293 ? -20.093 2.788 -2.630 1.00 72.31 293 GLU A O 1
ATOM 2352 N N . ASN A 1 294 ? -18.185 2.491 -1.492 1.00 76.62 294 ASN A N 1
ATOM 2353 C CA . ASN A 1 294 ? -18.528 1.245 -0.830 1.00 76.62 294 ASN A CA 1
ATOM 2354 C C . ASN A 1 294 ? -18.421 1.354 0.693 1.00 76.62 294 ASN A C 1
ATOM 2356 O O . ASN A 1 294 ? -17.450 1.848 1.259 1.00 76.62 294 ASN A O 1
ATOM 2360 N N . THR A 1 295 ? -19.424 0.805 1.375 1.00 80.88 295 THR A N 1
ATOM 2361 C CA . THR A 1 295 ? -19.416 0.518 2.813 1.00 80.88 295 THR A CA 1
ATOM 2362 C C . THR A 1 295 ? -19.490 -0.988 3.018 1.00 80.88 295 THR A C 1
ATOM 2364 O O . THR A 1 295 ? -20.485 -1.622 2.658 1.00 80.88 295 THR A O 1
ATOM 2367 N N . ILE A 1 296 ? -18.455 -1.560 3.618 1.00 84.81 296 ILE A N 1
ATOM 2368 C CA . ILE A 1 296 ? -18.325 -2.989 3.892 1.00 84.81 296 ILE A CA 1
ATOM 2369 C C . ILE A 1 296 ? -18.429 -3.194 5.402 1.00 84.81 296 ILE A C 1
ATOM 2371 O O . ILE A 1 296 ? -17.686 -2.583 6.163 1.00 84.81 296 ILE A O 1
ATOM 2375 N N . GLU A 1 297 ? -19.322 -4.069 5.847 1.00 85.00 297 GLU A N 1
ATOM 2376 C CA . GLU A 1 297 ? -19.454 -4.470 7.247 1.00 85.00 297 GLU A CA 1
ATOM 2377 C C . GLU A 1 297 ? -19.135 -5.958 7.390 1.00 85.00 297 GLU A C 1
ATOM 2379 O O . GLU A 1 297 ? -19.752 -6.814 6.749 1.00 85.00 297 GLU A O 1
ATOM 2384 N N . LEU A 1 298 ? -18.182 -6.265 8.259 1.00 85.69 298 LEU A N 1
ATOM 2385 C CA . LEU A 1 298 ? -17.771 -7.616 8.616 1.00 85.69 298 LEU A CA 1
ATOM 2386 C C . LEU A 1 298 ? -18.017 -7.825 10.105 1.00 85.69 298 LEU A C 1
ATOM 2388 O O . LEU A 1 298 ? -17.792 -6.925 10.911 1.00 85.69 298 LEU A O 1
ATOM 2392 N N . PHE A 1 299 ? -18.438 -9.025 10.477 1.00 87.31 299 PHE A N 1
ATOM 2393 C CA . PHE A 1 299 ? -18.747 -9.374 11.858 1.00 87.31 299 PHE A CA 1
ATOM 2394 C C . PHE A 1 299 ? -17.834 -10.522 12.283 1.00 87.31 299 PHE A C 1
ATOM 2396 O O . PHE A 1 299 ? -17.756 -11.540 11.591 1.00 87.31 299 PHE A O 1
ATOM 2403 N N . ILE A 1 300 ? -17.121 -10.360 13.398 1.00 84.25 300 ILE A N 1
ATOM 2404 C CA . ILE A 1 300 ? -16.229 -11.409 13.899 1.00 84.25 300 ILE A CA 1
ATOM 2405 C C . ILE A 1 300 ? -17.049 -12.643 14.293 1.00 84.25 300 ILE A C 1
ATOM 2407 O O . ILE A 1 300 ? -18.149 -12.528 14.833 1.00 84.25 300 ILE A O 1
ATOM 2411 N N . ASP A 1 301 ? -16.502 -13.823 14.008 1.00 84.44 301 ASP A N 1
ATOM 2412 C CA . ASP A 1 301 ? -17.104 -15.143 14.215 1.00 84.44 301 ASP A CA 1
ATOM 2413 C C . ASP A 1 301 ? -18.407 -15.371 13.423 1.00 84.44 301 ASP A C 1
ATOM 2415 O O . ASP A 1 301 ? -19.180 -16.285 13.719 1.00 84.44 301 ASP A O 1
ATOM 2419 N N . ASN A 1 302 ? -18.658 -14.569 12.382 1.00 85.69 302 ASN A N 1
ATOM 2420 C CA . ASN A 1 302 ? -19.865 -14.645 11.568 1.00 85.69 302 ASN A CA 1
ATOM 2421 C C . ASN A 1 302 ? -19.537 -14.652 10.066 1.00 85.69 302 ASN A C 1
ATOM 2423 O O . ASN A 1 302 ? -18.760 -13.844 9.569 1.00 85.69 302 ASN A O 1
ATOM 2427 N N . LYS A 1 303 ? -20.157 -15.572 9.318 1.00 90.19 303 LYS A N 1
ATOM 2428 C CA . LYS A 1 303 ? -19.998 -15.659 7.857 1.00 90.19 303 LYS A CA 1
ATOM 2429 C C . LYS A 1 303 ? -20.765 -14.582 7.102 1.00 90.19 303 LYS A C 1
ATOM 2431 O O . LYS A 1 303 ? -20.471 -14.355 5.937 1.00 90.19 303 LYS A O 1
ATOM 2436 N N . ASN A 1 304 ? -21.758 -13.950 7.712 1.00 89.50 304 ASN A N 1
ATOM 2437 C CA . ASN A 1 304 ? -22.547 -12.933 7.036 1.00 89.50 304 ASN A CA 1
ATOM 2438 C C . ASN A 1 304 ? -21.802 -11.599 7.079 1.00 89.50 304 ASN A C 1
ATOM 2440 O O . ASN A 1 304 ? -21.472 -11.097 8.150 1.00 89.50 304 ASN A O 1
ATOM 2444 N N . ALA A 1 305 ? -21.575 -11.024 5.906 1.00 89.00 305 ALA A N 1
ATOM 2445 C CA . ALA A 1 305 ? -21.051 -9.685 5.696 1.00 89.00 305 ALA A CA 1
ATOM 2446 C C . ALA A 1 305 ? -22.107 -8.815 5.015 1.00 89.00 305 ALA A C 1
ATOM 2448 O O . ALA A 1 305 ? -23.088 -9.325 4.464 1.00 89.00 305 ALA A O 1
ATOM 2449 N N . LYS A 1 306 ? -21.899 -7.499 5.008 1.00 85.06 306 LYS A N 1
ATOM 2450 C CA . LYS A 1 306 ? -22.702 -6.577 4.205 1.00 85.06 306 LYS A CA 1
ATOM 2451 C C . LYS A 1 306 ? -21.815 -5.718 3.325 1.00 85.06 306 LYS A C 1
ATOM 2453 O O . LYS A 1 306 ? -20.803 -5.215 3.786 1.00 85.06 306 LYS A O 1
ATOM 2458 N N . ILE A 1 307 ? -22.223 -5.519 2.078 1.00 84.31 307 ILE A N 1
ATOM 2459 C CA . ILE A 1 307 ? -21.647 -4.509 1.187 1.00 84.31 307 ILE A CA 1
ATOM 2460 C C . ILE A 1 307 ? -22.795 -3.598 0.774 1.00 84.31 307 ILE A C 1
ATOM 2462 O O . ILE A 1 307 ? -23.802 -4.068 0.237 1.00 84.31 307 ILE A O 1
ATOM 2466 N N . ASN A 1 308 ? -22.687 -2.307 1.078 1.00 80.50 308 ASN A N 1
ATOM 2467 C CA . ASN A 1 308 ? -23.713 -1.300 0.803 1.00 80.50 308 ASN A CA 1
ATOM 2468 C C . ASN A 1 308 ? -25.102 -1.713 1.335 1.00 80.50 308 ASN A C 1
ATOM 2470 O O . ASN A 1 308 ? -26.133 -1.525 0.687 1.00 80.50 308 ASN A O 1
ATOM 2474 N N . GLY A 1 309 ? -25.118 -2.340 2.519 1.00 80.62 309 GLY A N 1
ATOM 2475 C CA . GLY A 1 309 ? -26.318 -2.840 3.197 1.00 80.62 309 GLY A CA 1
ATOM 2476 C C . GLY A 1 309 ? -26.902 -4.148 2.643 1.00 80.62 309 GLY A C 1
ATOM 2477 O O . GLY A 1 309 ? -27.840 -4.679 3.237 1.00 80.62 309 GLY A O 1
ATOM 2478 N N . LYS A 1 310 ? -26.370 -4.693 1.542 1.00 80.62 310 LYS A N 1
ATOM 2479 C CA . LYS A 1 310 ? -26.765 -6.001 0.999 1.00 80.62 310 LYS A CA 1
ATOM 2480 C C . LYS A 1 310 ? -25.942 -7.108 1.652 1.00 80.62 310 LYS A C 1
ATOM 2482 O O . LYS A 1 310 ? -24.735 -6.960 1.779 1.00 80.62 310 LYS A O 1
ATOM 2487 N N . GLU A 1 311 ? -26.585 -8.209 2.032 1.00 88.88 311 GLU A N 1
ATOM 2488 C CA . GLU A 1 311 ? -25.917 -9.348 2.671 1.00 88.88 311 GLU A CA 1
ATOM 2489 C C . GLU A 1 311 ? -25.129 -10.211 1.676 1.00 88.88 311 GLU A C 1
ATOM 2491 O O . GLU A 1 311 ? -25.586 -10.485 0.563 1.00 88.88 311 GLU A O 1
ATOM 2496 N N . PHE A 1 312 ? -23.956 -10.660 2.117 1.00 88.06 312 PHE A N 1
ATOM 2497 C CA . PHE A 1 312 ? -23.060 -11.578 1.422 1.00 88.06 312 PHE A CA 1
ATOM 2498 C C . PHE A 1 312 ? -22.566 -12.645 2.400 1.00 88.06 312 PHE A C 1
ATOM 2500 O O . PHE A 1 312 ? -22.408 -12.378 3.589 1.00 88.06 312 PHE A O 1
ATOM 2507 N N . VAL A 1 313 ? -22.305 -13.853 1.900 1.00 88.00 313 VAL A N 1
ATOM 2508 C CA . VAL A 1 313 ? -21.751 -14.946 2.706 1.00 88.00 313 VAL A CA 1
ATOM 2509 C C . VAL A 1 313 ? -20.264 -15.070 2.402 1.00 88.00 313 VAL A C 1
ATOM 2511 O O . VAL A 1 313 ? -19.876 -15.316 1.264 1.00 88.00 313 VAL A O 1
ATOM 2514 N N . LEU A 1 314 ? -19.444 -14.898 3.431 1.00 85.06 314 LEU A N 1
ATOM 2515 C CA . LEU A 1 314 ? -18.006 -15.098 3.402 1.00 85.06 314 LEU A CA 1
ATOM 2516 C C . LEU A 1 314 ? -17.699 -16.588 3.428 1.00 85.06 314 LEU A C 1
ATOM 2518 O O . LEU A 1 314 ? -18.226 -17.327 4.267 1.00 85.06 314 LEU A O 1
ATOM 2522 N N . ASP A 1 315 ? -16.777 -17.034 2.582 1.00 79.19 315 ASP A N 1
ATOM 2523 C CA . ASP A 1 315 ? -16.377 -18.438 2.647 1.00 79.19 315 ASP A CA 1
ATOM 2524 C C . ASP A 1 315 ? -15.339 -18.727 3.745 1.00 79.19 315 ASP A C 1
ATOM 2526 O O . ASP A 1 315 ? -15.179 -19.884 4.129 1.00 79.19 315 ASP A O 1
ATOM 2530 N N . VAL A 1 316 ? -14.704 -17.695 4.320 1.00 78.62 316 VAL A N 1
ATOM 2531 C CA . VAL A 1 316 ? -13.929 -17.807 5.569 1.00 78.62 316 VAL A CA 1
ATOM 2532 C C . VAL A 1 316 ? -14.430 -16.791 6.589 1.00 78.62 316 VAL A C 1
ATOM 2534 O O . VAL A 1 316 ? -14.705 -15.641 6.259 1.00 78.62 316 VAL A O 1
ATOM 2537 N N . VAL A 1 317 ? -14.583 -17.255 7.828 1.00 82.38 317 VAL A N 1
ATOM 2538 C CA . VAL A 1 317 ? -15.111 -16.473 8.947 1.00 82.38 317 VAL A CA 1
ATOM 2539 C C . VAL A 1 317 ? -14.052 -15.464 9.409 1.00 82.38 317 VAL A C 1
ATOM 2541 O O . VAL A 1 317 ? -12.923 -15.878 9.677 1.00 82.38 317 VAL A O 1
ATOM 2544 N N . PRO A 1 318 ? -14.387 -14.167 9.535 1.00 81.94 318 PRO A N 1
ATOM 2545 C CA . PRO A 1 318 ? -13.532 -13.194 10.196 1.00 81.94 318 PRO A CA 1
ATOM 2546 C C . PRO A 1 318 ? -13.295 -13.607 11.648 1.00 81.94 318 PRO A C 1
ATOM 2548 O O . PRO A 1 318 ? -14.251 -13.944 12.344 1.00 81.94 318 PRO A O 1
ATOM 2551 N N . LYS A 1 319 ? -12.056 -13.571 12.129 1.00 75.06 319 LYS A N 1
ATOM 2552 C CA . LYS A 1 319 ? -11.701 -14.046 13.474 1.00 75.06 319 LYS A CA 1
ATOM 2553 C C . LYS A 1 319 ? -10.705 -13.119 14.150 1.00 75.06 319 LYS A C 1
ATOM 2555 O O . LYS A 1 319 ? -9.928 -12.448 13.480 1.00 75.06 319 LYS A O 1
ATOM 2560 N N . ILE A 1 320 ? -10.696 -13.129 15.477 1.00 69.81 320 ILE A N 1
ATOM 2561 C CA . ILE A 1 320 ? -9.619 -12.510 16.254 1.00 69.81 320 ILE A CA 1
ATOM 2562 C C . ILE A 1 320 ? -8.591 -13.591 16.575 1.00 69.81 320 ILE A C 1
ATOM 2564 O O . ILE A 1 320 ? -8.938 -14.631 17.134 1.00 69.81 320 ILE A O 1
ATOM 2568 N N . PHE A 1 321 ? -7.332 -13.359 16.220 1.00 60.19 321 PHE A N 1
ATOM 2569 C CA . PHE A 1 321 ? -6.223 -14.254 16.546 1.00 60.19 321 PHE A CA 1
ATOM 2570 C C . PHE A 1 321 ? -4.994 -13.420 16.914 1.00 60.19 321 PHE A C 1
ATOM 2572 O O . PHE A 1 321 ? -4.685 -12.457 16.222 1.00 60.19 321 PHE A O 1
ATOM 2579 N N . ASN A 1 322 ? -4.316 -13.742 18.020 1.00 56.84 322 ASN A N 1
ATOM 2580 C CA . ASN A 1 322 ? -3.196 -12.951 18.560 1.00 56.84 322 ASN A CA 1
ATOM 2581 C C . ASN A 1 322 ? -3.481 -11.433 18.631 1.00 56.84 322 ASN A C 1
ATOM 2583 O O . ASN A 1 322 ? -2.631 -10.632 18.268 1.00 56.84 322 ASN A O 1
ATOM 2587 N N . ASN A 1 323 ? -4.687 -11.047 19.065 1.00 56.72 323 ASN A N 1
ATOM 2588 C CA . ASN A 1 323 ? -5.172 -9.656 19.143 1.00 56.72 323 ASN A CA 1
ATOM 2589 C C . ASN A 1 323 ? -5.314 -8.915 17.798 1.00 56.72 323 ASN A C 1
ATOM 2591 O O . ASN A 1 323 ? -5.524 -7.706 17.779 1.00 56.72 323 ASN A O 1
ATOM 2595 N N . TYR A 1 324 ? -5.283 -9.636 16.677 1.00 54.62 324 TYR A N 1
ATOM 2596 C CA . TYR A 1 324 ? -5.481 -9.087 15.339 1.00 54.62 324 TYR A CA 1
ATOM 2597 C C . TYR A 1 324 ? -6.790 -9.570 14.703 1.00 54.62 324 TYR A C 1
ATOM 2599 O O . TYR A 1 324 ? -7.195 -10.721 14.886 1.00 54.62 324 TYR A O 1
ATOM 2607 N N . ASN A 1 325 ? -7.438 -8.694 13.928 1.00 62.06 325 ASN A N 1
ATOM 2608 C CA . ASN A 1 325 ? -8.670 -8.983 13.193 1.00 62.06 325 ASN A CA 1
ATOM 2609 C C . ASN A 1 325 ? -8.344 -9.601 11.830 1.00 62.06 325 ASN A C 1
ATOM 2611 O O . ASN A 1 325 ? -8.130 -8.894 10.842 1.00 62.06 325 ASN A O 1
ATOM 2615 N N . TYR A 1 326 ? -8.379 -10.925 11.758 1.00 66.94 326 TYR A N 1
ATOM 2616 C CA . TYR A 1 326 ? -8.204 -11.649 10.512 1.00 66.94 326 TYR A CA 1
ATOM 2617 C C . TYR A 1 326 ? -9.487 -11.646 9.701 1.00 66.94 326 TYR A C 1
ATOM 2619 O O . TYR A 1 326 ? -10.513 -12.163 10.143 1.00 66.94 326 TYR A O 1
ATOM 2627 N N . VAL A 1 327 ? -9.425 -11.094 8.493 1.00 71.56 327 VAL A N 1
ATOM 2628 C CA . VAL A 1 327 ? -10.564 -11.051 7.571 1.00 71.56 327 VAL A CA 1
ATOM 2629 C C . VAL A 1 327 ? -10.165 -11.567 6.189 1.00 71.56 327 VAL A C 1
ATOM 2631 O O . VAL A 1 327 ? -8.991 -11.487 5.831 1.00 71.56 327 VAL A O 1
ATOM 2634 N N . PRO A 1 328 ? -11.102 -12.078 5.371 1.00 79.12 328 PRO A N 1
ATOM 2635 C CA . PRO A 1 328 ? -10.766 -12.553 4.031 1.00 79.12 328 PRO A CA 1
ATOM 2636 C C . PRO A 1 328 ? -10.289 -11.403 3.129 1.00 79.12 328 PRO A C 1
ATOM 2638 O O . PRO A 1 328 ? -11.102 -10.609 2.654 1.00 79.12 328 PRO A O 1
ATOM 2641 N N . VAL A 1 329 ? -8.978 -11.328 2.854 1.00 77.38 329 VAL A N 1
ATOM 2642 C CA . VAL A 1 329 ? -8.374 -10.227 2.068 1.00 77.38 329 VAL A CA 1
ATOM 2643 C C . VAL A 1 329 ? -9.015 -10.061 0.707 1.00 77.38 329 VAL A C 1
ATOM 2645 O O . VAL A 1 329 ? -9.299 -8.946 0.290 1.00 77.38 329 VAL A O 1
ATOM 2648 N N . ARG A 1 330 ? -9.279 -11.186 0.038 1.00 84.50 330 ARG A N 1
ATOM 2649 C CA . ARG A 1 330 ? -9.871 -11.201 -1.293 1.00 84.50 330 ARG A CA 1
ATOM 2650 C C . ARG A 1 330 ? -11.254 -10.563 -1.285 1.00 84.50 330 ARG A C 1
ATOM 2652 O O . ARG A 1 330 ? -11.509 -9.707 -2.113 1.00 84.50 330 ARG A O 1
ATOM 2659 N N . PHE A 1 331 ? -12.100 -10.931 -0.319 1.00 86.06 331 PHE A N 1
ATOM 2660 C CA . PHE A 1 331 ? -13.446 -10.370 -0.206 1.00 86.06 331 PHE A CA 1
ATOM 2661 C C . PHE A 1 331 ? -13.398 -8.857 -0.011 1.00 86.06 331 PHE A C 1
ATOM 2663 O O . PHE A 1 331 ? -14.113 -8.131 -0.688 1.00 86.06 331 PHE A O 1
ATOM 2670 N N . VAL A 1 332 ? -12.542 -8.383 0.898 1.00 86.25 332 VAL A N 1
ATOM 2671 C CA . VAL A 1 332 ? -12.424 -6.949 1.180 1.00 86.25 332 VAL A CA 1
ATOM 2672 C C . VAL A 1 332 ? -11.885 -6.194 -0.025 1.00 86.25 332 VAL A C 1
ATOM 2674 O O . VAL A 1 332 ? -12.460 -5.186 -0.410 1.00 86.25 332 VAL A O 1
ATOM 2677 N N . ALA A 1 333 ? -10.803 -6.680 -0.627 1.00 87.50 333 ALA A N 1
ATOM 2678 C CA . ALA A 1 333 ? -10.191 -6.040 -1.779 1.00 87.50 333 ALA A CA 1
ATOM 2679 C C . ALA A 1 333 ? -11.145 -6.007 -2.984 1.00 87.50 333 ALA A C 1
ATOM 2681 O O . ALA A 1 333 ? -11.332 -4.949 -3.573 1.00 87.50 333 ALA A O 1
ATOM 2682 N N . GLU A 1 334 ? -11.814 -7.118 -3.305 1.00 88.19 334 GLU A N 1
ATOM 2683 C CA . GLU A 1 334 ? -12.800 -7.172 -4.395 1.00 88.19 334 GLU A CA 1
ATOM 2684 C C . GLU A 1 334 ? -14.016 -6.275 -4.107 1.00 88.19 334 GLU A C 1
ATOM 2686 O O . GLU A 1 334 ? -14.520 -5.618 -5.013 1.00 88.19 334 GLU A O 1
ATOM 2691 N N . ALA A 1 335 ? -14.455 -6.178 -2.846 1.00 88.19 335 ALA A N 1
ATOM 2692 C CA . ALA A 1 335 ? -15.518 -5.257 -2.437 1.00 88.19 335 ALA A CA 1
ATOM 2693 C C . ALA A 1 335 ? -15.108 -3.773 -2.503 1.00 88.19 335 ALA A C 1
ATOM 2695 O O . ALA A 1 335 ? -15.980 -2.912 -2.569 1.00 88.19 335 ALA A O 1
ATOM 2696 N N . LEU A 1 336 ? -13.804 -3.482 -2.502 1.00 86.19 336 LEU A N 1
ATOM 2697 C CA . LEU A 1 336 ? -13.216 -2.161 -2.755 1.00 86.19 336 LEU A CA 1
ATOM 2698 C C . LEU A 1 336 ? -12.829 -1.972 -4.234 1.00 86.19 336 LEU A C 1
ATOM 2700 O O . LEU A 1 336 ? -11.984 -1.135 -4.549 1.00 86.19 336 LEU A O 1
ATOM 2704 N N . ASN A 1 337 ? -13.402 -2.767 -5.145 1.00 87.38 337 ASN A N 1
ATOM 2705 C CA . ASN A 1 337 ? -13.127 -2.720 -6.584 1.00 87.38 337 ASN A CA 1
ATOM 2706 C C . ASN A 1 337 ? -11.642 -2.945 -6.947 1.00 87.38 337 ASN A C 1
ATOM 2708 O O . ASN A 1 337 ? -11.177 -2.521 -8.004 1.00 87.38 337 ASN A O 1
ATOM 2712 N N . ALA A 1 338 ? -10.882 -3.635 -6.092 1.00 88.38 338 ALA A N 1
ATOM 2713 C CA . ALA A 1 338 ? -9.498 -4.002 -6.359 1.00 88.38 338 ALA A CA 1
ATOM 2714 C C . ALA A 1 338 ? -9.391 -5.408 -6.969 1.00 88.38 338 ALA A C 1
ATOM 2716 O O . ALA A 1 338 ? -10.118 -6.340 -6.615 1.00 88.38 338 ALA A O 1
ATOM 2717 N N . LYS A 1 339 ? -8.418 -5.587 -7.861 1.00 89.31 339 LYS A N 1
ATOM 2718 C CA . LYS A 1 339 ? -8.052 -6.882 -8.440 1.00 89.31 339 LYS A CA 1
ATOM 2719 C C . LYS A 1 339 ? -7.118 -7.637 -7.497 1.00 89.31 339 LYS A C 1
ATOM 2721 O O . LYS A 1 339 ? -6.176 -7.048 -6.975 1.00 89.31 339 LYS A O 1
ATOM 2726 N N . VAL A 1 340 ? -7.343 -8.943 -7.318 1.00 87.94 340 VAL A N 1
ATOM 2727 C CA . VAL A 1 340 ? -6.550 -9.798 -6.415 1.00 87.94 340 VAL A CA 1
ATOM 2728 C C . VAL A 1 340 ? -5.975 -11.006 -7.149 1.00 87.94 340 VAL A C 1
ATOM 2730 O O . VAL A 1 340 ? -6.712 -11.914 -7.553 1.00 87.94 340 VAL A O 1
ATOM 2733 N N . ASN A 1 341 ? -4.647 -11.069 -7.237 1.00 88.12 341 ASN A N 1
ATOM 2734 C CA . ASN A 1 341 ? -3.905 -12.212 -7.769 1.00 88.12 341 ASN A CA 1
ATOM 2735 C C . ASN A 1 341 ? -3.091 -12.889 -6.660 1.00 88.12 341 ASN A C 1
ATOM 2737 O O . ASN A 1 341 ? -2.665 -12.247 -5.703 1.00 88.12 341 ASN A O 1
ATOM 2741 N N . TYR A 1 342 ? -2.854 -14.190 -6.802 1.00 87.00 342 TYR A N 1
ATOM 2742 C CA . TYR A 1 342 ? -1.990 -14.954 -5.907 1.00 87.00 342 TYR A CA 1
ATOM 2743 C C . TYR A 1 342 ? -0.918 -15.672 -6.717 1.00 87.00 342 TYR A C 1
ATOM 2745 O O . TYR A 1 342 ? -1.220 -16.269 -7.753 1.00 87.00 342 TYR A O 1
ATOM 2753 N N . PHE A 1 343 ? 0.312 -15.617 -6.223 1.00 86.38 343 PHE A N 1
ATOM 2754 C CA . PHE A 1 343 ? 1.440 -16.381 -6.718 1.00 86.38 343 PHE A CA 1
ATOM 2755 C C . PHE A 1 343 ? 1.899 -17.374 -5.658 1.00 86.38 343 PHE A C 1
ATOM 2757 O O . PHE A 1 343 ? 2.132 -17.001 -4.511 1.00 86.38 343 PHE A O 1
ATOM 2764 N N . ASP A 1 344 ? 2.065 -18.633 -6.054 1.00 83.62 344 ASP A N 1
ATOM 2765 C CA . ASP A 1 344 ? 2.444 -19.726 -5.158 1.00 83.62 344 ASP A CA 1
ATOM 2766 C C . ASP A 1 344 ? 3.965 -19.907 -5.011 1.00 83.62 344 ASP A C 1
ATOM 2768 O O . ASP A 1 344 ? 4.413 -20.825 -4.322 1.00 83.62 344 ASP A O 1
ATOM 2772 N N . GLY A 1 345 ? 4.770 -19.068 -5.669 1.00 80.69 345 GLY A N 1
ATOM 2773 C CA . GLY A 1 345 ? 6.229 -19.164 -5.650 1.00 80.69 345 GLY A CA 1
ATOM 2774 C C . GLY A 1 345 ? 6.814 -20.213 -6.603 1.00 80.69 345 GLY A C 1
ATOM 2775 O O . GLY A 1 345 ? 8.035 -20.275 -6.740 1.00 80.69 345 GLY A O 1
ATOM 2776 N N . LYS A 1 346 ? 5.995 -21.042 -7.263 1.00 80.38 346 LYS A N 1
ATOM 2777 C CA . LYS A 1 346 ? 6.461 -22.212 -8.034 1.00 80.38 346 LYS A CA 1
ATOM 2778 C C . LYS A 1 346 ? 6.450 -21.973 -9.536 1.00 80.38 346 LYS A C 1
ATOM 2780 O O . LYS A 1 346 ? 7.327 -22.474 -10.240 1.00 80.38 346 LYS A O 1
ATOM 2785 N N . ASP A 1 347 ? 5.468 -21.225 -10.028 1.00 76.50 347 ASP A N 1
ATOM 2786 C CA . ASP A 1 347 ? 5.308 -20.952 -11.457 1.00 76.50 347 ASP A CA 1
ATOM 2787 C C . ASP A 1 3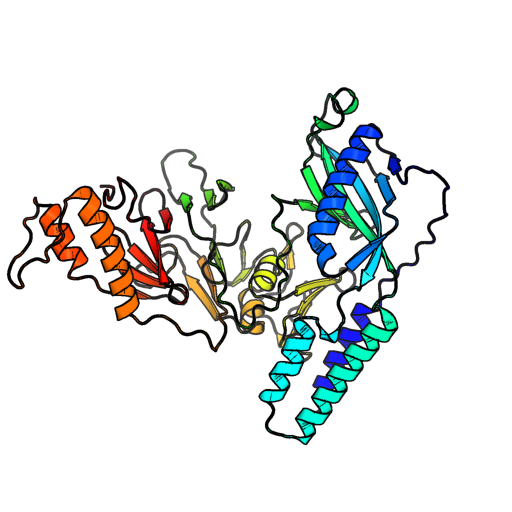47 ? 6.208 -19.799 -11.932 1.00 76.50 347 ASP A C 1
ATOM 2789 O O . ASP A 1 347 ? 5.810 -18.640 -12.002 1.00 76.50 347 ASP A O 1
ATOM 2793 N N . ILE A 1 348 ? 7.445 -20.124 -12.297 1.00 73.94 348 ILE A N 1
ATOM 2794 C CA . ILE A 1 348 ? 8.404 -19.135 -12.809 1.00 73.94 348 ILE A CA 1
ATOM 2795 C C . ILE A 1 348 ? 8.068 -18.615 -14.218 1.00 73.94 348 ILE A C 1
ATOM 2797 O O . ILE A 1 348 ? 8.796 -17.773 -14.733 1.00 73.94 348 ILE A O 1
ATOM 2801 N N . THR A 1 349 ? 7.020 -19.134 -14.872 1.00 68.81 349 THR A N 1
ATOM 2802 C CA . THR A 1 349 ? 6.682 -18.780 -16.264 1.00 68.81 349 THR A CA 1
ATOM 2803 C C . THR A 1 349 ? 5.735 -17.591 -16.378 1.00 68.81 349 THR A C 1
ATOM 2805 O O . THR A 1 349 ? 5.467 -17.115 -17.482 1.00 68.81 349 THR A O 1
ATOM 2808 N N . LYS A 1 350 ? 5.216 -17.103 -15.249 1.00 63.75 350 LYS A N 1
ATOM 2809 C CA . LYS A 1 350 ? 4.264 -15.998 -15.194 1.00 63.75 350 LYS A CA 1
ATOM 2810 C C . LYS A 1 350 ? 4.895 -14.735 -14.595 1.00 63.75 350 LYS A C 1
ATOM 2812 O O . LYS A 1 350 ? 5.756 -14.827 -13.722 1.00 63.75 350 LYS A O 1
ATOM 2817 N N . PRO A 1 351 ? 4.449 -13.548 -15.037 1.00 63.75 351 PRO A N 1
ATOM 2818 C CA . PRO A 1 351 ? 4.913 -12.278 -14.498 1.00 63.75 351 PRO A CA 1
ATOM 2819 C C . PRO A 1 351 ? 4.411 -12.089 -13.065 1.00 63.75 351 PRO A C 1
ATOM 2821 O O . PRO A 1 351 ? 3.221 -11.880 -12.818 1.00 63.75 351 PRO A O 1
ATOM 2824 N N . HIS A 1 352 ? 5.346 -12.134 -12.126 1.00 76.38 352 HIS A N 1
ATOM 2825 C CA . HIS A 1 352 ? 5.136 -11.936 -10.695 1.00 76.38 352 HIS A CA 1
ATOM 2826 C C . HIS A 1 352 ? 6.137 -10.906 -10.172 1.00 76.38 352 HIS A C 1
ATOM 2828 O O . HIS A 1 352 ? 7.103 -10.601 -10.865 1.00 76.38 352 HIS A O 1
ATOM 2834 N N . ILE A 1 353 ? 5.907 -10.337 -8.983 1.00 81.44 353 ILE A N 1
ATOM 2835 C CA . ILE A 1 353 ? 6.858 -9.357 -8.434 1.00 81.44 353 ILE A CA 1
ATOM 2836 C C . ILE A 1 353 ? 8.105 -10.088 -7.937 1.00 81.44 353 ILE A C 1
ATOM 2838 O O . ILE A 1 353 ? 9.208 -9.770 -8.340 1.00 81.44 353 ILE A O 1
ATOM 2842 N N . VAL A 1 354 ? 7.954 -11.117 -7.104 1.00 83.38 354 VAL A N 1
ATOM 2843 C CA . VAL A 1 354 ? 9.107 -11.834 -6.540 1.00 83.38 354 VAL A CA 1
ATOM 2844 C C . VAL A 1 354 ? 9.029 -13.314 -6.878 1.00 83.38 354 VAL A C 1
ATOM 2846 O O . VAL A 1 354 ? 8.133 -14.026 -6.425 1.00 83.38 354 VAL A O 1
ATOM 2849 N N . ILE A 1 355 ? 9.981 -13.791 -7.674 1.00 78.00 355 ILE A N 1
ATOM 2850 C CA . ILE A 1 355 ? 10.078 -15.204 -8.052 1.00 78.00 355 ILE A CA 1
ATOM 2851 C C . ILE A 1 355 ? 10.488 -16.014 -6.807 1.00 78.00 355 ILE A C 1
ATOM 2853 O O . ILE A 1 355 ? 11.247 -15.534 -5.974 1.00 78.00 355 ILE A O 1
ATOM 2857 N N . ARG A 1 356 ? 9.992 -17.252 -6.658 1.00 78.25 356 ARG A N 1
ATOM 2858 C CA . ARG A 1 356 ? 10.301 -18.157 -5.524 1.00 78.25 356 ARG A CA 1
ATOM 2859 C C . ARG A 1 356 ? 9.812 -17.700 -4.145 1.00 78.25 356 ARG A C 1
ATOM 2861 O O . ARG A 1 356 ? 10.091 -18.379 -3.163 1.00 78.25 356 ARG A O 1
ATOM 2868 N N . MET A 1 357 ? 9.039 -16.619 -4.067 1.00 83.81 357 MET A N 1
ATOM 2869 C CA . MET A 1 357 ? 8.352 -16.195 -2.848 1.00 83.81 357 MET A CA 1
ATOM 2870 C C . MET A 1 357 ? 6.841 -16.191 -3.097 1.00 83.81 357 MET A C 1
ATOM 2872 O O . MET A 1 357 ? 6.392 -15.462 -3.985 1.00 83.81 357 MET A O 1
ATOM 2876 N N . PRO A 1 358 ? 6.035 -16.961 -2.345 1.00 86.56 358 PRO A N 1
ATOM 2877 C CA . PRO A 1 358 ? 4.585 -16.849 -2.420 1.00 86.56 358 PRO A CA 1
ATOM 2878 C C . PRO A 1 358 ? 4.141 -15.426 -2.078 1.00 86.56 358 PRO A C 1
ATOM 2880 O O . PRO A 1 358 ? 4.640 -14.834 -1.120 1.00 86.56 358 PRO A O 1
ATOM 2883 N N . HIS A 1 359 ? 3.210 -14.858 -2.841 1.00 88.06 359 HIS A N 1
ATOM 2884 C CA . HIS A 1 359 ? 2.693 -13.525 -2.542 1.00 88.06 359 HIS A CA 1
ATOM 2885 C C . HIS A 1 359 ? 1.294 -13.263 -3.099 1.00 88.06 359 HIS A C 1
ATOM 2887 O O . HIS A 1 359 ? 0.881 -13.807 -4.123 1.00 88.06 359 HIS A O 1
ATOM 2893 N N . VAL A 1 360 ? 0.564 -12.390 -2.410 1.00 87.88 360 VAL A N 1
ATOM 2894 C CA . VAL A 1 360 ? -0.711 -11.818 -2.845 1.00 87.88 360 VAL A CA 1
ATOM 2895 C C . VAL A 1 360 ? -0.435 -10.455 -3.468 1.00 87.88 360 VAL A C 1
ATOM 2897 O O . VAL A 1 360 ? 0.272 -9.638 -2.883 1.00 87.88 360 VAL A O 1
ATOM 2900 N N . MET A 1 361 ? -1.014 -10.195 -4.636 1.00 89.00 361 MET A N 1
ATOM 2901 C CA . MET A 1 361 ? -1.001 -8.883 -5.281 1.00 89.00 361 MET A CA 1
ATOM 2902 C C . MET A 1 361 ? -2.412 -8.312 -5.296 1.00 89.00 361 MET A C 1
ATOM 2904 O O . MET A 1 361 ? -3.335 -8.968 -5.784 1.00 89.00 361 MET A O 1
ATOM 2908 N N . ILE A 1 362 ? -2.560 -7.092 -4.794 1.00 88.69 362 ILE A N 1
ATOM 2909 C CA . ILE A 1 362 ? -3.800 -6.324 -4.812 1.00 88.69 362 ILE A CA 1
ATOM 2910 C C . ILE A 1 362 ? -3.559 -5.041 -5.601 1.00 88.69 362 ILE A C 1
ATOM 2912 O O . ILE A 1 362 ? -2.618 -4.301 -5.317 1.00 88.69 362 ILE A O 1
ATOM 2916 N N . SER A 1 363 ? -4.409 -4.768 -6.583 1.00 88.31 363 SER A N 1
ATOM 2917 C CA . SER A 1 363 ? -4.251 -3.624 -7.480 1.00 88.31 363 SER A CA 1
ATOM 2918 C C . SER A 1 363 ? -5.569 -2.881 -7.654 1.00 88.31 363 SER A C 1
ATOM 2920 O O . SER A 1 363 ? -6.566 -3.476 -8.061 1.00 88.31 363 SER A O 1
ATOM 2922 N N . ARG A 1 364 ? -5.556 -1.575 -7.389 1.00 87.62 364 ARG A N 1
ATOM 2923 C CA . ARG A 1 364 ? -6.633 -0.626 -7.683 1.00 87.62 364 ARG A CA 1
ATOM 2924 C C . ARG A 1 364 ? -5.999 0.660 -8.201 1.00 87.62 364 ARG A C 1
ATOM 2926 O O . ARG A 1 364 ? -5.270 1.329 -7.472 1.00 87.62 364 ARG A O 1
ATOM 2933 N N . TYR A 1 365 ? -6.276 0.984 -9.456 1.00 84.62 365 TYR A N 1
ATOM 2934 C CA . TYR A 1 365 ? -5.760 2.170 -10.134 1.00 84.62 365 TYR A CA 1
ATOM 2935 C C . TYR A 1 365 ? -6.935 3.004 -10.656 1.00 84.62 365 TYR A C 1
ATOM 2937 O O . TYR A 1 365 ? -7.988 2.421 -10.911 1.00 84.62 365 TYR A O 1
ATOM 2945 N N . PRO A 1 366 ? -6.789 4.331 -10.817 1.00 78.06 366 PRO A N 1
ATOM 2946 C CA . PRO A 1 366 ? -7.874 5.148 -11.343 1.00 78.06 366 PRO A CA 1
ATOM 2947 C C . PRO A 1 366 ? -8.136 4.846 -12.826 1.00 78.06 366 PRO A C 1
ATOM 2949 O O . PRO A 1 366 ? -7.196 4.674 -13.607 1.00 78.06 366 PRO A O 1
ATOM 2952 N N . ASP A 1 367 ? -9.409 4.822 -13.223 1.00 74.19 367 ASP A N 1
ATOM 2953 C CA . ASP A 1 367 ? -9.849 4.386 -14.560 1.00 74.19 367 ASP A CA 1
ATOM 2954 C C . ASP A 1 367 ? -9.364 5.290 -15.706 1.00 74.19 367 ASP A C 1
ATOM 2956 O O . ASP A 1 367 ? -9.276 4.871 -16.862 1.00 74.19 367 ASP A O 1
ATOM 2960 N N . ASN A 1 368 ? -9.050 6.549 -15.403 1.00 74.00 368 ASN A N 1
ATOM 2961 C CA . ASN A 1 368 ? -8.660 7.562 -16.382 1.00 74.00 368 ASN A CA 1
ATOM 2962 C C . ASN A 1 368 ? -7.140 7.670 -16.596 1.00 74.00 368 ASN A C 1
ATOM 2964 O O . ASN A 1 368 ? -6.705 8.449 -17.456 1.00 74.00 368 ASN A O 1
ATOM 2968 N N . VAL A 1 369 ? -6.322 6.914 -15.852 1.00 75.31 369 VAL A N 1
ATOM 2969 C CA . VAL A 1 369 ? -4.867 7.041 -15.959 1.00 75.31 369 VAL A CA 1
ATOM 2970 C C . VAL A 1 369 ? -4.354 6.274 -17.168 1.00 75.31 369 VAL A C 1
ATOM 2972 O O . VAL A 1 369 ? -4.502 5.060 -17.293 1.00 75.31 369 VAL A O 1
ATOM 2975 N N . LYS A 1 370 ? -3.706 7.008 -18.073 1.00 83.38 370 LYS A N 1
ATOM 2976 C CA . LYS A 1 370 ? -3.035 6.420 -19.229 1.00 83.38 370 LYS A CA 1
ATOM 2977 C C . LYS A 1 370 ? -1.765 5.709 -18.786 1.00 83.38 370 LYS A C 1
ATOM 2979 O O . LYS A 1 370 ? -0.966 6.267 -18.040 1.00 83.38 370 LYS A O 1
ATOM 2984 N N . THR A 1 371 ? -1.573 4.506 -19.305 1.00 89.69 371 THR A N 1
ATOM 2985 C CA . THR A 1 371 ? -0.307 3.788 -19.212 1.00 89.69 371 THR A CA 1
ATOM 2986 C C . THR A 1 371 ? 0.596 4.141 -20.387 1.00 89.69 371 THR A C 1
ATOM 2988 O O . THR A 1 371 ? 0.119 4.495 -21.471 1.00 89.69 371 THR A O 1
ATOM 2991 N N . ILE A 1 372 ? 1.905 4.029 -20.185 1.00 92.25 372 ILE A N 1
ATOM 2992 C CA . ILE A 1 372 ? 2.881 4.089 -21.272 1.00 92.25 372 ILE A CA 1
ATOM 2993 C C . ILE A 1 372 ? 2.751 2.844 -22.160 1.00 92.25 372 ILE A C 1
ATOM 2995 O O . ILE A 1 372 ? 2.379 1.754 -21.697 1.00 92.25 372 ILE A O 1
ATOM 2999 N N . SER A 1 373 ? 3.061 2.988 -23.450 1.00 95.19 373 SER A N 1
ATOM 3000 C CA . SER A 1 373 ? 3.046 1.846 -24.367 1.00 95.19 373 SER A CA 1
ATOM 3001 C C . SER A 1 373 ? 4.244 0.920 -24.133 1.00 95.19 373 SER A C 1
ATOM 3003 O O . SER A 1 373 ? 5.222 1.273 -23.471 1.00 95.19 373 SER A O 1
ATOM 3005 N N . LYS A 1 374 ? 4.186 -0.282 -24.714 1.00 95.88 374 LYS A N 1
ATOM 3006 C CA . LYS A 1 374 ? 5.300 -1.239 -24.706 1.00 95.88 374 LYS A CA 1
ATOM 3007 C C . LYS A 1 374 ? 6.551 -0.660 -25.372 1.00 95.88 374 LYS A C 1
ATOM 3009 O O . LYS A 1 374 ? 7.659 -0.858 -24.887 1.00 95.88 374 LYS A O 1
ATOM 3014 N N . GLU A 1 375 ? 6.365 0.081 -26.457 1.00 96.12 375 GLU A N 1
ATOM 3015 C CA . GLU A 1 375 ? 7.428 0.757 -27.198 1.00 96.12 375 GLU A CA 1
ATOM 3016 C C . GLU A 1 375 ? 8.056 1.879 -26.366 1.00 96.12 375 GLU A C 1
ATOM 3018 O O . GLU A 1 375 ? 9.280 1.964 -26.300 1.00 96.12 375 GLU A O 1
ATOM 3023 N N . GLU A 1 376 ? 7.240 2.689 -25.681 1.00 95.31 376 GLU A N 1
ATOM 3024 C CA . GLU A 1 376 ? 7.740 3.733 -24.777 1.00 95.31 376 GLU A CA 1
ATOM 3025 C C . GLU A 1 376 ? 8.535 3.128 -23.612 1.00 95.31 376 GLU A C 1
ATOM 3027 O O . GLU A 1 376 ? 9.620 3.608 -23.292 1.00 95.31 376 GLU A O 1
ATOM 3032 N N . ALA A 1 377 ? 8.046 2.040 -23.011 1.00 96.31 377 ALA A N 1
ATOM 3033 C CA . ALA A 1 377 ? 8.753 1.351 -21.934 1.00 96.31 377 ALA A CA 1
ATOM 3034 C C . ALA A 1 377 ? 10.132 0.830 -22.376 1.00 96.31 377 ALA A C 1
ATOM 3036 O O . ALA A 1 377 ? 11.121 1.001 -21.661 1.00 96.31 377 ALA A O 1
ATOM 3037 N N . ILE A 1 378 ? 10.208 0.235 -23.571 1.00 95.81 378 ILE A N 1
ATOM 3038 C CA . ILE A 1 378 ? 11.473 -0.215 -24.163 1.00 95.81 378 ILE A CA 1
ATOM 3039 C C . ILE A 1 378 ? 12.416 0.972 -24.393 1.00 95.81 378 ILE A C 1
ATOM 3041 O O . ILE A 1 378 ? 13.606 0.866 -24.090 1.00 95.81 378 ILE A O 1
ATOM 3045 N N . GLU A 1 379 ? 11.905 2.096 -24.901 1.00 94.38 379 GLU A N 1
ATOM 3046 C CA . GLU A 1 379 ? 12.726 3.283 -25.148 1.00 94.38 379 GLU A CA 1
ATOM 3047 C C . GLU A 1 379 ? 13.285 3.873 -23.851 1.00 94.38 379 GLU A C 1
ATOM 3049 O O . GLU A 1 379 ? 14.473 4.171 -23.790 1.00 94.38 379 GLU A O 1
ATOM 3054 N N . ARG A 1 380 ? 12.498 3.933 -22.770 1.00 91.81 380 ARG A N 1
ATOM 3055 C CA . ARG A 1 380 ? 12.990 4.423 -21.470 1.00 91.81 380 ARG A CA 1
ATOM 3056 C C . ARG A 1 380 ? 14.161 3.604 -20.935 1.00 91.81 380 ARG A C 1
ATOM 3058 O O . ARG A 1 380 ? 15.157 4.170 -20.485 1.00 91.81 380 ARG A O 1
ATOM 3065 N N . VAL A 1 381 ? 14.074 2.276 -21.004 1.00 92.94 381 VAL A N 1
ATOM 3066 C CA . VAL A 1 381 ? 15.188 1.403 -20.594 1.00 92.94 381 VAL A CA 1
ATOM 3067 C C . VAL A 1 381 ? 16.391 1.599 -21.514 1.00 92.94 381 VAL A C 1
ATOM 3069 O O . VAL A 1 381 ? 17.521 1.702 -21.033 1.00 92.94 381 VAL A O 1
ATOM 3072 N N . ARG A 1 382 ? 16.166 1.711 -22.829 1.00 93.69 382 ARG A N 1
ATOM 3073 C CA . ARG A 1 382 ? 17.223 1.967 -23.815 1.00 93.69 382 ARG A CA 1
ATOM 3074 C C . ARG A 1 382 ? 17.967 3.267 -23.522 1.00 93.69 382 ARG A C 1
ATOM 3076 O O . ARG A 1 382 ? 19.194 3.250 -23.466 1.00 93.69 382 ARG A O 1
ATOM 3083 N N . GLU A 1 383 ? 17.254 4.368 -23.308 1.00 91.81 383 GLU A N 1
ATOM 3084 C CA . GLU A 1 383 ? 17.839 5.676 -23.002 1.00 91.81 383 GLU A CA 1
ATOM 3085 C C . GLU A 1 383 ? 18.729 5.614 -21.757 1.00 91.81 383 GLU A C 1
ATOM 3087 O O . GLU A 1 383 ? 19.884 6.053 -21.794 1.00 91.81 383 GLU A O 1
ATOM 3092 N N . GLN A 1 384 ? 18.237 5.004 -20.674 1.00 90.69 384 GLN A N 1
ATOM 3093 C CA . GLN A 1 384 ? 19.000 4.874 -19.433 1.00 90.69 384 GLN A CA 1
ATOM 3094 C C . GLN A 1 384 ? 20.229 3.967 -19.603 1.00 90.69 384 GLN A C 1
ATOM 3096 O O . GLN A 1 384 ? 21.327 4.320 -19.168 1.00 90.69 384 GLN A O 1
ATOM 3101 N N . LEU A 1 385 ? 20.102 2.841 -20.307 1.00 91.00 385 LEU A N 1
ATOM 3102 C CA . LEU A 1 385 ? 21.244 1.972 -20.597 1.00 91.00 385 LEU A CA 1
ATOM 3103 C C . LEU A 1 385 ? 22.286 2.646 -21.499 1.00 91.00 385 LEU A C 1
ATOM 3105 O O . LEU A 1 385 ? 23.482 2.442 -21.296 1.00 91.00 385 LEU A O 1
ATOM 3109 N N . ILE A 1 386 ? 21.873 3.480 -22.458 1.00 90.38 386 ILE A N 1
ATOM 3110 C CA . ILE A 1 386 ? 22.793 4.270 -23.289 1.00 90.38 386 ILE A CA 1
ATOM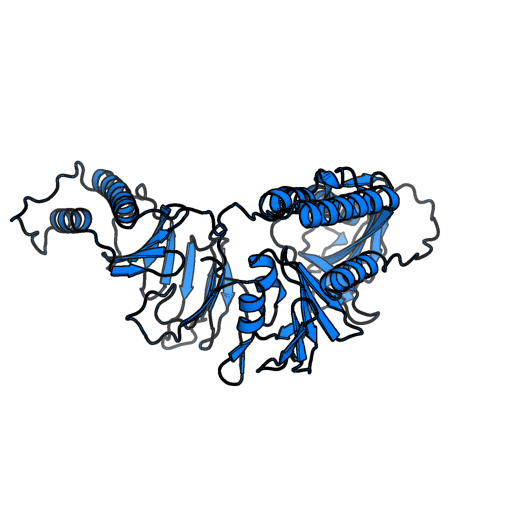 3111 C C . ILE A 1 386 ? 23.560 5.285 -22.435 1.00 90.38 386 ILE A C 1
ATOM 3113 O O . ILE A 1 386 ? 24.754 5.481 -22.666 1.00 90.38 386 ILE A O 1
ATOM 3117 N N . ILE A 1 387 ? 22.916 5.927 -21.455 1.00 88.62 387 ILE A N 1
ATOM 3118 C CA . ILE A 1 387 ? 23.592 6.834 -20.511 1.00 88.62 387 ILE A CA 1
ATOM 3119 C C . ILE A 1 387 ? 24.667 6.070 -19.728 1.00 88.62 387 ILE A C 1
ATOM 3121 O O . ILE A 1 387 ? 25.832 6.481 -19.724 1.00 88.62 387 ILE A O 1
ATOM 3125 N N . ALA A 1 388 ? 24.303 4.926 -19.149 1.00 87.88 388 ALA A N 1
ATOM 3126 C CA . ALA A 1 388 ? 25.228 4.082 -18.397 1.00 87.88 388 ALA A CA 1
ATOM 3127 C C . ALA A 1 388 ? 26.386 3.568 -19.279 1.00 87.88 388 ALA A C 1
ATOM 3129 O O . ALA A 1 388 ? 27.554 3.591 -18.880 1.00 87.88 388 ALA A O 1
ATOM 3130 N N . PHE A 1 389 ? 26.091 3.191 -20.528 1.00 89.50 389 PHE A N 1
ATOM 3131 C CA . PHE A 1 389 ? 27.088 2.760 -21.511 1.00 89.50 389 PHE A CA 1
ATOM 3132 C C . PHE A 1 389 ? 28.054 3.883 -21.861 1.00 89.50 389 PHE A C 1
ATOM 3134 O O . PHE A 1 389 ? 29.267 3.673 -21.841 1.00 89.50 389 PHE A O 1
ATOM 3141 N N . LYS A 1 390 ? 27.534 5.086 -22.128 1.00 89.75 390 LYS A N 1
ATOM 3142 C CA . LYS A 1 390 ? 28.345 6.270 -22.427 1.00 89.75 390 LYS A CA 1
ATOM 3143 C C . LYS A 1 390 ? 29.321 6.589 -21.312 1.00 89.75 390 LYS A C 1
ATOM 3145 O O . LYS A 1 390 ? 30.481 6.889 -21.594 1.00 89.75 390 LYS A O 1
ATOM 3150 N N . LYS A 1 391 ? 28.873 6.468 -20.063 1.00 87.06 391 LYS A N 1
ATOM 3151 C CA . LYS A 1 391 ? 29.717 6.687 -18.890 1.00 87.06 391 LYS A CA 1
ATOM 3152 C C . LYS A 1 391 ? 30.861 5.667 -18.796 1.00 87.06 391 LYS A C 1
ATOM 3154 O O . LYS A 1 391 ? 31.989 6.066 -18.526 1.00 87.06 391 LYS A O 1
ATOM 3159 N N . LYS A 1 392 ? 30.591 4.378 -19.034 1.00 87.50 392 LYS A N 1
ATOM 3160 C CA . LYS A 1 392 ? 31.580 3.294 -18.858 1.00 87.50 392 LYS A CA 1
ATOM 3161 C C . LYS A 1 392 ? 32.497 3.082 -20.070 1.00 87.50 392 LYS A C 1
ATOM 3163 O O . LYS A 1 392 ? 33.686 2.829 -19.902 1.00 87.50 392 LYS A O 1
ATOM 3168 N N . PHE A 1 393 ? 31.964 3.178 -21.288 1.00 87.62 393 PHE A N 1
ATOM 3169 C CA . PHE A 1 393 ? 32.635 2.743 -22.523 1.00 87.62 393 PHE A CA 1
ATOM 3170 C C . PHE A 1 393 ? 32.761 3.822 -23.609 1.00 87.62 393 PHE A C 1
ATOM 3172 O O . PHE A 1 393 ? 33.333 3.540 -24.673 1.00 87.62 393 PHE A O 1
ATOM 3179 N N . GLY A 1 394 ? 32.237 5.029 -23.368 1.00 87.44 394 GLY A N 1
ATOM 3180 C CA . GLY A 1 394 ? 32.168 6.108 -24.353 1.00 87.44 394 GLY A CA 1
ATOM 3181 C C . GLY A 1 394 ? 31.005 5.947 -25.336 1.00 87.44 394 GLY A C 1
ATOM 3182 O O . GLY A 1 394 ? 30.008 5.301 -25.042 1.00 87.44 394 GLY A O 1
ATOM 3183 N N . GLU A 1 395 ? 31.110 6.555 -26.516 1.00 90.94 395 GLU A N 1
ATOM 3184 C CA . GLU A 1 395 ? 30.006 6.645 -27.480 1.00 90.94 395 GLU A CA 1
ATOM 3185 C C . GLU A 1 395 ? 29.301 5.302 -27.763 1.00 90.94 395 GLU A C 1
ATOM 3187 O O . GLU A 1 395 ? 29.939 4.270 -27.996 1.00 90.94 395 GLU A O 1
ATOM 3192 N N . PHE A 1 396 ? 27.965 5.339 -27.749 1.00 90.56 396 PHE A N 1
ATOM 3193 C CA . PHE A 1 396 ? 27.118 4.204 -28.095 1.00 90.56 396 PHE A CA 1
ATOM 3194 C C . PHE A 1 396 ? 26.824 4.213 -29.594 1.00 90.56 396 PHE A C 1
ATOM 3196 O O . PHE A 1 396 ? 26.211 5.150 -30.103 1.00 90.56 396 PHE A O 1
ATOM 3203 N N . ILE A 1 397 ? 27.232 3.146 -30.276 1.00 89.25 397 ILE A N 1
ATOM 3204 C CA . ILE A 1 397 ? 26.961 2.909 -31.694 1.00 89.25 397 ILE A CA 1
ATOM 3205 C C . ILE A 1 397 ? 26.340 1.511 -31.789 1.00 89.25 397 ILE A C 1
ATOM 3207 O O . ILE A 1 397 ? 27.025 0.561 -31.398 1.00 89.25 397 ILE A O 1
ATOM 3211 N N . PRO A 1 398 ? 25.087 1.357 -32.260 1.00 87.69 398 PRO A N 1
ATOM 3212 C CA . PRO A 1 398 ? 24.467 0.046 -32.451 1.00 87.69 398 PRO A CA 1
ATOM 3213 C C . PRO A 1 398 ? 25.323 -0.874 -33.326 1.00 87.69 398 PRO A C 1
ATOM 3215 O O . PRO A 1 398 ? 26.062 -0.402 -34.194 1.00 87.69 398 PRO A O 1
ATOM 3218 N N . LEU A 1 399 ? 25.214 -2.186 -33.114 1.00 83.94 399 LEU A N 1
ATOM 3219 C CA . LEU A 1 399 ? 25.832 -3.158 -34.018 1.00 83.94 399 LEU A CA 1
ATOM 3220 C C . LEU A 1 399 ? 25.180 -3.076 -35.402 1.00 83.94 399 LEU A C 1
ATOM 3222 O O . LEU A 1 399 ? 23.990 -2.769 -35.524 1.00 83.94 399 LEU A O 1
ATOM 3226 N N . ALA A 1 400 ? 25.949 -3.363 -36.452 1.00 84.25 400 ALA A N 1
ATOM 3227 C CA . ALA A 1 400 ? 25.360 -3.519 -37.778 1.00 84.25 400 ALA A CA 1
ATOM 3228 C C . ALA A 1 400 ? 24.405 -4.730 -37.800 1.00 84.25 400 ALA A C 1
ATOM 3230 O O . ALA A 1 400 ? 24.623 -5.707 -37.093 1.00 84.25 400 ALA A O 1
ATOM 3231 N N . GLU A 1 401 ? 23.390 -4.714 -38.669 1.00 77.50 401 GLU A N 1
ATOM 3232 C CA . GLU A 1 401 ? 22.307 -5.722 -38.721 1.00 77.50 401 GLU A CA 1
ATOM 3233 C C . GLU A 1 401 ? 22.788 -7.191 -38.820 1.00 77.50 401 GLU A C 1
ATOM 3235 O O . GLU A 1 401 ? 22.095 -8.109 -38.394 1.00 77.50 401 GLU A O 1
ATOM 3240 N N . ASN A 1 402 ? 23.999 -7.424 -39.342 1.00 82.31 402 ASN A N 1
ATOM 3241 C CA . ASN A 1 402 ? 24.603 -8.755 -39.492 1.00 82.31 402 ASN A CA 1
ATOM 3242 C C . ASN A 1 402 ? 25.814 -9.004 -38.573 1.00 82.31 402 ASN A C 1
ATOM 3244 O O . ASN A 1 402 ? 26.453 -10.056 -38.659 1.00 82.31 402 ASN A O 1
ATOM 3248 N N . GLU A 1 403 ? 26.170 -8.041 -37.728 1.00 81.88 403 GLU A N 1
ATOM 3249 C CA . GLU A 1 403 ? 27.281 -8.145 -36.788 1.00 81.88 403 GLU A CA 1
ATOM 3250 C C . GLU A 1 403 ? 26.802 -8.857 -35.520 1.00 81.88 403 GLU A C 1
ATOM 3252 O O . GLU A 1 403 ? 25.846 -8.433 -34.878 1.00 81.88 403 GLU A O 1
ATOM 3257 N N . LYS A 1 404 ? 27.459 -9.964 -35.160 1.00 81.94 404 LYS A N 1
ATOM 3258 C CA . LYS A 1 404 ? 27.184 -10.682 -33.911 1.00 81.94 404 LYS A CA 1
ATOM 3259 C C . LYS A 1 404 ? 28.298 -10.402 -32.912 1.00 81.94 404 LYS A C 1
ATOM 3261 O O . LYS A 1 404 ? 29.466 -10.523 -33.293 1.00 81.94 404 LYS A O 1
ATOM 3266 N N . PRO A 1 405 ? 27.973 -10.084 -31.651 1.00 84.88 405 PRO A N 1
ATOM 3267 C CA . PRO A 1 405 ? 28.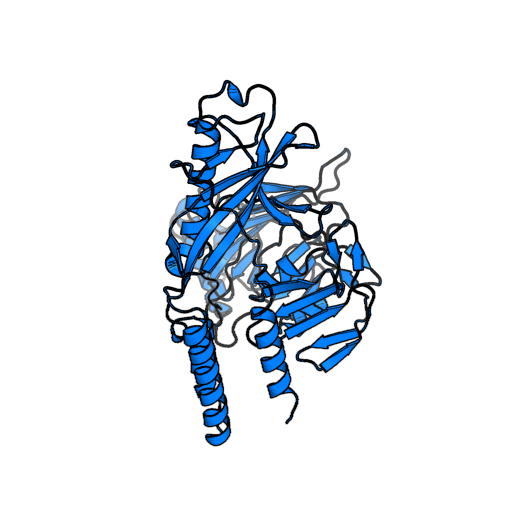995 -9.853 -30.647 1.00 84.88 405 PRO A CA 1
ATOM 3268 C C . PRO A 1 405 ? 29.798 -11.133 -30.390 1.00 84.88 405 PRO A C 1
ATOM 3270 O O . PRO A 1 405 ? 29.249 -12.239 -30.333 1.00 84.88 405 PRO A O 1
ATOM 3273 N N . SER A 1 406 ? 31.114 -10.985 -30.228 1.00 83.81 406 SER A N 1
ATOM 3274 C CA . SER A 1 406 ? 31.944 -12.056 -29.674 1.00 83.81 406 SER A CA 1
ATOM 3275 C C . SER A 1 406 ? 31.546 -12.305 -28.219 1.00 83.81 406 SER A C 1
ATOM 3277 O O . SER A 1 406 ? 31.208 -11.368 -27.501 1.00 83.81 406 SER A O 1
ATOM 3279 N N . ARG A 1 407 ? 31.646 -13.557 -27.759 1.00 74.69 407 ARG A N 1
ATOM 3280 C CA . ARG A 1 407 ? 31.368 -13.924 -26.358 1.00 74.69 407 ARG A CA 1
ATOM 3281 C C . ARG A 1 407 ? 32.333 -13.292 -25.351 1.00 74.69 407 ARG A C 1
ATOM 3283 O O . ARG A 1 407 ? 32.022 -13.281 -24.172 1.00 74.69 407 ARG A O 1
ATOM 3290 N N . GLU A 1 408 ? 33.487 -12.823 -25.812 1.00 81.88 408 GLU A N 1
ATOM 3291 C CA . GLU A 1 408 ? 34.532 -12.212 -24.979 1.00 81.88 408 GLU A CA 1
ATOM 3292 C C . GLU A 1 408 ? 34.515 -10.674 -25.042 1.00 81.88 408 GLU A C 1
ATOM 3294 O O . GLU A 1 408 ? 35.341 -10.023 -24.408 1.00 81.88 408 GLU A O 1
ATOM 3299 N N . ASP A 1 409 ? 33.608 -10.080 -25.828 1.00 84.69 409 ASP A N 1
ATOM 3300 C CA . ASP A 1 409 ? 33.510 -8.629 -25.998 1.00 84.69 409 ASP A CA 1
ATOM 3301 C C . ASP A 1 409 ? 32.255 -8.092 -25.302 1.00 84.69 409 ASP A C 1
ATOM 3303 O O . ASP A 1 409 ? 31.211 -7.877 -25.926 1.00 84.69 409 ASP A O 1
ATOM 3307 N N . ASP A 1 410 ? 32.377 -7.838 -23.998 1.00 81.12 410 ASP A N 1
ATOM 3308 C CA . ASP A 1 410 ? 31.308 -7.280 -23.159 1.00 81.12 410 ASP A CA 1
ATOM 3309 C C . ASP A 1 410 ? 30.718 -5.988 -23.749 1.00 81.12 410 ASP A C 1
ATOM 3311 O O . ASP A 1 410 ? 29.513 -5.738 -23.659 1.00 81.12 410 ASP A O 1
ATOM 3315 N N . LYS A 1 411 ? 31.546 -5.171 -24.419 1.00 86.94 411 LYS A N 1
ATOM 3316 C CA . LYS A 1 411 ? 31.103 -3.928 -25.060 1.00 86.94 411 LYS A CA 1
ATOM 3317 C C . LYS A 1 411 ? 30.218 -4.218 -26.271 1.00 86.94 411 LYS A C 1
ATOM 3319 O O . LYS A 1 411 ? 29.241 -3.503 -26.494 1.00 86.94 411 LYS A O 1
ATOM 3324 N N . ALA A 1 412 ? 30.540 -5.217 -27.089 1.00 86.06 412 ALA A N 1
ATOM 3325 C CA . ALA A 1 412 ? 29.675 -5.643 -28.189 1.00 86.06 412 ALA A CA 1
ATOM 3326 C C . ALA A 1 412 ? 28.388 -6.311 -27.685 1.00 86.06 412 ALA A C 1
ATOM 3328 O O . ALA A 1 412 ? 27.320 -6.013 -28.216 1.00 86.06 412 ALA A O 1
ATOM 3329 N N . ILE A 1 413 ? 28.468 -7.142 -26.641 1.00 86.88 413 ILE A N 1
ATOM 3330 C CA . ILE A 1 413 ? 27.301 -7.806 -26.038 1.00 86.88 413 ILE A CA 1
ATOM 3331 C C . ILE A 1 413 ? 26.298 -6.768 -25.530 1.00 86.88 413 ILE A C 1
ATOM 3333 O O . ILE A 1 413 ? 25.121 -6.829 -25.874 1.00 86.88 413 ILE A O 1
ATOM 3337 N N . LEU A 1 414 ? 26.751 -5.765 -24.776 1.00 87.00 414 LEU A N 1
ATOM 3338 C CA . LEU A 1 414 ? 25.860 -4.720 -24.268 1.00 87.00 414 LEU A CA 1
ATOM 3339 C C . LEU A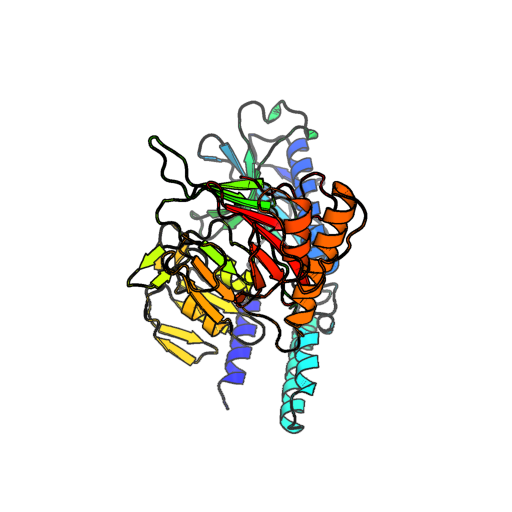 1 414 ? 25.238 -3.882 -25.390 1.00 87.00 414 LEU A C 1
ATOM 3341 O O . LEU A 1 414 ? 24.074 -3.503 -25.290 1.00 87.00 414 LEU A O 1
ATOM 3345 N N . ARG A 1 415 ? 25.968 -3.628 -26.484 1.00 89.69 415 ARG A N 1
ATOM 3346 C CA . ARG A 1 415 ? 25.400 -2.957 -27.664 1.00 89.69 415 ARG A CA 1
ATOM 3347 C C . ARG A 1 415 ? 24.278 -3.767 -28.305 1.00 89.69 415 ARG A C 1
ATOM 3349 O O . ARG A 1 415 ? 23.243 -3.189 -28.636 1.00 89.69 415 ARG A O 1
ATOM 3356 N N . ASP A 1 416 ? 24.468 -5.076 -28.448 1.00 88.81 416 ASP A N 1
ATOM 3357 C CA . ASP A 1 416 ? 23.444 -5.989 -28.964 1.00 88.81 416 ASP A CA 1
ATOM 3358 C C . ASP A 1 416 ? 22.198 -5.995 -28.069 1.00 88.81 416 ASP A C 1
ATOM 3360 O O . ASP A 1 416 ? 21.083 -5.780 -28.544 1.00 88.81 416 ASP A O 1
ATOM 3364 N N . VAL A 1 417 ? 22.398 -6.132 -26.755 1.00 88.62 417 VAL A N 1
ATOM 3365 C CA . VAL A 1 417 ? 21.324 -6.146 -25.751 1.00 88.62 417 VAL A CA 1
ATOM 3366 C C . VAL A 1 417 ? 20.508 -4.852 -25.779 1.00 88.62 417 VAL A C 1
ATOM 3368 O O . VAL A 1 417 ? 19.285 -4.905 -25.876 1.00 88.62 417 VAL A O 1
ATOM 3371 N N . ILE A 1 418 ? 21.165 -3.687 -25.749 1.00 90.19 418 ILE A N 1
ATOM 3372 C CA . ILE A 1 418 ? 20.499 -2.369 -25.767 1.00 90.19 418 ILE A CA 1
ATOM 3373 C C . ILE A 1 418 ? 19.716 -2.152 -27.075 1.00 90.19 418 ILE A C 1
ATOM 3375 O O . ILE A 1 418 ? 18.657 -1.516 -27.087 1.00 90.19 418 ILE A O 1
ATOM 3379 N N . THR A 1 419 ? 20.220 -2.690 -28.187 1.00 90.12 419 THR A N 1
ATOM 3380 C CA . THR A 1 419 ? 19.556 -2.588 -29.494 1.00 90.12 419 THR A CA 1
ATOM 3381 C C . THR A 1 419 ? 18.300 -3.461 -29.533 1.00 90.12 419 THR A C 1
ATOM 3383 O O . THR A 1 419 ? 17.240 -2.999 -29.958 1.00 90.12 419 THR A O 1
ATOM 3386 N N . ASN A 1 420 ? 18.393 -4.685 -29.012 1.00 90.69 420 ASN A N 1
ATOM 3387 C CA . ASN A 1 420 ? 17.391 -5.740 -29.162 1.00 90.69 420 ASN A CA 1
ATOM 3388 C C . ASN A 1 420 ? 16.510 -5.965 -27.916 1.00 90.69 420 ASN A C 1
ATOM 3390 O O . ASN A 1 420 ? 15.987 -7.064 -27.714 1.00 90.69 420 ASN A O 1
ATOM 3394 N N . LEU A 1 421 ? 16.327 -4.934 -27.083 1.00 93.12 421 LEU A N 1
ATOM 3395 C CA . LEU A 1 421 ? 15.425 -4.978 -25.928 1.00 93.12 421 LEU A CA 1
ATOM 3396 C C . LEU A 1 421 ? 14.003 -5.379 -26.340 1.00 93.12 421 LEU A C 1
ATOM 3398 O O . LEU A 1 421 ? 13.443 -4.861 -27.310 1.00 93.12 421 LEU A O 1
ATOM 3402 N N . LYS A 1 422 ? 13.396 -6.268 -25.554 1.00 93.69 422 LYS A N 1
ATOM 3403 C CA . LYS A 1 422 ? 12.026 -6.744 -25.748 1.00 93.69 422 LYS A CA 1
ATOM 3404 C C . LYS A 1 422 ? 11.343 -6.953 -24.405 1.00 93.69 422 LYS A C 1
ATOM 3406 O O . LYS A 1 422 ? 11.985 -7.345 -23.438 1.00 93.69 422 LYS A O 1
ATOM 3411 N N . ILE A 1 423 ? 10.032 -6.754 -24.371 1.00 93.19 423 ILE A N 1
ATOM 3412 C CA . ILE A 1 423 ? 9.214 -7.146 -23.222 1.00 93.19 423 ILE A CA 1
ATOM 3413 C C . ILE A 1 423 ? 8.947 -8.647 -23.316 1.00 93.19 423 ILE A C 1
ATOM 3415 O O . ILE A 1 423 ? 8.457 -9.123 -24.342 1.00 93.19 423 ILE A O 1
ATOM 3419 N N . GLU A 1 424 ? 9.261 -9.387 -22.256 1.00 89.12 424 GLU A N 1
ATOM 3420 C CA . GLU A 1 424 ? 8.966 -10.824 -22.168 1.00 89.12 424 GLU A CA 1
ATOM 3421 C C . GLU A 1 424 ? 7.650 -11.088 -21.440 1.00 89.12 424 GLU A C 1
ATOM 3423 O O . GLU A 1 424 ? 6.896 -11.984 -21.819 1.00 89.12 424 GLU A O 1
ATOM 3428 N N . SER A 1 425 ? 7.341 -10.288 -20.420 1.00 88.62 425 SER A N 1
ATOM 3429 C CA . SER A 1 425 ? 6.136 -10.462 -19.616 1.00 88.62 425 SER A CA 1
ATOM 3430 C C . SER A 1 425 ? 5.669 -9.143 -18.991 1.00 88.62 425 SER A C 1
ATOM 3432 O O . SER A 1 425 ? 6.346 -8.119 -19.077 1.00 88.62 425 SER A O 1
ATOM 3434 N N . GLU A 1 426 ? 4.469 -9.131 -18.412 1.00 90.81 426 GLU A N 1
ATOM 3435 C CA . GLU A 1 426 ? 3.908 -7.949 -17.752 1.00 90.81 426 GLU A CA 1
ATOM 3436 C C . GLU A 1 426 ? 2.940 -8.332 -16.630 1.00 90.81 426 GLU A C 1
ATOM 3438 O O . GLU A 1 426 ? 2.149 -9.259 -16.785 1.00 90.81 426 GLU A O 1
ATOM 3443 N N . ASN A 1 427 ? 2.964 -7.603 -15.517 1.00 87.00 427 ASN A N 1
ATOM 3444 C CA . ASN A 1 427 ? 1.958 -7.727 -14.457 1.00 87.00 427 ASN A CA 1
ATOM 3445 C C . ASN A 1 427 ? 1.060 -6.477 -14.418 1.00 87.00 427 ASN A C 1
ATOM 3447 O O . ASN A 1 427 ? 1.104 -5.641 -15.321 1.00 87.00 427 ASN A O 1
ATOM 3451 N N . ASP A 1 428 ? 0.218 -6.343 -13.394 1.00 85.12 428 ASP A N 1
ATOM 3452 C CA . ASP A 1 428 ? -0.734 -5.228 -13.291 1.00 85.12 428 ASP A CA 1
ATOM 3453 C C . ASP A 1 428 ? -0.060 -3.843 -13.160 1.00 85.12 428 ASP A C 1
ATOM 3455 O O . ASP A 1 428 ? -0.691 -2.832 -13.472 1.00 85.12 428 ASP A O 1
ATOM 3459 N N . ARG A 1 429 ? 1.223 -3.784 -12.763 1.00 89.50 429 ARG A N 1
ATOM 3460 C CA . ARG A 1 429 ? 1.980 -2.536 -12.563 1.00 89.50 429 ARG A CA 1
ATOM 3461 C C . ARG A 1 429 ? 3.171 -2.357 -13.501 1.00 89.50 429 ARG A C 1
ATOM 3463 O O . ARG A 1 429 ? 3.458 -1.224 -13.865 1.00 89.50 429 ARG A O 1
ATOM 3470 N N . TYR A 1 430 ? 3.842 -3.435 -13.900 1.00 92.19 430 TYR A N 1
ATOM 3471 C CA . TYR A 1 430 ? 5.147 -3.374 -14.560 1.00 92.19 430 TYR A CA 1
ATOM 3472 C C . TYR A 1 430 ? 5.179 -4.133 -15.891 1.00 92.19 430 TYR A C 1
ATOM 3474 O O . TYR A 1 430 ? 4.597 -5.215 -16.017 1.00 92.19 430 TYR A O 1
ATOM 3482 N N . TYR A 1 431 ? 5.901 -3.588 -16.869 1.00 93.94 431 TYR A N 1
ATOM 3483 C CA . TYR A 1 431 ? 6.452 -4.355 -17.990 1.00 93.94 431 TYR A CA 1
ATOM 3484 C C . TYR A 1 431 ? 7.814 -4.928 -17.594 1.00 93.94 431 TYR A C 1
ATOM 3486 O O . TYR A 1 431 ? 8.605 -4.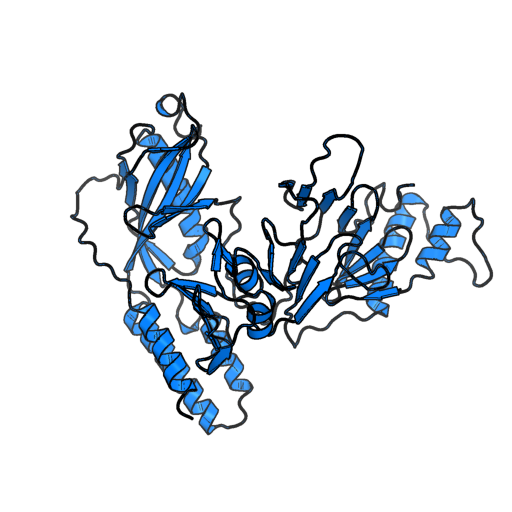223 -16.972 1.00 93.94 431 TYR A O 1
ATOM 3494 N N . VAL A 1 432 ? 8.102 -6.173 -17.975 1.00 91.81 432 VAL A N 1
ATOM 3495 C CA . VAL A 1 432 ? 9.362 -6.856 -17.654 1.00 91.81 432 VAL A CA 1
ATOM 3496 C C . VAL A 1 432 ? 10.202 -7.015 -18.918 1.00 91.81 432 VAL A C 1
ATOM 3498 O O . VAL A 1 432 ? 9.783 -7.669 -19.881 1.00 91.81 432 VAL A O 1
ATOM 3501 N N . ILE A 1 433 ? 11.387 -6.410 -18.905 1.00 90.94 433 ILE A N 1
ATOM 3502 C CA . ILE A 1 433 ? 12.388 -6.472 -19.971 1.00 90.94 433 ILE A CA 1
ATOM 3503 C C . ILE A 1 433 ? 13.589 -7.260 -19.430 1.00 90.94 433 ILE A C 1
ATOM 3505 O O . ILE A 1 433 ? 14.399 -6.699 -18.686 1.00 90.94 433 ILE A O 1
ATOM 3509 N N . PRO A 1 434 ? 13.703 -8.554 -19.766 1.00 84.25 434 PRO A N 1
ATOM 3510 C CA . PRO A 1 434 ? 14.800 -9.387 -19.299 1.00 84.25 434 PRO A CA 1
ATOM 3511 C C . PRO A 1 434 ? 16.089 -9.005 -20.027 1.00 84.25 434 PRO A C 1
ATOM 3513 O O . PRO A 1 434 ? 16.152 -8.966 -21.261 1.00 84.25 434 PRO A O 1
ATOM 3516 N N . VAL A 1 435 ? 17.142 -8.753 -19.266 1.00 78.44 435 VAL A N 1
ATOM 3517 C CA . VAL A 1 435 ? 18.513 -8.665 -19.776 1.00 78.44 435 VAL A CA 1
ATOM 3518 C C . VAL A 1 435 ? 19.415 -9.520 -18.885 1.00 78.44 435 VAL A C 1
ATOM 3520 O O . VAL A 1 435 ? 19.172 -10.715 -18.764 1.00 78.44 435 VAL A O 1
ATOM 3523 N N . MET A 1 436 ? 20.455 -8.958 -18.267 1.00 65.69 436 MET A N 1
ATOM 3524 C CA . MET A 1 436 ? 21.196 -9.630 -17.189 1.00 65.69 436 MET A CA 1
ATOM 3525 C C . MET A 1 436 ? 20.489 -9.507 -15.829 1.00 65.69 436 MET A C 1
ATOM 3527 O O . MET A 1 436 ? 20.551 -10.429 -15.023 1.00 65.69 436 MET A O 1
ATOM 3531 N N . TYR A 1 437 ? 19.796 -8.388 -15.604 1.00 67.88 437 TYR A N 1
ATOM 3532 C CA . TYR A 1 437 ? 18.748 -8.222 -14.597 1.00 67.88 437 TYR A CA 1
ATOM 3533 C C . TYR A 1 437 ? 17.392 -8.152 -15.293 1.00 67.88 437 TYR A C 1
ATOM 3535 O O . TYR A 1 437 ? 17.328 -7.856 -16.489 1.00 67.88 437 TYR A O 1
ATOM 3543 N N . ASP A 1 438 ? 16.314 -8.322 -14.539 1.00 85.81 438 ASP A N 1
ATOM 3544 C CA . ASP A 1 438 ? 14.997 -7.962 -15.044 1.00 85.81 438 ASP A CA 1
ATOM 3545 C C . ASP A 1 438 ? 14.801 -6.458 -14.845 1.00 85.81 438 ASP A C 1
ATOM 3547 O O . ASP A 1 438 ? 14.806 -5.964 -13.716 1.00 85.81 438 ASP A O 1
ATOM 3551 N N . PHE A 1 439 ? 14.645 -5.712 -15.939 1.00 90.81 439 PHE A N 1
ATOM 3552 C CA . PHE A 1 439 ? 14.169 -4.337 -15.856 1.00 90.81 439 PHE A CA 1
ATOM 3553 C C . PHE A 1 439 ? 12.654 -4.343 -15.712 1.00 90.81 439 PHE A C 1
ATOM 3555 O O . PHE A 1 439 ? 11.947 -4.916 -16.544 1.00 90.81 439 PHE A O 1
ATOM 3562 N N . TRP A 1 440 ? 12.152 -3.680 -14.678 1.00 92.19 440 TRP A N 1
ATOM 3563 C CA . TRP A 1 440 ? 10.727 -3.452 -14.490 1.00 92.19 440 TRP A CA 1
ATOM 3564 C C . TRP A 1 440 ? 10.409 -2.003 -14.798 1.00 92.19 440 TRP A C 1
ATOM 3566 O O . TRP A 1 440 ? 10.905 -1.098 -14.131 1.00 92.19 440 TRP A O 1
ATOM 3576 N N . VAL A 1 441 ? 9.576 -1.780 -15.806 1.00 93.56 441 VAL A N 1
ATOM 3577 C CA . VAL A 1 441 ? 9.126 -0.437 -16.167 1.00 93.56 441 VAL A CA 1
ATOM 3578 C C . VAL A 1 441 ? 7.727 -0.236 -15.626 1.00 93.56 441 VAL A C 1
ATOM 3580 O O . VAL A 1 441 ? 6.807 -0.966 -16.004 1.00 93.56 441 VAL A O 1
ATOM 3583 N N . ASP A 1 442 ? 7.568 0.740 -14.741 1.00 92.19 442 ASP A N 1
ATOM 3584 C CA . ASP A 1 442 ? 6.274 1.129 -14.195 1.00 92.19 442 ASP A CA 1
ATOM 3585 C C . ASP A 1 442 ? 5.363 1.615 -15.326 1.00 92.19 442 ASP A C 1
ATOM 3587 O O . ASP A 1 442 ? 5.683 2.560 -16.046 1.00 92.19 442 ASP A O 1
ATOM 3591 N N . LYS A 1 443 ? 4.214 0.967 -15.505 1.00 91.88 443 LYS A N 1
ATOM 3592 C CA . LYS A 1 443 ? 3.284 1.275 -16.595 1.00 91.88 443 LYS A CA 1
ATOM 3593 C C . LYS A 1 443 ? 2.709 2.683 -16.509 1.00 91.88 443 LYS A C 1
ATOM 3595 O O . LYS A 1 443 ? 2.213 3.174 -17.516 1.00 91.88 443 LYS A O 1
ATOM 3600 N N . TYR A 1 444 ? 2.730 3.309 -15.339 1.00 86.69 444 TYR A N 1
ATOM 3601 C CA . TYR A 1 444 ? 2.025 4.557 -15.081 1.00 86.69 444 TYR A CA 1
ATOM 3602 C C . TYR A 1 444 ? 2.971 5.731 -14.839 1.00 86.69 444 TYR A C 1
ATOM 3604 O O . TYR A 1 444 ? 2.698 6.828 -15.318 1.00 86.69 444 TYR A O 1
ATOM 3612 N N . THR A 1 445 ? 4.083 5.522 -14.130 1.00 85.44 445 THR A N 1
ATOM 3613 C CA . THR A 1 445 ? 5.106 6.571 -13.939 1.00 85.44 445 THR A CA 1
ATOM 3614 C C . THR A 1 445 ? 6.194 6.512 -15.015 1.00 85.44 445 THR A C 1
ATOM 3616 O O . THR A 1 445 ? 6.805 7.525 -15.371 1.00 85.44 445 THR A O 1
ATOM 3619 N N . GLY A 1 446 ? 6.412 5.321 -15.580 1.00 88.19 446 GLY A N 1
ATOM 3620 C CA . GLY A 1 446 ? 7.533 5.018 -16.459 1.00 88.19 446 GLY A CA 1
ATOM 3621 C C . GLY A 1 446 ? 8.884 5.053 -15.752 1.00 88.19 446 GLY A C 1
ATOM 3622 O O . GLY A 1 446 ? 9.907 5.198 -16.425 1.00 88.19 446 GLY A O 1
ATOM 3623 N N . ASP A 1 447 ? 8.892 4.943 -14.423 1.00 89.12 447 ASP A N 1
ATOM 3624 C CA . ASP A 1 447 ? 10.105 4.682 -13.659 1.00 89.12 447 ASP A CA 1
ATOM 3625 C C . ASP A 1 447 ? 10.657 3.304 -14.027 1.00 89.12 447 ASP A C 1
ATOM 3627 O O . ASP A 1 447 ? 9.912 2.361 -14.311 1.00 89.12 447 ASP A O 1
ATOM 3631 N N . VAL A 1 448 ? 11.982 3.200 -14.037 1.00 90.94 448 VAL A N 1
ATOM 3632 C CA . VAL A 1 448 ? 12.698 1.975 -14.387 1.00 90.94 448 VAL A CA 1
ATOM 3633 C C . VAL A 1 448 ? 13.334 1.433 -13.120 1.00 90.94 448 VAL A C 1
ATOM 3635 O O . VAL A 1 448 ? 14.130 2.120 -12.488 1.00 90.94 448 VAL A O 1
ATOM 3638 N N . TYR A 1 449 ? 13.004 0.197 -12.769 1.00 90.94 449 TYR A N 1
ATOM 3639 C CA . TYR A 1 449 ? 13.602 -0.533 -11.660 1.00 90.94 449 TYR A CA 1
ATOM 3640 C C . TYR A 1 449 ? 14.462 -1.677 -12.189 1.00 90.94 449 TYR A C 1
ATOM 3642 O O . TYR A 1 449 ? 14.177 -2.247 -13.243 1.00 90.94 449 TYR A O 1
ATOM 3650 N N . THR A 1 450 ? 15.495 -2.039 -11.440 1.00 89.62 450 THR A N 1
ATOM 3651 C CA . THR A 1 450 ? 16.234 -3.287 -11.605 1.00 89.62 450 THR A CA 1
ATOM 3652 C C . THR A 1 450 ? 15.774 -4.288 -10.561 1.00 89.62 450 THR A C 1
ATOM 3654 O O . THR A 1 450 ? 15.690 -3.971 -9.373 1.00 89.62 450 THR A O 1
ATOM 3657 N N . PHE A 1 451 ? 15.510 -5.511 -11.006 1.00 87.94 451 PHE A N 1
ATOM 3658 C CA . PHE A 1 451 ? 15.316 -6.661 -10.141 1.00 87.94 451 PHE A CA 1
ATOM 3659 C C . PHE A 1 451 ? 16.452 -7.659 -10.332 1.00 87.94 451 PHE A C 1
ATOM 3661 O O . PHE A 1 451 ? 16.665 -8.202 -11.421 1.00 87.94 451 PHE A O 1
ATOM 3668 N N . TYR A 1 452 ? 17.175 -7.913 -9.247 1.00 84.56 452 TYR A N 1
ATOM 3669 C CA . TYR A 1 452 ? 18.162 -8.977 -9.177 1.00 84.56 452 TYR A CA 1
ATOM 3670 C C . TYR A 1 452 ? 17.574 -10.183 -8.455 1.00 84.56 452 TYR A C 1
ATOM 3672 O O . TYR A 1 452 ? 17.094 -10.065 -7.332 1.00 84.56 452 TYR A O 1
ATOM 3680 N N . ASN A 1 453 ? 17.661 -11.355 -9.083 1.00 78.44 453 ASN A N 1
ATOM 3681 C CA . ASN A 1 453 ? 17.131 -12.618 -8.570 1.00 78.44 453 ASN A CA 1
ATOM 3682 C C . ASN A 1 453 ? 18.254 -13.583 -8.129 1.00 78.44 453 ASN A C 1
ATOM 3684 O O . ASN A 1 453 ? 18.297 -14.745 -8.542 1.00 78.44 453 ASN A O 1
ATOM 3688 N N . GLY A 1 454 ? 19.223 -13.072 -7.360 1.00 77.31 454 GLY A N 1
ATOM 3689 C CA . GLY A 1 454 ? 20.350 -13.849 -6.831 1.00 77.31 454 GLY A CA 1
ATOM 3690 C C . GLY A 1 454 ? 20.075 -14.492 -5.467 1.00 77.31 454 GLY A C 1
ATOM 3691 O O . GLY A 1 454 ? 18.936 -14.779 -5.112 1.00 77.31 454 GLY A O 1
ATOM 3692 N N . LEU A 1 455 ? 21.139 -14.710 -4.679 1.00 74.56 455 LEU A N 1
ATOM 3693 C CA . LEU A 1 455 ? 21.029 -15.179 -3.282 1.00 74.56 455 LEU A CA 1
ATOM 3694 C C . LEU A 1 455 ? 20.222 -14.209 -2.409 1.00 74.56 455 LEU A C 1
ATOM 3696 O O . LEU A 1 455 ? 19.456 -14.631 -1.547 1.00 74.56 455 LEU A O 1
ATOM 3700 N N . VAL A 1 456 ? 20.415 -12.915 -2.656 1.00 82.19 456 VAL A N 1
ATOM 3701 C CA . VAL A 1 456 ? 19.602 -11.831 -2.117 1.00 82.19 456 VAL A CA 1
ATOM 3702 C C . VAL A 1 456 ? 18.844 -11.254 -3.294 1.00 82.19 456 VAL A C 1
ATOM 3704 O O . VAL A 1 456 ? 19.463 -10.850 -4.281 1.00 82.19 456 VAL A O 1
ATOM 3707 N N . MET A 1 457 ? 17.520 -11.244 -3.204 1.00 85.94 457 MET A N 1
ATOM 3708 C CA . MET A 1 457 ? 16.705 -10.604 -4.224 1.00 85.94 457 MET A CA 1
ATOM 3709 C C . MET A 1 457 ? 16.643 -9.116 -3.916 1.00 85.94 457 MET A C 1
ATOM 3711 O O . MET A 1 457 ? 16.295 -8.752 -2.794 1.00 85.94 457 MET A O 1
ATOM 3715 N N . THR A 1 458 ? 16.986 -8.260 -4.873 1.00 87.31 458 THR A N 1
ATOM 3716 C CA . THR A 1 458 ? 17.004 -6.808 -4.655 1.00 87.31 458 THR A CA 1
ATOM 3717 C C . THR A 1 458 ? 16.218 -6.081 -5.729 1.00 87.31 458 THR A C 1
ATOM 3719 O O . THR A 1 458 ? 16.254 -6.455 -6.900 1.00 87.31 458 THR A O 1
ATOM 3722 N N . ILE A 1 459 ? 15.492 -5.049 -5.309 1.00 89.94 459 ILE A N 1
ATOM 3723 C CA . ILE A 1 459 ? 14.705 -4.173 -6.172 1.00 89.94 459 ILE A CA 1
ATOM 3724 C C . ILE A 1 459 ? 15.185 -2.751 -5.922 1.00 89.94 459 ILE A C 1
ATOM 3726 O O . ILE A 1 459 ? 15.141 -2.281 -4.786 1.00 89.94 459 ILE A O 1
ATOM 3730 N N . ASN A 1 460 ? 15.656 -2.077 -6.966 1.00 88.50 460 ASN A N 1
ATOM 3731 C CA . ASN A 1 460 ? 16.139 -0.701 -6.877 1.00 88.50 460 ASN A CA 1
ATOM 3732 C C . ASN A 1 460 ? 15.657 0.104 -8.074 1.00 88.50 460 ASN A C 1
ATOM 3734 O O . ASN A 1 460 ? 15.526 -0.436 -9.170 1.00 88.50 460 ASN A O 1
ATOM 3738 N N . ILE A 1 461 ? 15.438 1.399 -7.894 1.00 89.12 461 ILE A N 1
ATOM 3739 C CA . ILE A 1 461 ? 15.312 2.314 -9.020 1.00 89.12 461 ILE A CA 1
ATOM 3740 C C . ILE A 1 461 ? 16.634 2.318 -9.795 1.00 89.12 461 ILE A C 1
ATOM 3742 O O . ILE A 1 461 ? 17.721 2.379 -9.214 1.00 89.12 461 ILE A O 1
ATOM 3746 N N . PHE A 1 462 ? 16.559 2.198 -11.117 1.00 87.94 462 PHE A N 1
ATOM 3747 C CA . PHE A 1 462 ? 17.751 2.162 -11.944 1.00 87.94 462 PHE A CA 1
ATOM 3748 C C . PHE A 1 462 ? 18.382 3.551 -11.992 1.00 87.94 462 PHE A C 1
ATOM 3750 O O . PHE A 1 462 ? 17.769 4.521 -12.438 1.00 87.94 462 PHE A O 1
ATOM 3757 N N . ASN A 1 463 ? 19.632 3.642 -11.547 1.00 85.50 463 ASN A N 1
ATOM 3758 C CA . ASN A 1 463 ? 20.426 4.849 -11.666 1.00 85.50 463 ASN A CA 1
ATOM 3759 C C . ASN A 1 463 ? 21.476 4.665 -12.773 1.00 85.50 463 ASN A C 1
ATOM 3761 O O . ASN A 1 463 ? 22.520 4.051 -12.538 1.00 85.50 463 ASN A O 1
ATOM 3765 N N . PRO A 1 464 ? 21.263 5.228 -13.975 1.00 84.94 464 PRO A N 1
ATOM 3766 C CA . PRO A 1 464 ? 22.210 5.076 -15.075 1.00 84.94 464 PRO A CA 1
ATOM 3767 C C . PRO A 1 464 ? 23.527 5.836 -14.848 1.00 84.94 464 PRO A C 1
ATOM 3769 O O . PRO A 1 464 ? 24.468 5.691 -15.629 1.00 84.94 464 PRO A O 1
ATOM 3772 N N . TYR A 1 465 ? 23.605 6.660 -13.800 1.00 82.94 465 TYR A N 1
ATOM 3773 C CA . TYR A 1 465 ? 24.798 7.415 -13.439 1.00 82.94 465 TYR A CA 1
ATOM 3774 C C . TYR A 1 465 ? 25.660 6.724 -12.388 1.00 82.94 465 TYR A C 1
ATOM 3776 O O . TYR A 1 465 ? 26.706 7.281 -12.060 1.00 82.94 465 TYR A O 1
ATOM 3784 N N . ASP A 1 466 ? 25.295 5.553 -11.869 1.00 80.88 466 ASP A N 1
ATOM 3785 C CA . ASP A 1 466 ? 26.176 4.818 -10.957 1.00 80.88 466 ASP A CA 1
ATOM 3786 C C . ASP A 1 466 ? 27.393 4.254 -11.697 1.00 80.88 466 ASP A C 1
ATOM 3788 O O . ASP A 1 466 ? 27.337 3.929 -12.884 1.00 80.88 466 ASP A O 1
ATOM 3792 N N . GLU A 1 467 ? 28.543 4.184 -11.018 1.00 76.56 467 GLU A N 1
ATOM 3793 C CA . GLU A 1 467 ? 29.762 3.583 -11.594 1.00 76.56 467 GLU A CA 1
ATOM 3794 C C . GLU A 1 467 ? 29.542 2.112 -11.973 1.00 76.56 467 GLU A C 1
ATOM 3796 O O . GLU A 1 467 ? 30.047 1.644 -12.995 1.00 76.56 467 GLU A O 1
ATOM 3801 N N . ASP A 1 468 ? 28.684 1.441 -11.207 1.00 77.38 468 ASP A N 1
ATOM 3802 C CA . ASP A 1 468 ? 28.335 0.036 -11.355 1.00 77.38 468 ASP A CA 1
ATOM 3803 C C . ASP A 1 468 ? 26.991 -0.205 -12.057 1.00 77.38 468 ASP A C 1
ATOM 3805 O O . ASP A 1 468 ? 26.498 -1.329 -12.075 1.00 77.38 468 ASP A O 1
ATOM 3809 N N . ALA A 1 469 ? 26.419 0.806 -12.723 1.00 79.69 469 ALA A N 1
ATOM 3810 C CA . ALA A 1 469 ? 25.131 0.685 -13.422 1.00 79.69 469 ALA A CA 1
ATOM 3811 C C . ALA A 1 469 ? 25.111 -0.419 -14.504 1.00 79.69 469 ALA A C 1
ATOM 3813 O O . ALA A 1 469 ? 24.061 -0.973 -14.819 1.00 79.69 469 ALA A O 1
ATOM 3814 N N . LEU A 1 470 ? 26.280 -0.742 -15.070 1.00 80.00 470 LEU A N 1
ATOM 3815 C CA . LEU A 1 470 ? 26.490 -1.853 -16.011 1.00 80.00 470 LEU A CA 1
ATOM 3816 C C . LEU A 1 470 ? 27.376 -2.961 -15.430 1.00 80.00 470 LEU A C 1
ATOM 3818 O O . LEU A 1 470 ? 27.874 -3.815 -16.167 1.00 80.00 470 LEU A O 1
ATOM 3822 N N . SER A 1 471 ? 27.689 -2.896 -14.140 1.00 67.44 471 SER A N 1
ATOM 3823 C CA . SER A 1 471 ? 28.389 -3.956 -13.423 1.00 67.44 471 SER A CA 1
ATOM 3824 C C . SER A 1 471 ? 27.324 -4.922 -12.922 1.00 67.44 471 SER A C 1
ATOM 3826 O O . SER A 1 471 ? 26.852 -4.863 -11.792 1.00 67.44 471 SER A O 1
ATOM 3828 N N . PHE A 1 472 ? 26.883 -5.785 -13.826 1.00 57.16 472 PHE A N 1
ATOM 3829 C CA . PHE A 1 472 ? 26.001 -6.886 -13.489 1.00 57.16 472 PHE A CA 1
ATOM 3830 C C . PHE A 1 472 ? 26.852 -7.952 -12.760 1.00 57.16 472 PHE A C 1
ATOM 3832 O O . PHE A 1 472 ? 27.850 -8.400 -13.330 1.00 57.16 472 PHE A O 1
ATOM 3839 N N . PRO A 1 473 ? 26.541 -8.325 -11.508 1.00 35.62 473 PRO A N 1
ATOM 3840 C CA . PRO A 1 473 ? 27.269 -9.316 -10.744 1.00 35.62 473 PRO A CA 1
ATOM 3841 C C . PRO A 1 473 ? 27.137 -10.659 -11.456 1.00 35.62 473 PRO A C 1
ATOM 3843 O O . PRO A 1 473 ? 26.033 -11.157 -11.680 1.00 35.62 473 PRO A O 1
ATOM 3846 N N . GLY A 1 474 ? 28.289 -11.204 -11.835 1.00 30.75 474 GLY A N 1
ATOM 3847 C CA . GLY A 1 474 ? 28.481 -12.637 -12.016 1.00 30.75 474 GLY A CA 1
ATOM 3848 C C . GLY A 1 474 ? 28.878 -13.264 -10.694 1.00 30.75 474 GLY A C 1
ATOM 3849 O O . GLY A 1 474 ? 29.709 -12.640 -9.992 1.00 30.75 474 GLY A O 1
#

Radius of gyration: 26.98 Å; Cα contacts (8 Å, |Δi|>4): 804; chains: 1; bounding box: 70×53×78 Å

Nearest PDB structures (foldseek):
  1qak-assembly1_B  TM=4.353E-01  e=3.677E-04  Escherichia coli
  6ezz-assembly1_A  TM=4.176E-01  e=2.556E-04  Escherichia coli K-12
  2w0q-assembly1_B  TM=4.251E-01  e=3.677E-04  Escherichia coli
  6grr-assembly1_A  TM=4.128E-01  e=8.898E-04  Escherichia coli
  1qaf-assembly1_A  TM=4.153E-01  e=1.154E-03  Escherichia coli

Sequence (474 aa):
MSNKILSLAVVVIMLMTFSFSVSAQETNDSSGIKNASKSLTNEQAQVIFGDIKEQILIKYGEIYLFDNFSFELKNERIEDGRTLIDVNIYAYMTLARHPSDSPFIKGMVKSLSEIDDEVEKGLVKDRINGYIDEIETLYYKKPDYSVFSYSIAIKDNISRALNANDIQYELFYRTDVTAEEIILEPIGDLEKVEDYTLAEDTMPKTNIDKTSIFPYEGRDDTEYYIIYGDSTKEPISKEFIGLFINGSIIKNSNLITENDRTLPPCVRNIAESLGAKVYWDSKTRKVTIIDAENTIELFIDNKNAKINGKEFVLDVVPKIFNNYNYVPVRFVAEALNAKVNYFDGKDITKPHIVIRMPHVMISRYPDNVKTISKEEAIERVREQLIIAFKKKFGEFIPLAENEKPSREDDKAILRDVITNLKIESENDRYYVIPVMYDFWVDKYTGDVYTFYNGLVMTINIFNPYDEDALSFPG